Protein AF-E0NDD0-F1 (afdb_monomer_lite)

Structure (mmCIF, N/CA/C/O backbone):
data_AF-E0NDD0-F1
#
_entry.id   AF-E0NDD0-F1
#
loop_
_atom_site.group_PDB
_atom_site.id
_atom_site.type_symbol
_atom_site.label_atom_id
_atom_site.label_alt_id
_atom_site.label_comp_id
_atom_site.label_asym_id
_atom_site.label_entity_id
_atom_site.label_seq_id
_atom_site.pdbx_PDB_ins_code
_atom_site.Cartn_x
_atom_site.Cartn_y
_atom_site.Cartn_z
_atom_site.occupancy
_atom_site.B_iso_or_equiv
_atom_site.auth_seq_id
_atom_site.auth_comp_id
_atom_site.auth_asym_id
_atom_site.auth_atom_id
_atom_site.pdbx_PDB_model_num
ATOM 1 N N . MET A 1 1 ? -39.407 24.966 128.541 1.00 35.88 1 MET A N 1
ATOM 2 C CA . MET A 1 1 ? -39.673 23.523 128.393 1.00 35.88 1 MET A CA 1
ATOM 3 C C . MET A 1 1 ? -39.659 23.217 126.912 1.00 35.88 1 MET A C 1
ATOM 5 O O . MET A 1 1 ? -40.219 23.995 126.147 1.00 35.88 1 MET A O 1
ATOM 9 N N . ASP A 1 2 ? -38.887 22.209 126.527 1.00 34.22 2 ASP A N 1
ATOM 10 C CA . ASP A 1 2 ? -38.480 21.929 125.153 1.00 34.22 2 ASP A CA 1
ATOM 11 C C . ASP A 1 2 ? -39.646 21.806 124.169 1.00 34.22 2 ASP A C 1
ATOM 13 O O . ASP A 1 2 ? -40.662 21.171 124.437 1.00 34.22 2 ASP A O 1
ATOM 17 N N . LYS A 1 3 ? -39.464 22.424 122.998 1.00 33.00 3 LYS A N 1
ATOM 18 C CA . LYS A 1 3 ? -40.350 22.303 121.841 1.00 33.00 3 LYS A CA 1
ATOM 19 C C . LYS A 1 3 ? -40.416 20.827 121.433 1.00 33.00 3 LYS A C 1
ATOM 21 O O . LYS A 1 3 ? -39.393 20.271 121.034 1.00 33.00 3 LYS A O 1
ATOM 26 N N . LEU A 1 4 ? -41.603 20.223 121.528 1.00 39.41 4 LEU A N 1
ATOM 27 C CA . LEU A 1 4 ? -41.930 18.886 121.021 1.00 39.41 4 LEU A CA 1
ATOM 28 C C . LEU A 1 4 ? -41.456 18.760 119.564 1.00 39.41 4 LEU A C 1
ATOM 30 O O . LEU A 1 4 ? -42.059 19.307 118.642 1.00 39.41 4 LEU A O 1
ATOM 34 N N . LYS A 1 5 ? -40.318 18.089 119.361 1.00 44.09 5 LYS A N 1
ATOM 35 C CA . LYS A 1 5 ? -39.869 17.647 118.039 1.00 44.09 5 LYS A CA 1
ATOM 36 C C . LYS A 1 5 ? -40.823 16.536 117.580 1.00 44.09 5 LYS A C 1
ATOM 38 O O . LYS A 1 5 ? -41.145 15.690 118.411 1.00 44.09 5 LYS A O 1
ATOM 43 N N . PRO A 1 6 ? -41.232 16.472 116.301 1.00 51.75 6 PRO A N 1
ATOM 44 C CA . PRO A 1 6 ? -41.914 15.289 115.790 1.00 51.75 6 PRO A CA 1
ATOM 45 C C . PRO A 1 6 ? -40.995 14.075 115.975 1.00 51.75 6 PRO A C 1
ATOM 47 O O . PRO A 1 6 ? -39.857 14.069 115.491 1.00 51.75 6 PRO A O 1
ATOM 50 N N . THR A 1 7 ? -41.462 13.084 116.733 1.00 64.69 7 THR A N 1
ATOM 51 C CA . THR A 1 7 ? -40.721 11.856 117.026 1.00 64.69 7 THR A CA 1
ATOM 52 C C . THR A 1 7 ? -40.546 11.075 115.726 1.00 64.69 7 THR A C 1
ATOM 54 O O . THR A 1 7 ? -41.500 10.529 115.186 1.00 64.69 7 THR A O 1
ATOM 57 N N . VAL A 1 8 ? -39.331 11.060 115.173 1.00 78.56 8 VAL A N 1
ATOM 58 C CA . VAL A 1 8 ? -39.014 10.239 113.996 1.00 78.56 8 VAL A CA 1
ATOM 59 C C . VAL A 1 8 ? -38.861 8.797 114.459 1.00 78.56 8 VAL A C 1
ATOM 61 O O . VAL A 1 8 ? -37.890 8.469 115.145 1.00 78.56 8 VAL A O 1
ATOM 64 N N . ILE A 1 9 ? -39.797 7.938 114.067 1.00 85.19 9 ILE A N 1
ATOM 65 C CA . ILE A 1 9 ? -39.776 6.518 114.424 1.00 85.19 9 ILE A CA 1
ATOM 66 C C . ILE A 1 9 ? -38.819 5.800 113.482 1.00 85.19 9 ILE A C 1
ATOM 68 O O . ILE A 1 9 ? -38.901 5.958 112.268 1.00 85.19 9 ILE A O 1
ATOM 72 N N . THR A 1 10 ? -37.879 5.039 114.031 1.00 84.50 10 THR A N 1
ATOM 73 C CA . THR A 1 10 ? -36.867 4.335 113.238 1.00 84.50 10 THR A CA 1
ATOM 74 C C . THR A 1 10 ? -37.181 2.847 113.217 1.00 84.50 10 THR A C 1
ATOM 76 O O . THR A 1 10 ? -37.253 2.238 114.281 1.00 84.50 10 THR A O 1
ATOM 79 N N . LEU A 1 11 ? -37.367 2.275 112.026 1.00 84.12 11 LEU A N 1
ATOM 80 C CA . LEU A 1 11 ? -37.737 0.872 111.836 1.00 84.12 11 LEU A CA 1
ATOM 81 C C . LEU A 1 11 ? -36.800 0.189 110.839 1.00 84.12 11 LEU A C 1
ATOM 83 O O . LEU A 1 11 ? -36.411 0.777 109.830 1.00 84.12 11 LEU A O 1
ATOM 87 N N . ASP A 1 12 ? -36.459 -1.060 111.128 1.00 81.38 12 ASP A N 1
ATOM 88 C CA . ASP A 1 12 ? -35.592 -1.893 110.298 1.00 81.38 12 ASP A CA 1
ATOM 89 C C . ASP A 1 12 ? -36.443 -2.836 109.427 1.00 81.38 12 ASP A C 1
ATOM 91 O O . ASP A 1 12 ? -37.408 -3.441 109.911 1.00 81.38 12 ASP A O 1
ATOM 95 N N . VAL A 1 13 ? -36.114 -2.934 108.138 1.00 78.88 13 VAL A N 1
ATOM 96 C CA . VAL A 1 13 ? -36.791 -3.836 107.185 1.00 78.88 13 VAL A CA 1
ATOM 97 C C . VAL A 1 13 ? -36.076 -5.185 107.028 1.00 78.88 13 VAL A C 1
ATOM 99 O O . VAL A 1 13 ? -36.704 -6.125 106.542 1.00 78.88 13 VAL A O 1
ATOM 102 N N . ASP A 1 14 ? -34.835 -5.321 107.516 1.00 76.12 14 ASP A N 1
ATOM 103 C CA . ASP A 1 14 ? -34.102 -6.596 107.639 1.00 76.12 14 ASP A CA 1
ATOM 104 C C . ASP A 1 14 ? -34.548 -7.407 108.875 1.00 76.12 14 ASP A C 1
ATOM 106 O O . ASP A 1 14 ? -34.220 -8.588 109.010 1.00 76.12 14 ASP A O 1
ATOM 110 N N . LYS A 1 15 ? -35.341 -6.796 109.770 1.00 77.00 15 LYS A N 1
ATOM 111 C CA . LYS A 1 15 ? -36.035 -7.440 110.905 1.00 77.00 15 LYS A CA 1
ATOM 112 C C . LYS A 1 15 ? -35.149 -8.178 111.944 1.00 77.00 15 LYS A C 1
ATOM 114 O O . LYS A 1 15 ? -35.538 -9.257 112.400 1.00 77.00 15 LYS A O 1
ATOM 119 N N . PRO A 1 16 ? -33.992 -7.657 112.408 1.00 61.69 16 PRO A N 1
ATOM 120 C CA . PRO A 1 16 ? -33.186 -8.367 113.405 1.00 61.69 16 PRO A CA 1
ATOM 121 C C . PRO A 1 16 ? -33.792 -8.316 114.830 1.00 61.69 16 PRO A C 1
ATOM 123 O O . PRO A 1 16 ? -33.986 -7.253 115.414 1.00 61.69 16 PRO A O 1
ATOM 126 N N . GLY A 1 17 ? -34.033 -9.486 115.434 1.00 62.09 17 GLY A N 1
ATOM 127 C CA . GLY A 1 17 ? -34.099 -9.699 116.893 1.00 62.09 17 GLY A CA 1
ATOM 128 C C . GLY A 1 17 ? -35.419 -9.441 117.651 1.00 62.09 17 GLY A C 1
ATOM 129 O O . GLY A 1 17 ? -35.663 -10.155 118.621 1.00 62.09 17 GLY A O 1
ATOM 130 N N . VAL A 1 18 ? -36.285 -8.496 117.257 1.00 61.16 18 VAL A N 1
ATOM 131 C CA . VAL A 1 18 ? -37.555 -8.188 117.975 1.00 61.16 18 VAL A CA 1
ATOM 132 C C . VAL A 1 18 ? -38.772 -8.432 117.076 1.00 61.16 18 VAL A C 1
ATOM 134 O O . VAL A 1 18 ? -38.813 -7.917 115.968 1.00 61.16 18 VAL A O 1
ATOM 137 N N . GLN A 1 19 ? -39.774 -9.196 117.538 1.00 68.00 19 GLN A N 1
ATOM 138 C CA . GLN A 1 19 ? -40.945 -9.553 116.712 1.00 68.00 19 GLN A CA 1
ATOM 139 C C . GLN A 1 19 ? -42.028 -8.458 116.626 1.00 68.00 19 GLN A C 1
ATOM 141 O O . GLN A 1 19 ? -42.680 -8.346 115.588 1.00 68.00 19 GLN A O 1
ATOM 146 N N . VAL A 1 20 ? -42.217 -7.644 117.676 1.00 80.50 20 VAL A N 1
ATOM 147 C CA . VAL A 1 20 ? -43.214 -6.554 117.720 1.00 80.50 20 VAL A CA 1
ATOM 148 C C . VAL A 1 20 ? -42.601 -5.296 118.346 1.00 80.50 20 VAL A C 1
ATOM 150 O O . VAL A 1 20 ? -42.047 -5.361 119.442 1.00 80.50 20 VAL A O 1
ATOM 153 N N . HIS A 1 21 ? -42.702 -4.150 117.669 1.00 82.38 21 HIS A N 1
ATOM 154 C CA . HIS A 1 21 ? -42.275 -2.844 118.178 1.00 82.38 21 HIS A CA 1
ATOM 155 C C . HIS A 1 21 ? -43.459 -2.042 118.722 1.00 82.38 21 HIS A C 1
ATOM 157 O O . HIS A 1 21 ? -44.364 -1.666 117.977 1.00 82.38 21 HIS A O 1
ATOM 163 N N . ASP A 1 22 ? -43.422 -1.728 120.015 1.00 84.12 22 ASP A N 1
ATOM 164 C CA . ASP A 1 22 ? -44.407 -0.856 120.650 1.00 84.12 22 ASP A CA 1
ATOM 165 C C . ASP A 1 22 ? -44.056 0.620 120.428 1.00 84.12 22 ASP A C 1
ATOM 167 O O . ASP A 1 22 ? -43.015 1.112 120.875 1.00 84.12 22 ASP A O 1
ATOM 171 N N . LEU A 1 23 ? -44.924 1.317 119.702 1.00 86.06 23 LEU A N 1
ATOM 172 C CA . LEU A 1 23 ? -44.791 2.724 119.349 1.00 86.06 23 LEU A CA 1
ATOM 173 C C . LEU A 1 23 ? -45.637 3.633 120.244 1.00 86.06 23 LEU A C 1
ATOM 175 O O . LEU A 1 23 ? -45.575 4.848 120.062 1.00 86.06 23 LEU A O 1
ATOM 179 N N . SER A 1 24 ? -46.349 3.097 121.240 1.00 82.00 24 SER A N 1
ATOM 180 C CA . SER A 1 24 ? -47.334 3.850 122.034 1.00 82.00 24 SER A CA 1
ATOM 181 C C . SER A 1 24 ? -46.733 5.003 122.854 1.00 82.00 24 SER A C 1
ATOM 183 O O . SER A 1 24 ? -47.434 5.922 123.259 1.00 82.00 24 SER A O 1
ATOM 185 N N . ASN A 1 25 ? -45.413 5.001 123.076 1.00 78.62 25 ASN A N 1
ATOM 186 C CA . ASN A 1 25 ? -44.689 6.114 123.711 1.00 78.62 25 ASN A CA 1
ATOM 187 C C . ASN A 1 25 ? -44.240 7.206 122.719 1.00 78.62 25 ASN A C 1
ATOM 189 O O . ASN A 1 25 ? -43.738 8.250 123.130 1.00 78.62 25 ASN A O 1
ATOM 193 N N . SER A 1 26 ? -44.332 6.944 121.415 1.00 76.69 26 SER A N 1
ATOM 194 C CA . SER A 1 26 ? -43.813 7.800 120.337 1.00 76.69 26 SER A CA 1
ATOM 195 C C . SER A 1 26 ? -44.903 8.332 119.413 1.00 76.69 26 SER A C 1
ATOM 197 O O . SER A 1 26 ? -44.735 9.415 118.853 1.00 76.69 26 SER A O 1
ATOM 199 N N . PHE A 1 27 ? -45.991 7.583 119.242 1.00 83.81 27 PHE A N 1
ATOM 200 C CA . PHE A 1 27 ? -47.122 7.939 118.400 1.00 83.81 27 PHE A CA 1
ATOM 201 C C . PHE A 1 27 ? -48.370 7.202 118.883 1.00 83.81 27 PHE A C 1
ATOM 203 O O . PHE A 1 27 ? -48.345 5.982 118.949 1.00 83.81 27 PHE A O 1
ATOM 210 N N . ASN A 1 28 ? -49.436 7.945 119.169 1.00 83.88 28 ASN A N 1
ATOM 211 C CA . ASN A 1 28 ? -50.802 7.457 119.361 1.00 83.88 28 ASN A CA 1
ATOM 212 C C . ASN A 1 28 ? -51.725 8.351 118.525 1.00 83.88 28 ASN A C 1
ATOM 214 O O . ASN A 1 28 ? -51.339 9.468 118.166 1.00 83.88 28 ASN A O 1
ATOM 218 N N . ALA A 1 29 ? -52.923 7.870 118.224 1.00 83.19 29 ALA A N 1
ATOM 219 C CA . ALA A 1 29 ? -53.920 8.611 117.453 1.00 83.19 29 ALA A CA 1
ATOM 220 C C . ALA A 1 29 ? -55.283 8.575 118.151 1.00 83.19 29 ALA A C 1
ATOM 222 O O . ALA A 1 29 ? -55.451 7.842 119.126 1.00 83.19 29 ALA A O 1
ATOM 223 N N . ARG A 1 30 ? -56.258 9.342 117.661 1.00 82.56 30 ARG A N 1
ATOM 224 C CA . ARG A 1 30 ? -57.649 9.285 118.127 1.00 82.56 30 ARG A CA 1
ATOM 225 C C . ARG A 1 30 ? -58.597 8.881 117.014 1.00 82.56 30 ARG A C 1
ATOM 227 O O . ARG A 1 30 ? -58.307 9.068 115.830 1.00 82.56 30 ARG A O 1
ATOM 234 N N . VAL A 1 31 ? -59.741 8.323 117.405 1.00 79.50 31 VAL A N 1
ATOM 235 C CA . VAL A 1 31 ? -60.792 7.930 116.459 1.00 79.50 31 VAL A CA 1
ATOM 236 C C . VAL A 1 31 ? -61.197 9.125 115.595 1.00 79.50 31 VAL A C 1
ATOM 238 O O . VAL A 1 31 ? -61.591 10.169 116.108 1.00 79.50 31 VAL A O 1
ATOM 241 N N . GLY A 1 32 ? -61.098 8.966 114.274 1.00 70.19 32 GLY A N 1
ATOM 242 C CA . GLY A 1 32 ? -61.462 9.998 113.300 1.00 70.19 32 GLY A CA 1
ATOM 243 C C . GLY A 1 32 ? -60.408 11.078 113.021 1.00 70.19 32 GLY A C 1
ATOM 244 O O . GLY A 1 32 ? -60.651 11.910 112.142 1.00 70.19 32 GLY A O 1
ATOM 245 N N . ASP A 1 33 ? -59.241 11.070 113.679 1.00 78.19 33 ASP A N 1
ATOM 246 C CA . ASP A 1 33 ? -58.183 12.054 113.409 1.00 78.19 33 ASP A CA 1
ATOM 247 C C . ASP A 1 33 ? -57.740 12.014 111.936 1.00 78.19 33 ASP A C 1
ATOM 249 O O . ASP A 1 33 ? -57.258 10.999 111.437 1.00 78.19 33 ASP A O 1
ATOM 253 N N . ASN A 1 34 ? -57.854 13.135 111.222 1.00 76.31 34 ASN A N 1
ATOM 254 C CA . ASN A 1 34 ? -57.558 13.202 109.792 1.00 76.31 34 ASN A CA 1
ATOM 255 C C . ASN A 1 34 ? -56.265 13.977 109.498 1.00 76.31 34 ASN A C 1
ATOM 257 O O . ASN A 1 34 ? -55.989 14.996 110.124 1.00 76.31 34 ASN A O 1
ATOM 261 N N . GLN A 1 35 ? -55.508 13.523 108.495 1.00 78.38 35 GLN A N 1
ATOM 262 C CA . GLN A 1 35 ? -54.201 14.072 108.098 1.00 78.38 35 GLN A CA 1
ATOM 263 C C . GLN A 1 35 ? -53.159 14.073 109.231 1.00 78.38 35 GLN A C 1
ATOM 265 O O . GLN A 1 35 ? -52.359 15.002 109.350 1.00 78.38 35 GLN A O 1
ATOM 270 N N . VAL A 1 36 ? -53.141 13.023 110.059 1.00 81.19 36 VAL A N 1
ATOM 271 C CA . VAL A 1 36 ? -52.183 12.897 111.167 1.00 81.19 36 VAL A CA 1
ATOM 272 C C . VAL A 1 36 ? -50.780 12.624 110.616 1.00 81.19 36 VAL A C 1
ATOM 274 O O . VAL A 1 36 ? -50.570 11.579 109.995 1.00 81.19 36 VAL A O 1
ATOM 277 N N . PRO A 1 37 ? -49.794 13.512 110.840 1.00 81.19 37 PRO A N 1
ATOM 278 C CA . PRO A 1 37 ? -48.459 13.337 110.289 1.00 81.19 37 PRO A CA 1
ATOM 279 C C . PRO A 1 37 ? -47.659 12.303 111.091 1.00 81.19 37 PRO A C 1
ATOM 281 O O . PRO A 1 37 ? -47.271 12.545 112.233 1.00 81.19 37 PRO A O 1
ATOM 284 N N . LEU A 1 38 ? -47.323 11.184 110.456 1.00 86.19 38 LEU A N 1
ATOM 285 C CA . LEU A 1 38 ? -46.422 10.160 110.977 1.00 86.19 38 LEU A CA 1
ATOM 286 C C . LEU A 1 38 ? -45.132 10.119 110.149 1.00 86.19 38 LEU A C 1
ATOM 288 O O . LEU A 1 38 ? -45.169 9.972 108.927 1.00 86.19 38 LEU A O 1
ATOM 292 N N . VAL A 1 39 ? -43.975 10.230 110.810 1.00 87.88 39 VAL A N 1
ATOM 293 C CA . VAL A 1 39 ? -42.664 10.211 110.141 1.00 87.88 39 VAL A CA 1
ATOM 294 C C . VAL A 1 39 ? -41.876 8.965 110.527 1.00 87.88 39 VAL A C 1
ATOM 296 O O . VAL A 1 39 ? -41.492 8.800 111.686 1.00 87.88 39 VAL A O 1
ATOM 299 N N . ILE A 1 40 ? -41.569 8.131 109.533 1.00 88.19 40 ILE A N 1
ATOM 300 C CA . ILE A 1 40 ? -40.815 6.884 109.706 1.00 88.19 40 ILE A CA 1
ATOM 301 C C . ILE A 1 40 ? -39.488 6.977 108.966 1.00 88.19 40 ILE A C 1
ATOM 303 O O . ILE A 1 40 ? -39.447 7.372 107.803 1.00 88.19 40 ILE A O 1
ATOM 307 N N . LYS A 1 41 ? -38.398 6.595 109.628 1.00 87.81 41 LYS A N 1
ATOM 308 C CA . LYS A 1 41 ? -37.086 6.366 109.026 1.00 87.81 41 LYS A CA 1
ATOM 309 C C . LYS A 1 41 ? -36.848 4.867 108.889 1.00 87.81 41 LYS A C 1
ATOM 311 O O . LYS A 1 41 ? -36.759 4.174 109.898 1.00 87.81 41 LYS A O 1
ATOM 316 N N . TYR A 1 42 ? -36.674 4.396 107.662 1.00 85.81 42 TYR A N 1
ATOM 317 C CA . TYR A 1 42 ? -36.293 3.015 107.396 1.00 85.81 42 TYR A CA 1
ATOM 318 C C . TYR A 1 42 ? -34.771 2.854 107.460 1.00 85.81 42 TYR A C 1
ATOM 320 O O . TYR A 1 42 ? -34.029 3.706 106.957 1.00 85.81 42 TYR A O 1
ATOM 328 N N . ILE A 1 43 ? -34.303 1.775 108.085 1.00 79.75 43 ILE A N 1
ATOM 329 C CA . ILE A 1 43 ? -32.892 1.376 108.102 1.00 79.75 43 ILE A CA 1
ATOM 330 C C . ILE A 1 43 ? -32.765 0.026 107.393 1.00 79.75 43 ILE A C 1
ATOM 332 O O . ILE A 1 43 ? -33.392 -0.941 107.793 1.00 79.75 43 ILE A O 1
ATOM 336 N N . GLU A 1 44 ? -31.971 0.009 106.325 1.00 77.75 44 GLU A N 1
ATOM 337 C CA . GLU A 1 44 ? -31.452 -1.157 105.595 1.00 77.75 44 GLU A CA 1
ATOM 338 C C . GLU A 1 44 ? -30.259 -0.645 104.769 1.00 77.75 44 GLU A C 1
ATOM 340 O O . GLU A 1 44 ? -30.211 0.536 104.379 1.00 77.75 44 GLU A O 1
ATOM 345 N N . ARG A 1 45 ? -29.264 -1.497 104.501 1.00 72.06 45 ARG A N 1
ATOM 346 C CA . ARG A 1 45 ? -28.106 -1.116 103.680 1.00 72.06 45 ARG A CA 1
ATOM 347 C C . ARG A 1 45 ? -28.563 -0.734 102.259 1.00 72.06 45 ARG A C 1
ATOM 349 O O . ARG A 1 45 ? -28.989 -1.585 101.493 1.00 72.06 45 ARG A O 1
ATOM 356 N N . GLY A 1 46 ? -28.439 0.546 101.894 1.00 73.62 46 GLY A N 1
ATOM 357 C CA . GLY A 1 46 ? -28.786 1.056 100.554 1.00 73.62 46 GLY A CA 1
ATOM 358 C C . GLY A 1 46 ? -30.251 1.484 100.359 1.00 73.62 46 GLY A C 1
ATOM 359 O O . GLY A 1 46 ? -30.652 1.793 99.238 1.00 73.62 46 GLY A O 1
ATOM 360 N N . ILE A 1 47 ? -31.066 1.559 101.422 1.00 79.12 47 ILE A N 1
ATOM 361 C CA . ILE A 1 47 ? -32.507 1.875 101.310 1.00 79.12 47 ILE A CA 1
ATOM 362 C C . ILE A 1 47 ? -32.805 3.221 100.626 1.00 79.12 47 ILE A C 1
ATOM 364 O O . ILE A 1 47 ? -33.768 3.340 99.872 1.00 79.12 47 ILE A O 1
ATOM 368 N N . VAL A 1 48 ? -31.953 4.229 100.836 1.00 77.44 48 VAL A N 1
ATOM 369 C CA . VAL A 1 48 ? -32.112 5.573 100.247 1.00 77.44 48 VAL A CA 1
ATOM 370 C C . VAL A 1 48 ? -31.988 5.534 98.722 1.00 77.44 48 VAL A C 1
ATOM 372 O O . VAL A 1 48 ? -32.759 6.180 98.013 1.00 77.44 48 VAL A O 1
ATOM 375 N N . GLU A 1 49 ? -31.040 4.747 98.219 1.00 78.69 49 GLU A N 1
ATOM 376 C CA . GLU A 1 49 ? -30.798 4.567 96.787 1.00 78.69 49 GLU A CA 1
ATOM 377 C C . GLU A 1 49 ? -31.930 3.744 96.162 1.00 78.69 49 GLU A C 1
ATOM 379 O O . GLU A 1 49 ? -32.470 4.116 95.117 1.00 78.69 49 GLU A O 1
ATOM 384 N N . ARG A 1 50 ? -32.363 2.677 96.849 1.00 79.00 50 ARG A N 1
ATOM 385 C CA . ARG A 1 50 ? -33.439 1.789 96.387 1.00 79.00 50 ARG A CA 1
ATOM 386 C C . ARG A 1 50 ? -34.799 2.474 96.310 1.00 79.00 50 ARG A C 1
ATOM 388 O O . ARG A 1 50 ? -35.496 2.274 95.324 1.00 79.00 50 ARG A O 1
ATOM 395 N N . MET A 1 51 ? -35.160 3.318 97.280 1.00 81.31 51 MET A N 1
ATOM 396 C CA . MET A 1 51 ? -36.416 4.084 97.239 1.00 81.31 51 MET A CA 1
ATOM 397 C C . MET A 1 51 ? -36.571 4.877 95.937 1.00 81.31 51 MET A C 1
ATOM 399 O O . MET A 1 51 ? -37.657 4.913 95.364 1.00 81.31 51 MET A O 1
ATOM 403 N N . THR A 1 52 ? -35.476 5.459 95.443 1.00 76.81 52 THR A N 1
ATOM 404 C CA . THR A 1 52 ? -35.481 6.242 94.202 1.00 76.81 52 THR A CA 1
ATOM 405 C C . THR A 1 52 ? -35.389 5.340 92.970 1.00 76.81 52 THR A C 1
ATOM 407 O O . THR A 1 52 ? -36.196 5.469 92.053 1.00 76.81 52 THR A O 1
ATOM 410 N N . ALA A 1 53 ? -34.434 4.403 92.946 1.00 80.38 53 ALA A N 1
ATOM 411 C CA . ALA A 1 53 ? -34.190 3.543 91.785 1.00 80.38 53 ALA A CA 1
ATOM 412 C C . ALA A 1 53 ? -35.364 2.597 91.482 1.00 80.38 53 ALA A C 1
ATOM 414 O O . ALA A 1 53 ? -35.660 2.312 90.323 1.00 80.38 53 ALA A O 1
ATOM 415 N N . GLU A 1 54 ? -36.040 2.118 92.523 1.00 81.56 54 GLU A N 1
ATOM 416 C CA . GLU A 1 54 ? -37.150 1.171 92.417 1.00 81.56 54 GLU A CA 1
ATOM 417 C C . GLU A 1 54 ? -38.521 1.861 92.475 1.00 81.56 54 GLU A C 1
ATOM 419 O O . GLU A 1 54 ? -39.530 1.164 92.402 1.00 81.56 54 GLU A O 1
ATOM 424 N N . GLN A 1 55 ? -38.556 3.200 92.575 1.00 84.50 55 GLN A N 1
ATOM 425 C CA . GLN A 1 55 ? -39.771 4.022 92.680 1.00 84.50 55 GLN A CA 1
ATOM 426 C C . GLN A 1 55 ? -40.712 3.553 93.798 1.00 84.50 55 GLN A C 1
ATOM 428 O O . GLN A 1 55 ? -41.916 3.405 93.600 1.00 84.50 55 GLN A O 1
ATOM 433 N N . LEU A 1 56 ? -40.149 3.279 94.975 1.00 83.75 56 LEU A N 1
ATOM 434 C CA . LEU A 1 56 ? -40.930 2.742 96.081 1.00 83.75 56 LEU A CA 1
ATOM 435 C C . LEU A 1 56 ? -41.871 3.804 96.669 1.00 83.75 56 LEU A C 1
ATOM 437 O O . LEU A 1 56 ? -41.497 4.968 96.805 1.00 83.75 56 LEU A O 1
ATOM 441 N N . THR A 1 57 ? -43.059 3.392 97.093 1.00 84.38 57 THR A N 1
ATOM 442 C CA . THR A 1 57 ? -44.033 4.210 97.819 1.00 84.38 57 THR A CA 1
ATOM 443 C C . THR A 1 57 ? -44.313 3.599 99.195 1.00 84.38 57 THR A C 1
ATOM 445 O O . THR A 1 57 ? -44.290 2.374 99.344 1.00 84.38 57 THR A O 1
ATOM 448 N N . PRO A 1 58 ? -44.511 4.415 100.247 1.00 87.38 58 PRO A N 1
ATOM 449 C CA . PRO A 1 58 ? -44.776 3.896 101.580 1.00 87.38 58 PRO A CA 1
ATOM 450 C C . PRO A 1 58 ? -46.206 3.391 101.702 1.00 87.38 58 PRO A C 1
ATOM 452 O O . PRO A 1 58 ? -47.137 4.016 101.199 1.00 87.38 58 PRO A O 1
ATOM 455 N N . PHE A 1 59 ? -46.385 2.313 102.452 1.00 88.12 59 PHE A N 1
ATOM 456 C CA . PHE A 1 59 ? -47.701 1.844 102.848 1.00 88.12 59 PHE A CA 1
ATOM 457 C C . PHE A 1 59 ? -47.709 1.406 104.316 1.00 88.12 59 PHE A C 1
ATOM 459 O O . PHE A 1 59 ? -46.672 1.114 104.921 1.00 88.12 59 PHE A O 1
ATOM 466 N N . MET A 1 60 ? -48.904 1.352 104.887 1.00 88.75 60 MET A N 1
ATOM 467 C CA . MET A 1 60 ? -49.191 0.856 106.229 1.00 88.75 60 MET A CA 1
ATOM 468 C C . MET A 1 60 ? -50.387 -0.080 106.130 1.00 88.75 60 MET A C 1
ATOM 470 O O . MET A 1 60 ? -51.360 0.252 105.457 1.00 88.75 60 MET A O 1
ATOM 474 N N . ALA A 1 61 ? -50.331 -1.233 106.787 1.00 84.75 61 ALA A N 1
ATOM 475 C CA . ALA A 1 61 ? -51.448 -2.171 106.813 1.00 84.75 61 ALA A CA 1
ATOM 476 C C . ALA A 1 61 ? -51.530 -2.876 108.166 1.00 84.75 61 ALA A C 1
ATOM 478 O O . ALA A 1 61 ? -50.505 -3.266 108.730 1.00 84.75 61 ALA A O 1
ATOM 479 N N . GLY A 1 62 ? -52.743 -3.048 108.679 1.00 89.06 62 GLY A N 1
ATOM 480 C CA . GLY A 1 62 ? -52.986 -3.712 109.955 1.00 89.06 62 GLY A CA 1
ATOM 481 C C . GLY A 1 62 ? -54.454 -3.692 110.347 1.00 89.06 62 GLY A C 1
ATOM 482 O O . GLY A 1 62 ? -55.322 -3.427 109.517 1.00 89.06 62 GLY A O 1
ATOM 483 N N . TYR A 1 63 ? -54.714 -3.948 111.622 1.00 85.94 63 TYR A N 1
ATOM 484 C CA . TYR A 1 63 ? -56.046 -3.901 112.215 1.00 85.94 63 TYR A CA 1
ATOM 485 C C . TYR A 1 63 ? -56.074 -2.896 113.361 1.00 85.94 63 TYR A C 1
ATOM 487 O O . TYR A 1 63 ? -55.095 -2.788 114.098 1.00 85.94 63 TYR A O 1
ATOM 495 N N . VAL A 1 64 ? -57.189 -2.180 113.517 1.00 88.12 64 VAL A N 1
ATOM 496 C CA . VAL A 1 64 ? -57.454 -1.318 114.679 1.00 88.12 64 VAL A CA 1
ATOM 497 C C . VAL A 1 64 ? -58.640 -1.865 115.451 1.00 88.12 64 VAL A C 1
ATOM 499 O O . VAL A 1 64 ? -59.721 -2.033 114.887 1.00 88.12 64 VAL A O 1
ATOM 502 N N . GLY A 1 65 ? -58.461 -2.138 116.736 1.00 86.00 65 GLY A N 1
ATOM 503 C CA . GLY A 1 65 ? -59.518 -2.677 117.583 1.00 86.00 65 GLY A CA 1
ATOM 504 C C . GLY A 1 65 ? -59.016 -3.122 118.940 1.00 86.00 65 GLY A C 1
ATOM 505 O O . GLY A 1 65 ? -57.918 -2.755 119.355 1.00 86.00 65 GLY A O 1
ATOM 506 N N . GLN A 1 66 ? -59.832 -3.892 119.647 1.00 87.19 66 GLN A N 1
ATOM 507 C CA . GLN A 1 66 ? -59.489 -4.317 120.998 1.00 87.19 66 GLN A CA 1
ATOM 508 C C . GLN A 1 66 ? -58.449 -5.449 120.934 1.00 87.19 66 GLN A C 1
ATOM 510 O O . GLN A 1 66 ? -58.647 -6.407 120.182 1.00 87.19 66 GLN A O 1
ATOM 515 N N . PRO A 1 67 ? -57.321 -5.345 121.657 1.00 85.31 67 PRO A N 1
ATOM 516 C CA . PRO A 1 67 ? -56.324 -6.405 121.669 1.00 85.31 67 PRO A CA 1
ATOM 517 C C . PRO A 1 67 ? -56.864 -7.679 122.335 1.00 85.31 67 PRO A C 1
ATOM 519 O O . PRO A 1 67 ? -57.673 -7.612 123.261 1.00 85.31 67 PRO A O 1
ATOM 522 N N . ASP A 1 68 ? -56.413 -8.836 121.856 1.00 83.00 68 ASP A N 1
ATOM 523 C CA . ASP A 1 68 ? -56.658 -10.139 122.477 1.00 83.00 68 ASP A CA 1
ATOM 524 C C . ASP A 1 68 ? -55.754 -10.380 123.708 1.00 83.00 68 ASP A C 1
ATOM 526 O O . ASP A 1 68 ? -54.993 -9.504 124.129 1.00 83.00 68 ASP A O 1
ATOM 530 N N . GLU A 1 69 ? -55.836 -11.577 124.304 1.00 81.81 69 GLU A N 1
ATOM 531 C CA . GLU A 1 69 ? -55.042 -11.967 125.484 1.00 81.81 69 GLU A CA 1
ATOM 532 C C . GLU A 1 69 ? -53.514 -11.919 125.242 1.00 81.81 69 GLU A C 1
ATOM 534 O O . GLU A 1 69 ? -52.753 -11.812 126.204 1.00 81.81 69 GLU A O 1
ATOM 539 N N . ASP A 1 70 ? -53.068 -11.937 123.977 1.00 78.50 70 ASP A N 1
ATOM 540 C CA . ASP A 1 70 ? -51.663 -11.849 123.546 1.00 78.50 70 ASP A CA 1
ATOM 541 C C . ASP A 1 70 ? -51.247 -10.416 123.135 1.00 78.50 70 ASP A C 1
ATOM 543 O O . ASP A 1 70 ? -50.166 -10.213 122.568 1.00 78.50 70 ASP A O 1
ATOM 547 N N . GLU A 1 71 ? -52.097 -9.417 123.384 1.00 79.56 71 GLU A N 1
ATOM 548 C CA . GLU A 1 71 ? -51.921 -8.021 122.966 1.00 79.56 71 GLU A CA 1
ATOM 549 C C . GLU A 1 71 ? -51.841 -7.821 121.434 1.00 79.56 71 GLU A C 1
ATOM 551 O O . GLU A 1 71 ? -51.132 -6.927 120.946 1.00 79.56 71 GLU A O 1
ATOM 556 N N . LYS A 1 72 ? -52.563 -8.642 120.656 1.00 84.31 72 LYS A N 1
ATOM 557 C CA . LYS A 1 72 ? -52.659 -8.544 119.189 1.00 84.31 72 LYS A CA 1
ATOM 558 C C . LYS A 1 72 ? -54.051 -8.123 118.746 1.00 84.31 72 LYS A C 1
ATOM 560 O O . LYS A 1 72 ? -55.049 -8.428 119.388 1.00 84.31 72 LYS A O 1
ATOM 565 N N . VAL A 1 73 ? -54.127 -7.472 117.588 1.00 85.88 73 VAL A N 1
ATOM 566 C CA . VAL A 1 73 ? -55.407 -7.174 116.934 1.00 85.88 73 VAL A CA 1
ATOM 567 C C . VAL A 1 73 ? -55.487 -7.947 115.628 1.00 85.88 73 VAL A C 1
ATOM 569 O O . VAL A 1 73 ? -54.584 -7.875 114.789 1.00 85.88 73 VAL A O 1
ATOM 572 N N . THR A 1 74 ? -56.564 -8.710 115.474 1.00 82.19 74 THR A N 1
ATOM 573 C CA . THR A 1 74 ? -56.816 -9.565 114.310 1.00 82.19 74 THR A CA 1
ATOM 574 C C . THR A 1 74 ? -58.097 -9.134 113.598 1.00 82.19 74 THR A C 1
ATOM 576 O O . THR A 1 74 ? -58.780 -8.205 114.025 1.00 82.19 74 THR A O 1
ATOM 579 N N . ALA A 1 75 ? -58.451 -9.825 112.512 1.00 79.19 75 ALA A N 1
ATOM 580 C CA . ALA A 1 75 ? -59.707 -9.588 111.801 1.00 79.19 75 ALA A CA 1
ATOM 581 C C . ALA A 1 75 ? -60.964 -9.868 112.650 1.00 79.19 75 ALA A C 1
ATOM 583 O O . ALA A 1 75 ? -62.043 -9.405 112.292 1.00 79.19 75 ALA A O 1
ATOM 584 N N . GLU A 1 76 ? -60.843 -10.625 113.746 1.00 78.94 76 GLU A N 1
ATOM 585 C CA . GLU A 1 76 ? -61.962 -10.919 114.651 1.00 78.94 76 GLU A CA 1
ATOM 586 C C . GLU A 1 76 ? -62.179 -9.806 115.683 1.00 78.94 76 GLU A C 1
ATOM 588 O O . GLU A 1 76 ? -63.311 -9.557 116.093 1.00 78.94 76 GLU A O 1
ATOM 593 N N . THR A 1 77 ? -61.104 -9.123 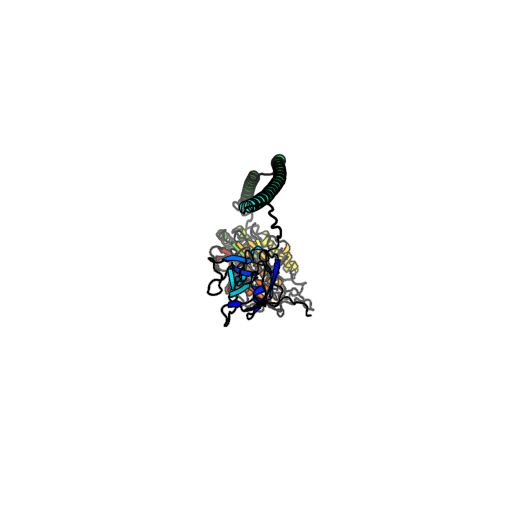116.093 1.00 79.88 77 THR A N 1
ATOM 594 C CA . THR A 1 77 ? -61.132 -8.126 117.175 1.00 79.88 77 THR A CA 1
ATOM 595 C C . THR A 1 77 ? -60.971 -6.683 116.694 1.00 79.88 77 THR A C 1
ATOM 597 O O . THR A 1 77 ? -61.127 -5.743 117.480 1.00 79.88 77 THR A O 1
ATOM 600 N N . GLY A 1 78 ? -60.697 -6.479 115.403 1.00 84.19 78 GLY A N 1
ATOM 601 C CA . GLY A 1 78 ? -60.471 -5.160 114.829 1.00 84.19 78 GLY A CA 1
ATOM 602 C C . GLY A 1 78 ? -60.880 -5.005 113.369 1.00 84.19 78 GLY A C 1
ATOM 603 O O . GLY A 1 78 ? -61.145 -5.960 112.644 1.00 84.19 78 GLY A O 1
ATOM 604 N N . ILE A 1 79 ? -60.908 -3.748 112.936 1.00 78.19 79 ILE A N 1
ATOM 605 C CA . ILE A 1 79 ? -61.217 -3.336 111.568 1.00 78.19 79 ILE A CA 1
ATOM 606 C C . ILE A 1 79 ? -59.911 -3.257 110.781 1.00 78.19 79 ILE A C 1
ATOM 608 O O . ILE A 1 79 ? -58.948 -2.636 111.233 1.00 78.19 79 ILE A O 1
ATOM 612 N N . ALA A 1 80 ? -59.880 -3.877 109.600 1.00 77.62 80 ALA A N 1
ATOM 613 C CA . ALA A 1 80 ? -58.742 -3.787 108.694 1.00 77.62 80 ALA A CA 1
ATOM 614 C C . ALA A 1 80 ? -58.569 -2.347 108.197 1.00 77.62 80 ALA A C 1
ATOM 616 O O . ALA A 1 80 ? -59.510 -1.741 107.683 1.00 77.62 80 ALA A O 1
ATOM 617 N N . VAL A 1 81 ? -57.353 -1.823 108.307 1.00 80.94 81 VAL A N 1
ATOM 618 C CA . VAL A 1 81 ? -56.990 -0.497 107.811 1.00 80.94 81 VAL A CA 1
ATOM 619 C C . VAL A 1 81 ? -55.743 -0.590 106.944 1.00 80.94 81 VAL A C 1
ATOM 621 O O . VAL A 1 81 ? -54.809 -1.350 107.221 1.00 80.94 81 VAL A O 1
ATOM 624 N N . SER A 1 82 ? -55.720 0.206 105.882 1.00 85.31 82 SER A N 1
ATOM 625 C CA . SER A 1 82 ? -54.581 0.293 104.977 1.00 85.31 82 SER A CA 1
ATOM 626 C C . SER A 1 82 ? -54.412 1.706 104.447 1.00 85.31 82 SER A C 1
ATOM 628 O O . SER A 1 82 ? -55.375 2.326 103.997 1.00 85.31 82 SER A O 1
ATOM 630 N N . TYR A 1 83 ? -53.173 2.174 104.430 1.00 85.81 83 TYR A N 1
ATOM 631 C CA . TYR A 1 83 ? -52.770 3.425 103.811 1.00 85.81 83 TYR A CA 1
ATOM 632 C C . TYR A 1 83 ? -51.738 3.131 102.731 1.00 85.81 83 TYR A C 1
ATOM 634 O O . TYR A 1 83 ? -50.766 2.425 102.989 1.00 85.81 83 TYR A O 1
ATOM 642 N N . HIS A 1 84 ? -51.929 3.722 101.554 1.00 84.19 84 HIS A N 1
ATOM 643 C CA . HIS A 1 84 ? -50.979 3.683 100.450 1.00 84.19 84 HIS A CA 1
ATOM 644 C C . HIS A 1 84 ? -50.613 5.119 100.086 1.00 84.19 84 HIS A C 1
ATOM 646 O O . HIS A 1 84 ? -51.471 5.919 99.708 1.00 84.19 84 HIS A O 1
ATOM 652 N N . GLY A 1 85 ? -49.342 5.456 100.266 1.00 82.81 85 GLY A N 1
ATOM 653 C CA . GLY A 1 85 ? -48.786 6.748 99.903 1.00 82.81 85 GLY A CA 1
ATOM 654 C C . GLY A 1 85 ? -48.293 6.777 98.460 1.00 82.81 85 GLY A C 1
ATOM 655 O O . GLY A 1 85 ? -48.451 5.835 97.685 1.00 82.81 85 GLY A O 1
ATOM 656 N N . SER A 1 86 ? -47.633 7.875 98.111 1.00 82.38 86 SER A N 1
ATOM 657 C CA . SER A 1 86 ? -46.960 8.057 96.826 1.00 82.38 86 SER A CA 1
ATOM 658 C C . SER A 1 86 ? -45.485 8.408 97.025 1.00 82.38 86 SER A C 1
ATOM 660 O O . SER A 1 86 ? -45.009 8.593 98.148 1.00 82.38 86 SER A O 1
ATOM 662 N N . SER A 1 87 ? -44.742 8.536 95.928 1.00 77.81 87 SER A N 1
ATOM 663 C CA . SER A 1 87 ? -43.331 8.928 95.966 1.00 77.81 87 SER A CA 1
ATOM 664 C C . SER A 1 87 ? -43.116 10.314 96.589 1.00 77.81 87 SER A C 1
ATOM 666 O O . SER A 1 87 ? -42.063 10.556 97.177 1.00 77.81 87 SER A O 1
ATOM 668 N N . SER A 1 88 ? -44.120 11.202 96.564 1.00 80.19 88 SER A N 1
ATOM 669 C CA . SER A 1 88 ? -44.035 12.525 97.199 1.00 80.19 88 SER A CA 1
ATOM 670 C C . SER A 1 88 ? -43.992 12.469 98.730 1.00 80.19 88 SER A C 1
ATOM 672 O O . SER A 1 88 ? -43.645 13.460 99.368 1.00 80.19 88 SER A O 1
ATOM 674 N N . ASN A 1 89 ? -44.336 11.328 99.339 1.00 80.75 89 ASN A N 1
ATOM 675 C CA . ASN A 1 89 ? -44.238 11.126 100.785 1.00 80.75 89 ASN A CA 1
ATOM 676 C C . ASN A 1 89 ? -42.800 10.847 101.251 1.00 80.75 89 ASN A C 1
ATOM 678 O O . ASN A 1 89 ? -42.536 10.862 102.455 1.00 80.75 89 ASN A O 1
ATOM 682 N N . ILE A 1 90 ? -41.858 10.599 100.334 1.00 81.69 90 ILE A N 1
ATOM 683 C CA . ILE A 1 90 ? -40.444 10.398 100.660 1.00 81.69 90 ILE A CA 1
ATOM 684 C C . ILE A 1 90 ? -39.783 11.764 100.853 1.00 81.69 90 ILE A C 1
ATOM 686 O O . ILE A 1 90 ? -39.638 12.544 99.918 1.00 81.69 90 ILE A O 1
ATOM 690 N N . ILE A 1 91 ? -39.331 12.037 102.077 1.00 83.12 91 ILE A N 1
ATOM 691 C CA . ILE A 1 91 ? -38.752 13.335 102.465 1.00 83.12 91 ILE A CA 1
ATOM 692 C C . ILE A 1 91 ? -37.214 13.307 102.546 1.00 83.12 91 ILE A C 1
ATOM 694 O O . ILE A 1 91 ? -36.592 14.216 103.094 1.00 83.12 91 ILE A O 1
ATOM 698 N N . GLY A 1 92 ? -36.593 12.258 101.997 1.00 78.12 92 GLY A N 1
ATOM 699 C CA . GLY A 1 92 ? -35.139 12.097 101.900 1.00 78.12 92 GLY A CA 1
ATOM 700 C C . GLY A 1 92 ? -34.476 11.465 103.133 1.00 78.12 92 GLY A C 1
ATOM 701 O O . GLY A 1 92 ? -35.047 11.375 104.220 1.00 78.12 92 GLY A O 1
ATOM 702 N N . GLY A 1 93 ? -33.245 10.964 102.961 1.00 78.12 93 GLY A N 1
ATOM 703 C CA . GLY A 1 93 ? -32.465 10.331 104.038 1.00 78.12 93 GLY A CA 1
ATOM 704 C C . GLY A 1 93 ? -33.072 9.036 104.602 1.00 78.12 93 GLY A C 1
ATOM 705 O O . GLY A 1 93 ? -32.871 8.737 105.783 1.00 78.12 93 GLY A O 1
ATOM 706 N N . GLY A 1 94 ? -33.845 8.310 103.781 1.00 81.19 94 GLY A N 1
ATOM 707 C CA . GLY A 1 94 ? -34.550 7.075 104.155 1.00 81.19 94 GLY A CA 1
ATOM 708 C C . GLY A 1 94 ? -35.833 7.311 104.954 1.00 81.19 94 GLY A C 1
ATOM 709 O O . GLY A 1 94 ? -36.339 6.384 105.583 1.00 81.19 94 GLY A O 1
ATOM 710 N N . LYS A 1 95 ? -36.334 8.553 104.982 1.00 88.06 95 LYS A N 1
ATOM 711 C CA . LYS A 1 95 ? -37.518 8.948 105.747 1.00 88.06 95 LYS A CA 1
ATOM 712 C C . LYS A 1 95 ? -38.739 9.138 104.858 1.00 88.06 95 LYS A C 1
ATOM 714 O O . LYS A 1 95 ? -38.639 9.713 103.773 1.00 88.06 95 LYS A O 1
ATOM 719 N N . VAL A 1 96 ? -39.893 8.749 105.381 1.00 86.62 96 VAL A N 1
ATOM 720 C CA . VAL A 1 96 ? -41.207 9.004 104.792 1.00 86.62 96 VAL A CA 1
ATOM 721 C C . VAL A 1 96 ? -42.078 9.773 105.776 1.00 86.62 96 VAL A C 1
ATOM 723 O O . VAL A 1 96 ? -42.028 9.510 106.978 1.00 86.62 96 VAL A O 1
ATOM 726 N N . LYS A 1 97 ? -42.863 10.725 105.270 1.00 86.56 97 LYS A N 1
ATOM 727 C CA . LYS A 1 97 ? -43.924 11.415 106.010 1.00 86.56 97 LYS A CA 1
ATOM 728 C C . LYS A 1 97 ? -45.270 10.984 105.439 1.00 86.56 97 LYS A C 1
ATOM 730 O O . LYS A 1 97 ? -45.585 11.301 104.292 1.00 86.56 97 LYS A O 1
ATOM 735 N N . MET A 1 98 ? -46.042 10.268 106.244 1.00 84.56 98 MET A N 1
ATOM 736 C CA . MET A 1 98 ? -47.385 9.804 105.910 1.00 84.56 98 MET A CA 1
ATOM 737 C C . MET A 1 98 ? -48.391 10.673 106.654 1.00 84.56 98 MET A C 1
ATOM 739 O O . MET A 1 98 ? -48.353 10.735 107.877 1.00 84.56 98 MET A O 1
ATOM 743 N N . ASP A 1 99 ? -49.262 11.352 105.916 1.00 83.25 99 ASP A N 1
ATOM 744 C CA . ASP A 1 99 ? -50.379 12.098 106.491 1.00 83.25 99 ASP A CA 1
ATOM 745 C C . ASP A 1 99 ? -51.588 11.152 106.524 1.00 83.25 99 ASP A C 1
ATOM 747 O O . ASP A 1 99 ? -52.269 10.951 105.515 1.00 83.25 99 ASP A O 1
ATOM 751 N N . LEU A 1 100 ? -51.769 10.476 107.662 1.00 82.88 100 LEU A N 1
ATOM 752 C CA . LEU A 1 100 ? -52.720 9.379 107.818 1.00 82.88 100 LEU A CA 1
ATOM 753 C C . LEU A 1 100 ? -54.160 9.916 107.865 1.00 82.88 100 LEU A C 1
ATOM 755 O O . LEU A 1 100 ? -54.445 10.818 108.657 1.00 82.88 100 LEU A O 1
ATOM 759 N N . PRO A 1 101 ? -55.074 9.401 107.023 1.00 79.06 101 PRO A N 1
ATOM 760 C CA . PRO A 1 101 ? -56.459 9.853 107.006 1.00 79.06 101 PRO A CA 1
ATOM 761 C C . PRO A 1 101 ? -57.259 9.273 108.178 1.00 79.06 101 PRO A C 1
ATOM 763 O O . PRO A 1 101 ? -56.920 8.206 108.683 1.00 79.06 101 PRO A O 1
ATOM 766 N N . GLY A 1 102 ? -58.386 9.902 108.525 1.00 71.75 102 GLY A N 1
ATOM 767 C CA . GLY A 1 102 ? -59.260 9.459 109.631 1.00 71.75 102 GLY A CA 1
ATOM 768 C C . GLY A 1 102 ? -59.756 8.017 109.518 1.00 71.75 102 GLY A C 1
ATOM 769 O O . GLY A 1 102 ? -59.968 7.354 110.527 1.00 71.75 102 GLY A O 1
ATOM 770 N N . ALA A 1 103 ? -59.838 7.482 108.297 1.00 77.94 103 ALA A N 1
ATOM 771 C CA . ALA A 1 103 ? -60.164 6.077 108.055 1.00 77.94 103 ALA A CA 1
ATOM 772 C C . ALA A 1 103 ? -59.123 5.087 108.622 1.00 77.94 103 ALA A C 1
ATOM 774 O O . ALA A 1 103 ? -59.438 3.913 108.790 1.00 77.94 103 ALA A O 1
ATOM 775 N N . MET A 1 104 ? -57.902 5.542 108.932 1.00 84.12 104 MET A N 1
ATOM 776 C CA . MET A 1 104 ? -56.877 4.733 109.604 1.00 84.12 104 MET A CA 1
ATOM 777 C C . MET A 1 104 ? -57.145 4.548 111.097 1.00 84.12 104 MET A C 1
ATOM 779 O O . MET A 1 104 ? -56.540 3.668 111.704 1.00 84.12 104 MET A O 1
ATOM 783 N N . PHE A 1 105 ? -58.059 5.333 111.675 1.00 85.62 105 PHE A N 1
ATOM 784 C CA . PHE A 1 105 ? -58.433 5.287 113.088 1.00 85.62 105 PHE A CA 1
ATOM 785 C C . PHE A 1 105 ? -59.959 5.130 113.218 1.00 85.62 105 PHE A C 1
ATOM 787 O O . PHE A 1 105 ? -60.638 6.030 113.713 1.00 85.62 105 PHE A O 1
ATOM 794 N N . PRO A 1 106 ? -60.535 4.017 112.719 1.00 76.50 106 PRO A N 1
ATOM 795 C CA . PRO A 1 106 ? -61.984 3.863 112.596 1.00 76.50 106 PRO A CA 1
ATOM 796 C C . PRO A 1 106 ? -62.688 3.597 113.933 1.00 76.50 106 PRO A C 1
ATOM 798 O O . PRO A 1 106 ? -63.893 3.809 114.031 1.00 76.50 106 PRO A O 1
ATOM 801 N N . GLN A 1 107 ? -61.964 3.106 114.943 1.00 77.19 107 GLN A N 1
ATOM 802 C CA . GLN A 1 107 ? -62.504 2.781 116.263 1.00 77.19 107 GLN A CA 1
ATOM 803 C C . GLN A 1 107 ? -61.418 2.820 117.345 1.00 77.19 107 GLN A C 1
ATOM 805 O O . GLN A 1 107 ? -60.226 2.809 117.036 1.00 77.19 107 GLN A O 1
ATOM 810 N N . GLU A 1 108 ? -61.845 2.853 118.607 1.00 85.38 108 GLU A N 1
ATOM 811 C CA . GLU A 1 108 ? -60.970 2.826 119.782 1.00 85.38 108 GLU A CA 1
ATOM 812 C C . GLU A 1 108 ? -60.274 1.470 119.950 1.00 85.38 108 GLU A C 1
ATOM 814 O O . GLU A 1 108 ? -60.886 0.416 119.737 1.00 85.38 108 GLU A O 1
ATOM 819 N N . GLY A 1 109 ? -59.020 1.492 120.402 1.00 89.00 109 GLY A N 1
ATOM 820 C CA . GLY A 1 109 ? -58.272 0.302 120.793 1.00 89.00 109 GLY A CA 1
ATOM 821 C C . GLY A 1 109 ? -56.785 0.433 120.485 1.00 89.00 109 GLY A C 1
ATOM 822 O O . GLY A 1 109 ? -56.134 1.406 120.857 1.00 89.00 109 GLY A O 1
ATOM 823 N N . MET A 1 110 ? -56.231 -0.558 119.797 1.00 88.62 110 MET A N 1
ATOM 824 C CA . MET A 1 110 ? -54.829 -0.624 119.404 1.00 88.62 110 MET A CA 1
ATOM 825 C C . MET A 1 110 ? -54.723 -0.865 117.898 1.00 88.62 110 MET A C 1
ATOM 827 O O . MET A 1 110 ? -55.482 -1.651 117.337 1.00 88.62 110 MET A O 1
ATOM 831 N N . PHE A 1 111 ? -53.776 -0.209 117.230 1.00 91.56 111 PHE A N 1
ATOM 832 C CA . PHE A 1 111 ? -53.329 -0.629 115.907 1.00 91.56 111 PHE A CA 1
ATOM 833 C C . PHE A 1 111 ? -52.331 -1.774 116.058 1.00 91.56 111 PHE A C 1
ATOM 835 O O . PHE A 1 111 ? -51.370 -1.639 116.810 1.00 91.56 111 PHE A O 1
ATOM 842 N N . TYR A 1 112 ? -52.507 -2.857 115.308 1.00 90.38 112 TYR A N 1
ATOM 843 C CA . TYR A 1 112 ? -51.542 -3.948 115.197 1.00 90.38 112 TYR A CA 1
ATOM 844 C C . TYR A 1 112 ? -51.314 -4.270 113.718 1.00 90.38 112 TYR A C 1
ATOM 846 O O . TYR A 1 112 ? -52.235 -4.668 113.000 1.00 90.38 112 TYR A O 1
ATOM 854 N N . GLY A 1 113 ? -50.093 -4.066 113.228 1.00 90.19 113 GLY A N 1
ATOM 855 C CA . GLY A 1 113 ? -49.806 -4.165 111.796 1.00 90.19 113 GLY A CA 1
ATOM 856 C C . GLY A 1 113 ? -48.351 -3.901 111.464 1.00 90.19 113 GLY A C 1
ATOM 857 O O . GLY A 1 113 ? -47.480 -4.106 112.293 1.00 90.19 113 GLY A O 1
ATOM 858 N N . PHE A 1 114 ? -48.054 -3.453 110.253 1.00 89.62 114 PHE A N 1
ATOM 859 C CA . PHE A 1 114 ? -46.687 -3.150 109.832 1.00 89.62 114 PHE A CA 1
ATOM 860 C C . PHE A 1 114 ? -46.660 -2.006 108.826 1.00 89.62 114 PHE A C 1
ATOM 862 O O . PHE A 1 114 ? -47.652 -1.691 108.161 1.00 89.62 114 PHE A O 1
ATOM 869 N N . PHE A 1 115 ? -45.482 -1.408 108.699 1.00 90.31 115 PHE A N 1
ATOM 870 C CA . PHE A 1 115 ? -45.182 -0.445 107.654 1.00 90.31 115 PHE A CA 1
ATOM 871 C C . PHE A 1 115 ? -44.360 -1.111 106.559 1.00 90.31 115 PHE A C 1
ATOM 873 O O . PHE A 1 115 ? -43.735 -2.156 106.766 1.00 90.31 115 PHE A O 1
ATOM 880 N N . GLY A 1 116 ? -44.347 -0.518 105.376 1.00 88.50 116 GLY A N 1
ATOM 881 C CA . GLY A 1 116 ? -43.559 -1.044 104.282 1.00 88.50 116 GLY A CA 1
ATOM 882 C C . GLY A 1 116 ? -43.400 -0.084 103.124 1.00 88.50 116 GLY A C 1
ATOM 883 O O . GLY A 1 116 ? -43.869 1.054 103.145 1.00 88.50 116 GLY A O 1
ATOM 884 N N . LEU A 1 117 ? -42.698 -0.581 102.114 1.00 87.06 117 LEU A N 1
ATOM 885 C CA . LEU A 1 117 ? -42.447 0.089 100.850 1.00 87.06 117 LEU A CA 1
ATOM 886 C C . LEU A 1 117 ? -42.812 -0.860 99.709 1.00 87.06 117 LEU A C 1
ATOM 888 O O . LEU A 1 117 ? -42.469 -2.046 99.759 1.00 87.06 117 LEU A O 1
ATOM 892 N N . GLU A 1 118 ? -43.490 -0.347 98.691 1.00 85.38 118 GLU A N 1
ATOM 893 C CA . GLU A 1 118 ? -43.941 -1.129 97.538 1.00 85.38 118 GLU A CA 1
ATOM 894 C C . GLU A 1 118 ? -43.777 -0.386 96.207 1.00 85.38 118 GLU A C 1
ATOM 896 O O . GLU A 1 118 ? -43.501 0.807 96.207 1.00 85.38 118 GLU A O 1
ATOM 901 N N . ASN A 1 119 ? -43.924 -1.072 95.071 1.00 85.19 119 ASN A N 1
ATOM 902 C CA . ASN A 1 119 ? -44.025 -0.428 93.757 1.00 85.19 119 ASN A CA 1
ATOM 903 C C . ASN A 1 119 ? -45.016 -1.132 92.816 1.00 85.19 119 ASN A C 1
ATOM 905 O O . ASN A 1 119 ? -45.471 -2.251 93.058 1.00 85.19 119 ASN A O 1
ATOM 909 N N . ASP A 1 120 ? -45.293 -0.472 91.694 1.00 77.94 120 ASP A N 1
ATOM 910 C CA . ASP A 1 120 ? -46.157 -0.915 90.591 1.00 77.94 120 ASP A CA 1
ATOM 911 C C . ASP A 1 120 ? -45.656 -2.175 89.855 1.00 77.94 120 ASP A C 1
ATOM 913 O O . ASP A 1 120 ? -46.410 -2.816 89.123 1.00 77.94 120 ASP A O 1
ATOM 917 N N . LYS A 1 121 ? -44.403 -2.578 90.095 1.00 74.69 121 LYS A N 1
ATOM 918 C CA . LYS A 1 121 ? -43.785 -3.814 89.581 1.00 74.69 121 LYS A CA 1
ATOM 919 C C . LYS A 1 121 ? -43.914 -5.000 90.545 1.00 74.69 121 LYS A C 1
ATOM 921 O O . LYS A 1 121 ? -43.288 -6.036 90.323 1.00 74.69 121 LYS A O 1
ATOM 926 N N . GLY A 1 122 ? -44.708 -4.859 91.609 1.00 70.31 122 GLY A N 1
ATOM 927 C CA . GLY A 1 122 ? -45.033 -5.932 92.553 1.00 70.31 122 GLY A CA 1
ATOM 928 C C . GLY A 1 122 ? -43.972 -6.191 93.625 1.00 70.31 122 GLY A C 1
ATOM 929 O O . GLY A 1 122 ? -44.053 -7.194 94.336 1.00 70.31 122 GLY A O 1
ATOM 930 N N . LYS A 1 123 ? -42.970 -5.316 93.770 1.00 79.06 123 LYS A N 1
ATOM 931 C CA . LYS A 1 123 ? -41.976 -5.424 94.843 1.00 79.06 123 LYS A CA 1
ATOM 932 C C . LYS A 1 123 ? -42.574 -4.903 96.145 1.00 79.06 123 LYS A C 1
ATOM 934 O O . LYS A 1 123 ? -43.129 -3.813 96.153 1.00 79.06 123 LYS A O 1
ATOM 939 N N . ARG A 1 124 ? -42.430 -5.650 97.244 1.00 85.00 124 ARG A N 1
ATOM 940 C CA . ARG A 1 124 ? -42.955 -5.279 98.568 1.00 85.00 124 ARG A CA 1
ATOM 941 C C . ARG A 1 124 ? -41.979 -5.670 99.672 1.00 85.00 124 ARG A C 1
ATOM 943 O O . ARG A 1 124 ? -41.613 -6.837 99.786 1.00 85.00 124 ARG A O 1
ATOM 950 N N . VAL A 1 125 ? -41.581 -4.704 100.494 1.00 83.38 125 VAL A N 1
ATOM 951 C CA . VAL A 1 125 ? -40.744 -4.908 101.690 1.00 83.38 125 VAL A CA 1
ATOM 952 C C . VAL A 1 125 ? -41.458 -4.346 102.917 1.00 83.38 125 VAL A C 1
ATOM 954 O O . VAL A 1 125 ? -42.174 -3.353 102.818 1.00 83.38 125 VAL A O 1
ATOM 957 N N . THR A 1 126 ? -41.322 -5.006 104.066 1.00 87.00 126 THR A N 1
ATOM 958 C CA . THR A 1 126 ? -42.091 -4.697 105.286 1.00 87.00 126 THR A CA 1
ATOM 959 C C . THR A 1 126 ? -41.185 -4.624 106.500 1.00 87.00 126 THR A C 1
ATOM 961 O O . THR A 1 126 ? -40.165 -5.304 106.547 1.00 87.00 126 THR A O 1
ATOM 964 N N . THR A 1 127 ? -41.577 -3.841 107.499 1.00 85.62 127 THR A N 1
ATOM 965 C CA . THR A 1 127 ? -40.928 -3.810 108.813 1.00 85.62 127 THR A CA 1
ATOM 966 C C . THR A 1 127 ? -41.365 -4.997 109.665 1.00 85.62 127 THR A C 1
ATOM 968 O O . THR A 1 127 ? -42.238 -5.786 109.284 1.00 85.62 127 THR A O 1
ATOM 971 N N . ASN A 1 128 ? -40.774 -5.114 110.851 1.00 83.44 128 ASN A N 1
ATOM 972 C CA . ASN A 1 128 ? -41.396 -5.848 111.948 1.00 83.44 128 ASN A CA 1
ATOM 973 C C . ASN A 1 128 ? -42.794 -5.302 112.251 1.00 83.44 128 ASN A C 1
ATOM 975 O O . ASN A 1 128 ? -43.116 -4.153 111.922 1.00 83.44 128 ASN A O 1
ATOM 979 N N . THR A 1 129 ? -43.608 -6.139 112.886 1.00 85.38 129 THR A N 1
ATOM 980 C CA . THR A 1 129 ? -44.931 -5.741 113.352 1.00 85.38 129 THR A CA 1
ATOM 981 C C . THR A 1 129 ? -44.793 -4.600 114.355 1.00 85.38 129 THR A C 1
ATOM 983 O O . THR A 1 129 ? -43.864 -4.571 115.159 1.00 85.38 129 THR A O 1
ATOM 986 N N . VAL A 1 130 ? -45.703 -3.645 114.298 1.00 87.12 130 VAL A N 1
ATOM 987 C CA . VAL A 1 130 ? -45.766 -2.477 115.162 1.00 87.12 130 VAL A CA 1
ATOM 988 C C . VAL A 1 130 ? -47.117 -2.427 115.853 1.00 87.12 130 VAL A C 1
ATOM 990 O O . VAL A 1 130 ? -48.114 -2.922 115.315 1.00 87.12 130 VAL A O 1
ATOM 993 N N . ARG A 1 131 ? -47.151 -1.762 117.005 1.00 88.31 131 ARG A N 1
ATOM 994 C CA . ARG A 1 131 ? -48.403 -1.423 117.674 1.00 88.31 131 ARG A CA 1
ATOM 995 C C . ARG A 1 131 ? -48.405 -0.024 118.269 1.00 88.31 131 ARG A C 1
ATOM 997 O O . ARG A 1 131 ? -47.348 0.457 118.665 1.00 88.31 131 ARG A O 1
ATOM 1004 N N . PHE A 1 132 ? -49.570 0.613 118.320 1.00 88.31 132 PHE A N 1
ATOM 1005 C CA . PHE A 1 132 ? -49.797 1.874 119.036 1.00 88.31 132 PHE A CA 1
ATOM 1006 C C . PHE A 1 132 ? -51.265 2.035 119.437 1.00 88.31 132 PHE A C 1
ATOM 1008 O O . PHE A 1 132 ? -52.128 1.337 118.903 1.00 88.31 132 PHE A O 1
ATOM 1015 N N . ILE A 1 133 ? -51.557 2.955 120.355 1.00 87.19 133 ILE A N 1
ATOM 1016 C CA . ILE A 1 133 ? -52.899 3.142 120.918 1.00 87.19 133 ILE A CA 1
ATOM 1017 C C . ILE A 1 133 ? -53.714 4.118 120.058 1.00 87.19 133 ILE A C 1
ATOM 1019 O O . ILE A 1 133 ? -53.212 5.161 119.624 1.00 87.19 133 ILE A O 1
ATOM 1023 N N . VAL A 1 134 ? -54.981 3.768 119.826 1.00 85.00 134 VAL A N 1
ATOM 1024 C CA . VAL A 1 134 ? -56.008 4.648 119.261 1.00 85.00 134 VAL A CA 1
ATOM 1025 C C . VAL A 1 134 ? -57.006 4.987 120.366 1.00 85.00 134 VAL A C 1
ATOM 1027 O O . VAL A 1 134 ? -57.841 4.162 120.734 1.00 85.00 134 VAL A O 1
ATOM 1030 N N . GLU A 1 135 ? -56.884 6.190 120.917 1.00 81.44 135 GLU A N 1
ATOM 1031 C CA . GLU A 1 135 ? -57.703 6.681 122.026 1.00 81.44 135 GLU A CA 1
ATOM 1032 C C . GLU A 1 135 ? -59.090 7.142 121.552 1.00 81.44 135 GLU A C 1
ATOM 1034 O O . GLU A 1 135 ? -59.282 7.574 120.411 1.00 81.44 135 GLU A O 1
ATOM 1039 N N . ASN A 1 136 ? -60.055 7.111 122.468 1.00 71.69 136 ASN A N 1
ATOM 1040 C CA . ASN A 1 136 ? -61.389 7.665 122.284 1.00 71.69 136 ASN A CA 1
ATOM 1041 C C . ASN A 1 136 ? -61.604 8.792 123.284 1.00 71.69 136 ASN A C 1
ATOM 1043 O O . ASN A 1 136 ? -61.614 8.564 124.490 1.00 71.69 136 ASN A O 1
ATOM 1047 N N . ASP A 1 137 ? -61.790 10.005 122.779 1.00 55.69 137 ASP A N 1
ATOM 1048 C CA . ASP A 1 137 ? -62.212 11.140 123.589 1.00 55.69 137 ASP A CA 1
ATOM 1049 C C . ASP A 1 137 ? -63.553 11.612 123.038 1.00 55.69 137 ASP A C 1
ATOM 1051 O O . ASP A 1 137 ? -63.636 12.113 121.918 1.00 55.69 137 ASP A O 1
ATOM 1055 N N . ASN A 1 138 ? -64.607 11.441 123.834 1.00 48.09 138 ASN A N 1
ATOM 1056 C CA . ASN A 1 138 ? -65.951 11.898 123.511 1.00 48.09 138 ASN A CA 1
ATOM 1057 C C . ASN A 1 138 ? -66.109 13.380 123.908 1.00 48.09 138 ASN A C 1
ATOM 1059 O O . ASN A 1 138 ? -66.368 13.687 125.076 1.00 48.09 138 ASN A O 1
ATOM 1063 N N . PRO A 1 139 ? -65.916 14.308 122.958 1.00 43.75 139 PRO A N 1
ATOM 1064 C CA . PRO A 1 139 ? -66.850 15.416 122.812 1.00 43.75 139 PRO A CA 1
ATOM 1065 C C . PRO A 1 139 ? -67.247 15.614 121.341 1.00 43.75 139 PRO A C 1
ATOM 1067 O O . PRO A 1 139 ? -66.397 15.867 120.490 1.00 43.75 139 PRO A O 1
ATOM 1070 N N . ASP A 1 140 ? -68.556 15.516 121.088 1.00 46.59 140 ASP A N 1
ATOM 1071 C CA . ASP A 1 140 ? -69.290 15.831 119.854 1.00 46.59 140 ASP A CA 1
ATOM 1072 C C . ASP A 1 140 ? -68.517 16.688 118.836 1.00 46.59 140 ASP A C 1
ATOM 1074 O O . ASP A 1 140 ? -68.578 17.922 118.835 1.00 46.59 140 ASP A O 1
ATOM 1078 N N . MET A 1 141 ? -67.838 16.021 117.904 1.00 41.31 141 MET A N 1
ATOM 1079 C CA . MET A 1 141 ? -67.451 16.621 116.637 1.00 41.31 141 MET A CA 1
ATOM 1080 C C . MET A 1 141 ? -68.373 16.071 115.563 1.00 41.31 141 MET A C 1
ATOM 1082 O O . MET A 1 141 ? -68.376 14.876 115.277 1.00 41.31 141 MET A O 1
ATOM 1086 N N . TYR A 1 142 ? -69.170 16.981 115.005 1.00 38.62 142 TYR A N 1
ATOM 1087 C CA . TYR A 1 142 ? -69.951 16.815 113.788 1.00 38.62 142 TYR A CA 1
ATOM 1088 C C . TYR A 1 142 ? -69.220 15.900 112.794 1.00 38.62 142 TYR A C 1
ATOM 1090 O O . TYR A 1 142 ? -68.257 16.308 112.145 1.00 38.62 142 TYR A O 1
ATOM 1098 N N . VAL A 1 143 ? -69.701 14.665 112.653 1.00 39.97 143 VAL A N 1
ATOM 1099 C CA . VAL A 1 143 ? -69.499 13.922 111.415 1.00 39.97 143 VAL A CA 1
ATOM 1100 C C . VAL A 1 143 ? -70.375 14.648 110.416 1.00 39.97 143 VAL A C 1
ATOM 1102 O O . VAL A 1 143 ? -71.597 14.644 110.557 1.00 39.97 143 VAL A O 1
ATOM 1105 N N . ASP A 1 144 ? -69.751 15.342 109.471 1.00 33.53 144 ASP A N 1
ATOM 1106 C CA . ASP A 1 144 ? -70.448 15.940 108.346 1.00 33.53 144 ASP A CA 1
ATOM 1107 C C . ASP A 1 144 ? -71.106 14.806 107.553 1.00 33.53 144 ASP A C 1
ATOM 1109 O O . ASP A 1 144 ? -70.507 14.160 106.693 1.00 33.53 144 ASP A O 1
ATOM 1113 N N . THR A 1 145 ? -72.342 14.489 107.934 1.00 42.09 145 THR A N 1
ATOM 1114 C CA . THR A 1 145 ? -73.257 13.632 107.198 1.00 42.09 145 THR A CA 1
ATOM 1115 C C . THR A 1 145 ? -73.781 14.420 106.002 1.00 42.09 145 THR A C 1
ATOM 1117 O O . THR A 1 145 ? -74.983 14.654 105.876 1.00 42.09 145 THR A O 1
ATOM 1120 N N . GLU A 1 146 ? -72.884 14.845 105.115 1.00 34.34 146 GLU A N 1
ATOM 1121 C CA . GLU A 1 146 ? -73.254 15.060 103.724 1.00 34.34 146 GLU A CA 1
ATOM 1122 C C . GLU A 1 146 ? -73.591 13.691 103.112 1.00 34.34 146 GLU A C 1
ATOM 1124 O O . GLU A 1 146 ? -73.000 12.668 103.479 1.00 34.34 146 GLU A O 1
ATOM 1129 N N . PRO A 1 147 ? -74.609 13.619 102.242 1.00 35.88 147 PRO A N 1
ATOM 1130 C CA . PRO A 1 147 ? -75.250 12.368 101.890 1.00 35.88 147 PRO A CA 1
ATOM 1131 C C . PRO A 1 147 ? -74.239 11.389 101.307 1.00 35.88 147 PRO A C 1
ATOM 1133 O O . PRO A 1 147 ? -73.480 11.714 100.396 1.00 35.88 147 PRO A O 1
ATOM 1136 N N . PHE A 1 148 ? -74.303 10.169 101.831 1.00 36.91 148 PHE A N 1
ATOM 1137 C CA . PHE A 1 148 ? -73.827 8.926 101.245 1.00 36.91 148 PHE A CA 1
ATOM 1138 C C . PHE A 1 148 ? -73.928 8.978 99.704 1.00 36.91 148 PHE A C 1
ATOM 1140 O O . PHE A 1 148 ? -74.926 8.562 99.114 1.00 36.91 148 PHE A O 1
ATOM 1147 N N . ARG A 1 149 ? -72.887 9.455 99.007 1.00 38.47 149 ARG A N 1
ATOM 1148 C CA . ARG A 1 149 ? -72.617 8.958 97.660 1.00 38.47 149 ARG A CA 1
ATOM 1149 C C . ARG A 1 149 ? -72.170 7.531 97.909 1.00 38.47 149 ARG A C 1
ATOM 1151 O O . ARG A 1 149 ? -71.039 7.302 98.329 1.00 38.47 149 ARG A O 1
ATOM 1158 N N . SER A 1 150 ? -73.099 6.589 97.763 1.00 50.09 150 SER A N 1
ATOM 1159 C CA . SER A 1 150 ? -72.797 5.162 97.809 1.00 50.09 150 SER A CA 1
ATOM 1160 C C . SER A 1 150 ? -71.564 4.879 96.944 1.00 50.09 150 SER A C 1
ATOM 1162 O O . SER A 1 150 ? -71.299 5.606 95.984 1.00 50.09 150 SER A O 1
ATOM 1164 N N . GLU A 1 151 ? -70.816 3.814 97.235 1.00 55.00 151 GLU A N 1
ATOM 1165 C CA . GLU A 1 151 ? -69.822 3.277 96.289 1.00 55.00 151 GLU A CA 1
ATOM 1166 C C . GLU A 1 151 ? -70.386 3.246 94.855 1.00 55.00 151 GLU A C 1
ATOM 1168 O O . GLU A 1 151 ? -69.691 3.594 93.909 1.00 55.00 151 GLU A O 1
ATOM 1173 N N . LEU A 1 152 ? -71.694 2.984 94.710 1.00 49.16 152 LEU A N 1
ATOM 1174 C CA . LEU A 1 152 ? -72.437 3.070 93.457 1.00 49.16 152 LEU A CA 1
ATOM 1175 C C . LEU A 1 152 ? -72.505 4.485 92.848 1.00 49.16 152 LEU A C 1
ATOM 1177 O O . LEU A 1 152 ? -72.375 4.594 91.638 1.00 49.16 152 LEU A O 1
ATOM 1181 N N . GLN A 1 153 ? -72.685 5.563 93.618 1.00 51.50 153 GLN A N 1
ATOM 1182 C CA . GLN A 1 153 ? -72.682 6.930 93.078 1.00 51.50 153 GLN A CA 1
ATOM 1183 C C . GLN A 1 153 ? -71.268 7.408 92.723 1.00 51.50 153 GLN A C 1
ATOM 1185 O O . GLN A 1 153 ? -71.106 8.075 91.709 1.00 51.50 153 GLN A O 1
ATOM 1190 N N . LYS A 1 154 ? -70.232 7.016 93.480 1.00 58.25 154 LYS A N 1
ATOM 1191 C CA . LYS A 1 154 ? -68.837 7.226 93.047 1.00 58.25 154 LYS A CA 1
ATOM 1192 C C . LYS A 1 154 ? -68.536 6.440 91.773 1.00 58.25 154 LYS A C 1
ATOM 1194 O O . LYS A 1 154 ? -67.941 7.000 90.863 1.00 58.25 154 LYS A O 1
ATOM 1199 N N . LEU A 1 155 ? -68.998 5.192 91.670 1.00 62.88 155 LEU A N 1
ATOM 1200 C CA . LEU A 1 155 ? -68.938 4.401 90.437 1.00 62.88 155 LEU A CA 1
ATOM 1201 C C . LEU A 1 155 ? -69.728 5.048 89.301 1.00 62.88 155 LEU A C 1
ATOM 1203 O O . LEU A 1 155 ? -69.246 5.027 88.181 1.00 62.88 155 LEU A O 1
ATOM 1207 N N . LEU A 1 156 ? -70.897 5.636 89.563 1.00 67.44 156 LEU A N 1
ATOM 1208 C CA . LEU A 1 156 ? -71.710 6.327 88.559 1.00 67.44 156 LEU A CA 1
ATOM 1209 C C . LEU A 1 156 ? -71.068 7.636 88.111 1.00 67.44 156 LEU A C 1
ATOM 1211 O O . LEU A 1 156 ? -71.081 7.908 86.922 1.00 67.44 156 LEU A O 1
ATOM 1215 N N . ASP A 1 157 ? -70.475 8.418 89.010 1.00 71.06 157 ASP A N 1
ATOM 1216 C CA . ASP A 1 157 ? -69.777 9.658 88.660 1.00 71.06 157 ASP A CA 1
ATOM 1217 C C . ASP A 1 157 ? -68.462 9.352 87.936 1.00 71.06 157 ASP A C 1
ATOM 1219 O O . ASP A 1 157 ? -68.118 10.027 86.969 1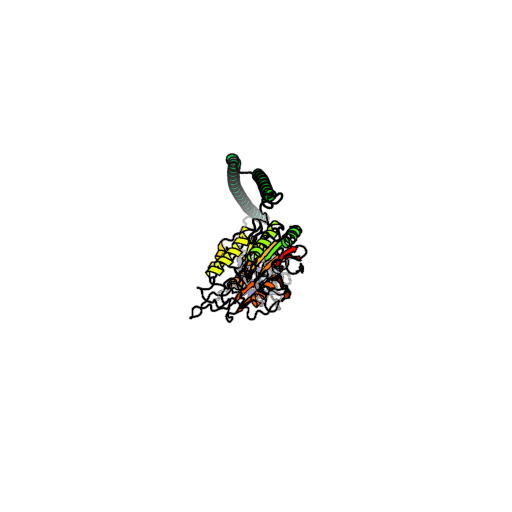.00 71.06 157 ASP A O 1
ATOM 1223 N N . LEU A 1 158 ? -67.748 8.298 88.347 1.00 72.19 158 LEU A N 1
ATOM 1224 C CA . LEU A 1 158 ? -66.561 7.809 87.652 1.00 72.19 158 LEU A CA 1
ATOM 1225 C C . LEU A 1 158 ? -66.935 7.219 86.289 1.00 72.19 158 LEU A C 1
ATOM 1227 O O . LEU A 1 158 ? -66.252 7.491 85.308 1.00 72.19 158 LEU A O 1
ATOM 1231 N N . ALA A 1 159 ? -68.038 6.471 86.202 1.00 66.25 159 ALA A N 1
ATOM 1232 C CA . ALA A 1 159 ? -68.585 5.963 84.949 1.00 66.25 159 ALA A CA 1
ATOM 1233 C C . ALA A 1 159 ? -69.070 7.108 84.058 1.00 66.25 159 ALA A C 1
ATOM 1235 O O . ALA A 1 159 ? -68.827 7.062 82.862 1.00 66.25 159 ALA A O 1
ATOM 1236 N N . GLN A 1 160 ? -69.684 8.155 84.608 1.00 71.38 160 GLN A N 1
ATOM 1237 C CA . GLN A 1 160 ? -70.140 9.325 83.863 1.00 71.38 160 GLN A CA 1
ATOM 1238 C C . GLN A 1 160 ? -68.951 10.157 83.375 1.00 71.38 160 GLN A C 1
ATOM 1240 O O . GLN A 1 160 ? -68.920 10.520 82.207 1.00 71.38 160 GLN A O 1
ATOM 1245 N N . ALA A 1 161 ? -67.925 10.365 84.203 1.00 73.75 161 ALA A N 1
ATOM 1246 C CA . ALA A 1 161 ? -66.680 11.015 83.802 1.00 73.75 161 ALA A CA 1
ATOM 1247 C C . ALA A 1 161 ? -65.911 10.189 82.756 1.00 73.75 161 ALA A C 1
ATOM 1249 O O . ALA A 1 161 ? -65.380 10.751 81.801 1.00 73.75 161 ALA A O 1
ATOM 1250 N N . LEU A 1 162 ? -65.891 8.856 82.883 1.00 74.25 162 LEU A N 1
ATOM 1251 C CA . LEU A 1 162 ? -65.359 7.945 81.864 1.00 74.25 162 LEU A CA 1
ATOM 1252 C C . LEU A 1 162 ? -66.190 7.988 80.581 1.00 74.25 162 LEU A C 1
ATOM 1254 O O . LEU A 1 162 ? -65.606 8.003 79.506 1.00 74.25 162 LEU A O 1
ATOM 1258 N N . ILE A 1 163 ? -67.520 8.045 80.661 1.00 72.88 163 ILE A N 1
ATOM 1259 C CA . ILE A 1 163 ? -68.418 8.184 79.506 1.00 72.88 163 ILE A CA 1
ATOM 1260 C C . ILE A 1 163 ? -68.203 9.535 78.828 1.00 72.88 163 ILE A C 1
ATOM 1262 O O . ILE A 1 163 ? -68.150 9.581 77.605 1.00 72.88 163 ILE A O 1
ATOM 1266 N N . ASP A 1 164 ? -68.057 10.621 79.579 1.00 75.94 164 ASP A N 1
ATOM 1267 C CA . ASP A 1 164 ? -67.867 11.961 79.025 1.00 75.94 164 ASP A CA 1
ATOM 1268 C C . ASP A 1 164 ? -66.467 12.120 78.430 1.00 75.94 164 ASP A C 1
ATOM 1270 O O . ASP A 1 164 ? -66.334 12.682 77.343 1.00 75.94 164 ASP A O 1
ATOM 1274 N N . LYS A 1 165 ? -65.445 11.524 79.056 1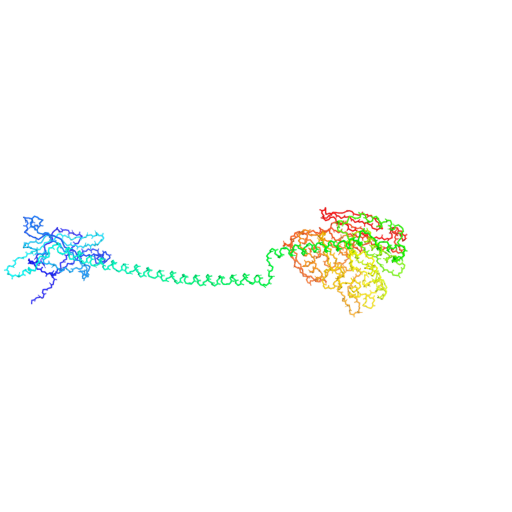.00 78.25 165 LYS A N 1
ATOM 1275 C CA . LYS A 1 165 ? -64.109 11.392 78.468 1.00 78.25 165 LYS A CA 1
ATOM 1276 C C . LYS A 1 165 ? -64.140 10.523 77.213 1.00 78.25 165 LYS A C 1
ATOM 1278 O O . LYS A 1 165 ? -63.646 10.955 76.189 1.00 78.25 165 LYS A O 1
ATOM 1283 N N . THR A 1 166 ? -64.796 9.363 77.244 1.00 74.69 166 THR A N 1
ATOM 1284 C CA . THR A 1 166 ? -64.929 8.477 76.073 1.00 74.69 166 THR A CA 1
ATOM 1285 C C . THR A 1 166 ? -65.706 9.168 74.956 1.00 74.69 166 THR A C 1
ATOM 1287 O O . THR A 1 166 ? -65.348 9.027 73.798 1.00 74.69 166 THR A O 1
ATOM 1290 N N . LYS A 1 167 ? -66.742 9.958 75.262 1.00 74.75 167 LYS A N 1
ATOM 1291 C CA . LYS A 1 167 ? -67.455 10.783 74.275 1.00 74.75 167 LYS A CA 1
ATOM 1292 C C . LYS A 1 167 ? -66.578 11.906 73.727 1.00 74.75 167 LYS A C 1
ATOM 1294 O O . LYS A 1 167 ? -66.700 12.204 72.544 1.00 74.75 167 LYS A O 1
ATOM 1299 N N . GLY A 1 168 ? -65.746 12.531 74.560 1.00 78.62 168 GLY A N 1
ATOM 1300 C CA . GLY A 1 168 ? -64.756 13.527 74.146 1.00 78.62 168 GLY A CA 1
ATOM 1301 C C . GLY A 1 168 ? -63.706 12.921 73.220 1.00 78.62 168 GLY A C 1
ATOM 1302 O O . GLY A 1 168 ? -63.589 13.356 72.082 1.00 78.62 168 GLY A O 1
ATOM 1303 N N . ASP A 1 169 ? -63.061 11.841 73.655 1.00 77.88 169 ASP A N 1
ATOM 1304 C CA . ASP A 1 169 ? -62.060 11.087 72.899 1.00 77.88 169 ASP A CA 1
ATOM 1305 C C . ASP A 1 169 ? -62.655 10.554 71.579 1.00 77.88 169 ASP A C 1
ATOM 1307 O O . ASP A 1 169 ? -62.060 10.719 70.518 1.00 77.88 169 ASP A O 1
ATOM 1311 N N . LEU A 1 170 ? -63.881 10.007 71.601 1.00 73.12 170 LEU A N 1
ATOM 1312 C CA . LEU A 1 170 ? -64.588 9.552 70.396 1.00 73.12 170 LEU A CA 1
ATOM 1313 C C . LEU A 1 170 ? -64.951 10.724 69.472 1.00 73.12 170 LEU A C 1
ATOM 1315 O O . LEU A 1 170 ? -64.903 10.591 68.252 1.00 73.12 170 LEU A O 1
ATOM 1319 N N . LYS A 1 171 ? -65.328 11.884 70.022 1.00 76.62 171 LYS A N 1
ATOM 1320 C CA . LYS A 1 171 ? -65.608 13.094 69.236 1.00 76.62 171 LYS A CA 1
ATOM 1321 C C . LYS A 1 171 ? -64.334 13.618 68.576 1.00 76.62 171 LYS A C 1
ATOM 1323 O O . LYS A 1 171 ? -64.396 14.000 67.408 1.00 76.62 171 LYS A O 1
ATOM 1328 N N . ASP A 1 172 ? -63.212 13.594 69.282 1.00 79.94 172 ASP A N 1
ATOM 1329 C CA . ASP A 1 172 ? -61.908 14.011 68.771 1.00 79.94 172 ASP A CA 1
ATOM 1330 C C . ASP A 1 172 ? -61.384 13.021 67.719 1.00 79.94 172 ASP A C 1
ATOM 1332 O O . ASP A 1 172 ? -60.891 13.445 66.673 1.00 79.94 172 ASP A O 1
ATOM 1336 N N . GLU A 1 173 ? -61.586 11.711 67.903 1.00 74.94 173 GLU A N 1
ATOM 1337 C CA . GLU A 1 173 ? -61.300 10.699 66.877 1.00 74.94 173 GLU A CA 1
ATOM 1338 C C . GLU A 1 173 ? -62.195 10.855 65.643 1.00 74.94 173 GLU A C 1
ATOM 1340 O O . GLU A 1 173 ? -61.691 10.837 64.520 1.00 74.94 173 GLU A O 1
ATOM 1345 N N . ILE A 1 174 ? -63.505 11.064 65.812 1.00 73.56 174 ILE A N 1
ATOM 1346 C CA . ILE A 1 174 ? -64.432 11.313 64.695 1.00 73.56 174 ILE A CA 1
ATOM 1347 C C . ILE A 1 174 ? -64.046 12.596 63.955 1.00 73.56 174 ILE A C 1
ATOM 1349 O O . ILE A 1 174 ? -64.111 12.632 62.724 1.00 73.56 174 ILE A O 1
ATOM 1353 N N . GLN A 1 175 ? -63.625 13.641 64.671 1.00 79.94 175 GLN A N 1
ATOM 1354 C CA . GLN A 1 175 ? -63.148 14.872 64.051 1.00 79.94 175 GLN A CA 1
ATOM 1355 C C . GLN A 1 175 ? -61.826 14.635 63.311 1.00 79.94 175 GLN A C 1
ATOM 1357 O O . GLN A 1 175 ? -61.714 15.031 62.156 1.00 79.94 175 GLN A O 1
ATOM 1362 N N . SER A 1 176 ? -60.885 13.885 63.890 1.00 81.38 176 SER A N 1
ATOM 1363 C CA . SER A 1 176 ? -59.638 13.492 63.222 1.00 81.38 176 SER A CA 1
ATOM 1364 C C . SER A 1 176 ? -59.891 12.672 61.953 1.00 81.38 176 SER A C 1
ATOM 1366 O O . SER A 1 176 ? -59.261 12.913 60.923 1.00 81.38 176 SER A O 1
ATOM 1368 N N . ILE A 1 177 ? -60.835 11.726 61.987 1.00 75.25 177 ILE A N 1
ATOM 1369 C CA . ILE A 1 177 ? -61.244 10.938 60.816 1.00 75.25 177 ILE A CA 1
ATOM 1370 C C . ILE A 1 177 ? -61.902 11.839 59.768 1.00 75.25 177 ILE A C 1
ATOM 1372 O O . ILE A 1 177 ? -61.587 11.713 58.586 1.00 75.25 177 ILE A O 1
ATOM 1376 N N . ARG A 1 178 ? -62.772 12.773 60.174 1.00 77.62 178 ARG A N 1
ATOM 1377 C CA . ARG A 1 178 ? -63.397 13.747 59.266 1.00 77.62 178 ARG A CA 1
ATOM 1378 C C . ARG A 1 178 ? -62.358 14.653 58.610 1.00 77.62 178 ARG A C 1
ATOM 1380 O O . ARG A 1 178 ? -62.442 14.873 57.404 1.00 77.62 178 ARG A O 1
ATOM 1387 N N . ASP A 1 179 ? -61.379 15.137 59.363 1.00 83.31 179 ASP A N 1
ATOM 1388 C CA . ASP A 1 179 ? -60.317 16.006 58.852 1.00 83.31 179 ASP A CA 1
ATOM 1389 C C . ASP A 1 179 ? -59.395 15.233 57.902 1.00 83.31 179 ASP A C 1
ATOM 1391 O O . ASP A 1 179 ? -59.096 15.707 56.806 1.00 83.31 179 ASP A O 1
ATOM 1395 N N . LYS A 1 180 ? -59.024 13.992 58.248 1.00 80.88 180 LYS A N 1
ATOM 1396 C CA . LYS A 1 180 ? -58.267 13.093 57.358 1.00 80.88 180 LYS A CA 1
ATOM 1397 C C . LYS A 1 180 ? -59.033 12.774 56.077 1.00 80.88 180 LYS A C 1
ATOM 1399 O O . LYS A 1 180 ? -58.447 12.833 55.002 1.00 80.88 180 LYS A O 1
ATOM 1404 N N . ALA A 1 181 ? -60.329 12.476 56.172 1.00 70.62 181 ALA A N 1
ATOM 1405 C CA . ALA A 1 181 ? -61.176 12.232 55.009 1.00 70.62 181 ALA A CA 1
ATOM 1406 C C . ALA A 1 181 ? -61.290 13.488 54.136 1.00 70.62 181 ALA A C 1
ATOM 1408 O O . ALA A 1 181 ? -61.135 13.401 52.924 1.00 70.62 181 ALA A O 1
ATOM 1409 N N . THR A 1 182 ? -61.490 14.662 54.739 1.00 75.69 182 THR A N 1
ATOM 1410 C CA . THR A 1 182 ? -61.573 15.942 54.017 1.00 75.69 182 THR A CA 1
ATOM 1411 C C . THR A 1 182 ? -60.261 16.259 53.299 1.00 75.69 182 THR A C 1
ATOM 1413 O O . THR A 1 182 ? -60.287 16.609 52.121 1.00 75.69 182 THR A O 1
ATOM 1416 N N . ASN A 1 183 ? -59.117 16.062 53.959 1.00 75.75 183 ASN A N 1
ATOM 1417 C CA . ASN A 1 183 ? -57.798 16.246 53.352 1.00 75.75 183 ASN A CA 1
ATOM 1418 C C . ASN A 1 183 ? -57.544 15.247 52.216 1.00 75.75 183 ASN A C 1
ATOM 1420 O O . ASN A 1 183 ? -57.056 15.644 51.161 1.00 75.75 183 ASN A O 1
ATOM 1424 N N . LEU A 1 184 ? -57.923 13.976 52.391 1.00 73.00 184 LEU A N 1
ATOM 1425 C CA . LEU A 1 184 ? -57.817 12.963 51.340 1.00 73.00 184 LEU A CA 1
ATOM 1426 C C . LEU A 1 184 ? -58.698 13.316 50.134 1.00 73.00 184 LEU A C 1
ATOM 1428 O O . LEU A 1 184 ? -58.237 13.237 48.999 1.00 73.00 184 LEU A O 1
ATOM 1432 N N . PHE A 1 185 ? -59.939 13.759 50.358 1.00 70.12 185 PHE A N 1
ATOM 1433 C CA . PHE A 1 185 ? -60.821 14.209 49.279 1.00 70.12 185 PHE A CA 1
ATOM 1434 C C . PHE A 1 185 ? -60.278 15.454 48.568 1.00 70.12 185 PHE A C 1
ATOM 1436 O O . PHE A 1 185 ? -60.379 15.534 47.347 1.00 70.12 185 PHE A O 1
ATOM 1443 N N . GLN A 1 186 ? -59.668 16.402 49.284 1.00 73.25 186 GLN A N 1
ATOM 1444 C CA . GLN A 1 186 ? -59.028 17.571 48.668 1.00 73.25 186 GLN A CA 1
ATOM 1445 C C . GLN A 1 186 ? -57.802 17.192 47.830 1.00 73.25 186 GLN A C 1
ATOM 1447 O O . GLN A 1 186 ? -57.663 17.699 46.718 1.00 73.25 186 GLN A O 1
ATOM 1452 N N . GLN A 1 187 ? -56.955 16.282 48.318 1.00 71.12 187 GLN A N 1
ATOM 1453 C CA . GLN A 1 187 ? -55.805 15.768 47.566 1.00 71.12 187 GLN A CA 1
ATOM 1454 C C . GLN A 1 187 ? -56.250 15.027 46.303 1.00 71.12 187 GLN A C 1
ATOM 1456 O O . GLN A 1 187 ? -55.816 15.380 45.212 1.00 71.12 187 GLN A O 1
ATOM 1461 N N . LEU A 1 188 ? -57.200 14.092 46.425 1.00 66.50 188 LEU A N 1
ATOM 1462 C CA . LEU A 1 188 ? -57.756 13.364 45.280 1.00 66.50 188 LEU A CA 1
ATOM 1463 C C . LEU A 1 188 ? -58.390 14.301 44.243 1.00 66.50 188 LEU A C 1
ATOM 1465 O O . LEU A 1 188 ? -58.271 14.061 43.045 1.00 66.50 188 LEU A O 1
ATOM 1469 N N . ASN A 1 189 ? -59.046 15.378 44.679 1.00 69.75 189 ASN A N 1
ATOM 1470 C CA . ASN A 1 189 ? -59.659 16.343 43.767 1.00 69.75 189 ASN A CA 1
ATOM 1471 C C . ASN A 1 189 ? -58.617 17.258 43.088 1.00 69.75 189 ASN A C 1
ATOM 1473 O O . ASN A 1 189 ? -58.771 17.621 41.918 1.00 69.75 189 ASN A O 1
ATOM 1477 N N . GLY A 1 190 ? -57.536 17.608 43.796 1.00 70.44 190 GLY A N 1
ATOM 1478 C CA . GLY A 1 190 ? -56.383 18.318 43.231 1.00 70.44 190 GLY A CA 1
ATOM 1479 C C . GLY A 1 190 ? -55.637 17.478 42.191 1.00 70.44 190 GLY A C 1
ATOM 1480 O O . GLY A 1 190 ? -55.354 17.962 41.089 1.00 70.44 190 GLY A O 1
ATOM 1481 N N . ASP A 1 191 ? -55.414 16.199 42.491 1.00 71.44 191 ASP A N 1
ATOM 1482 C CA . ASP A 1 191 ? -54.814 15.238 41.564 1.00 71.44 191 ASP A CA 1
ATOM 1483 C C . ASP A 1 191 ? -55.720 15.006 40.353 1.00 71.44 191 ASP A C 1
ATOM 1485 O O . ASP A 1 191 ? -55.246 15.052 39.221 1.00 71.44 191 ASP A O 1
ATOM 1489 N N . TYR A 1 192 ? -57.036 14.859 40.551 1.00 72.50 192 TYR A N 1
ATOM 1490 C CA . TYR A 1 192 ? -58.001 14.727 39.454 1.00 72.50 192 TYR A CA 1
ATOM 1491 C C . TYR A 1 192 ? -57.982 15.939 38.515 1.00 72.50 192 TYR A C 1
ATOM 1493 O O . TYR A 1 192 ? -57.944 15.770 37.299 1.00 72.50 192 TYR A O 1
ATOM 1501 N N . THR A 1 193 ? -57.949 17.160 39.055 1.00 75.50 193 THR A N 1
ATOM 1502 C CA . THR A 1 193 ? -57.889 18.390 38.244 1.00 75.50 193 THR A CA 1
ATOM 1503 C C . THR A 1 193 ? -56.587 18.461 37.441 1.00 75.50 193 THR A C 1
ATOM 1505 O O . THR A 1 193 ? -56.589 18.833 36.263 1.00 75.50 193 THR A O 1
ATOM 1508 N N . THR A 1 194 ? -55.476 18.049 38.054 1.00 78.19 194 THR A N 1
ATOM 1509 C CA . THR A 1 194 ? -54.163 17.983 37.402 1.00 78.19 194 THR A CA 1
ATOM 1510 C C . THR A 1 194 ? -54.163 16.938 36.288 1.00 78.19 194 THR A C 1
ATOM 1512 O O . THR A 1 194 ? -53.825 17.259 35.150 1.00 78.19 194 THR A O 1
ATOM 1515 N N . ILE A 1 195 ? -54.639 15.722 36.570 1.00 76.25 195 ILE A N 1
ATOM 1516 C CA . ILE A 1 195 ? -54.776 14.633 35.594 1.00 76.25 195 ILE A CA 1
ATOM 1517 C C . ILE A 1 195 ? -55.686 15.058 34.442 1.00 76.25 195 ILE A C 1
ATOM 1519 O O . ILE A 1 195 ? -55.324 14.875 33.284 1.00 76.25 195 ILE A O 1
ATOM 1523 N N . GLN A 1 196 ? -56.836 15.671 34.724 1.00 83.81 196 GLN A N 1
ATOM 1524 C CA . GLN A 1 196 ? -57.773 16.128 33.699 1.00 83.81 196 GLN A CA 1
ATOM 1525 C C . GLN A 1 196 ? -57.151 17.209 32.805 1.00 83.81 196 GLN A C 1
ATOM 1527 O O . GLN A 1 196 ? -57.328 17.177 31.584 1.00 83.81 196 GLN A O 1
ATOM 1532 N N . THR A 1 197 ? -56.369 18.124 33.383 1.00 83.25 197 THR A N 1
ATOM 1533 C CA . THR A 1 197 ? -55.626 19.147 32.631 1.00 83.25 197 THR A CA 1
ATOM 1534 C C . THR A 1 197 ? -54.550 18.513 31.747 1.00 83.25 197 THR A C 1
ATOM 1536 O O . THR A 1 197 ? -54.458 18.835 30.561 1.00 83.25 197 THR A O 1
ATOM 1539 N N . THR A 1 198 ? -53.778 17.562 32.279 1.00 83.19 198 THR A N 1
ATOM 1540 C CA . THR A 1 198 ? -52.751 16.826 31.527 1.00 83.19 198 THR A CA 1
ATOM 1541 C C . THR A 1 198 ? -53.360 16.004 30.395 1.00 83.19 198 THR A C 1
ATOM 1543 O O . THR A 1 198 ? -52.886 16.090 29.266 1.00 83.19 198 THR A O 1
ATOM 1546 N N . VAL A 1 199 ? -54.438 15.260 30.654 1.00 83.06 199 VAL A N 1
ATOM 1547 C CA . VAL A 1 199 ? -55.148 14.464 29.640 1.00 83.06 199 VAL A CA 1
ATOM 1548 C C . VAL A 1 199 ? -55.718 15.363 28.547 1.00 83.06 199 VAL A C 1
ATOM 1550 O O . VAL A 1 199 ? -55.576 15.045 27.368 1.00 83.06 199 VAL A O 1
ATOM 1553 N N . THR A 1 200 ? -56.302 16.509 28.904 1.00 86.75 200 THR A N 1
ATOM 1554 C CA . THR A 1 200 ? -56.820 17.472 27.919 1.00 86.75 200 THR A CA 1
ATOM 1555 C C . THR A 1 200 ? -55.689 18.042 27.060 1.00 86.75 200 THR A C 1
ATOM 1557 O O . THR A 1 200 ? -55.800 18.057 25.838 1.00 86.75 200 THR A O 1
ATOM 1560 N N . SER A 1 201 ? -54.568 18.439 27.672 1.00 87.00 201 SER A N 1
ATOM 1561 C CA . SER A 1 201 ? -53.388 18.941 26.954 1.00 87.00 201 SER A CA 1
ATOM 1562 C C . SER A 1 201 ? -52.794 17.892 26.008 1.00 87.00 201 SER A C 1
ATOM 1564 O O . SER A 1 201 ? -52.540 18.190 24.841 1.00 87.00 201 SER A O 1
ATOM 1566 N N . LEU A 1 202 ? -52.643 16.648 26.473 1.00 83.94 202 LEU A N 1
ATOM 1567 C CA . LEU A 1 202 ? -52.171 15.531 25.652 1.00 83.94 202 LEU A CA 1
ATOM 1568 C C . LEU A 1 202 ? -53.134 15.226 24.504 1.00 83.94 202 LEU A C 1
ATOM 1570 O O . LEU A 1 202 ? -52.685 15.003 23.388 1.00 83.94 202 LEU A O 1
ATOM 1574 N N . THR A 1 203 ? -54.446 15.270 24.748 1.00 87.00 203 THR A N 1
ATOM 1575 C CA . THR A 1 203 ? -55.462 15.048 23.707 1.00 87.00 203 THR A CA 1
ATOM 1576 C C . THR A 1 203 ? -55.384 16.125 22.626 1.00 87.00 203 THR A C 1
ATOM 1578 O O . THR A 1 203 ? -55.405 15.800 21.440 1.00 87.00 203 THR A O 1
ATOM 1581 N N . THR A 1 204 ? -55.222 17.395 23.010 1.00 85.62 204 THR A N 1
ATOM 1582 C CA . THR A 1 204 ? -55.041 18.507 22.064 1.00 85.62 204 THR A CA 1
ATOM 1583 C C . THR A 1 204 ? -53.749 18.359 21.263 1.00 85.62 204 THR A C 1
ATOM 1585 O O . THR A 1 204 ? -53.781 18.457 20.040 1.00 85.62 204 THR A O 1
ATOM 1588 N N . GLN A 1 205 ? -52.624 18.055 21.917 1.00 84.19 205 GLN A N 1
ATOM 1589 C CA . GLN A 1 205 ? -51.345 17.843 21.230 1.00 84.19 205 GLN A CA 1
ATOM 1590 C C . GLN A 1 205 ? -51.390 16.639 20.281 1.00 84.19 205 GLN A C 1
ATOM 1592 O O . GLN A 1 205 ? -50.847 16.710 19.180 1.00 84.19 205 GLN A O 1
ATOM 1597 N N . LEU A 1 206 ? -52.068 15.553 20.666 1.00 82.94 206 LEU A N 1
ATOM 1598 C CA . LEU A 1 206 ? -52.249 14.372 19.824 1.00 82.94 206 LEU A CA 1
ATOM 1599 C C . LEU A 1 206 ? -53.126 14.685 18.605 1.00 82.94 206 LEU A C 1
ATOM 1601 O O . LEU A 1 206 ? -52.797 14.270 17.498 1.00 82.94 206 LEU A O 1
ATOM 1605 N N . ALA A 1 207 ? -54.202 15.456 18.785 1.00 80.75 207 ALA A N 1
ATOM 1606 C CA . ALA A 1 207 ? -55.059 15.904 17.689 1.00 80.75 207 ALA A CA 1
ATOM 1607 C C . ALA A 1 207 ? -54.318 16.854 16.733 1.00 80.75 207 ALA A C 1
ATOM 1609 O O . ALA A 1 207 ? -54.448 16.732 15.516 1.00 80.75 207 ALA A O 1
ATOM 1610 N N . GLU A 1 208 ? -53.495 17.765 17.258 1.00 80.31 208 GLU A N 1
ATOM 1611 C CA . GLU A 1 208 ? -52.636 18.632 16.447 1.00 80.31 208 GLU A CA 1
ATOM 1612 C C . GLU A 1 208 ? -51.553 17.849 15.699 1.00 80.31 208 GLU A C 1
ATOM 1614 O O . GLU A 1 208 ? -51.246 18.183 14.556 1.00 80.31 208 GLU A O 1
ATOM 1619 N N . LEU A 1 209 ? -50.968 16.818 16.316 1.00 72.94 209 LEU A N 1
ATOM 1620 C CA . LEU A 1 209 ? -49.992 15.942 15.670 1.00 72.94 209 LEU A CA 1
ATOM 1621 C C . LEU A 1 209 ? -50.653 15.109 14.565 1.00 72.94 209 LEU A C 1
ATOM 1623 O O . LEU A 1 209 ? -50.131 15.070 13.456 1.00 72.94 209 LEU A O 1
ATOM 1627 N N . ALA A 1 210 ? -51.822 14.520 14.832 1.00 73.25 210 ALA A N 1
ATOM 1628 C CA . ALA A 1 210 ? -52.604 13.777 13.845 1.00 73.25 210 ALA A CA 1
ATOM 1629 C C . ALA A 1 210 ? -52.989 14.666 12.654 1.00 73.25 210 ALA A C 1
ATOM 1631 O O . ALA A 1 210 ? -52.786 14.282 11.507 1.00 73.25 210 ALA A O 1
ATOM 1632 N N . LYS A 1 211 ? -53.434 15.900 12.917 1.00 73.94 211 LYS A N 1
ATOM 1633 C CA . LYS A 1 211 ? -53.728 16.881 11.869 1.00 73.94 211 LYS A CA 1
ATOM 1634 C C . LYS A 1 211 ? -52.477 17.321 11.102 1.00 73.94 211 LYS A C 1
ATOM 1636 O O . LYS A 1 211 ? -52.540 17.499 9.896 1.00 73.94 211 LYS A O 1
ATOM 1641 N N . LYS A 1 212 ? -51.324 17.476 11.764 1.00 69.19 212 LYS A N 1
ATOM 1642 C CA . LYS A 1 212 ? -50.045 17.773 11.089 1.00 69.19 212 LYS A CA 1
ATOM 1643 C C . LYS A 1 212 ? -49.554 16.611 10.222 1.00 69.19 212 LYS A C 1
ATOM 1645 O O . LYS A 1 212 ? -48.891 16.884 9.228 1.00 69.19 212 LYS A O 1
ATOM 1650 N N . ILE A 1 213 ? -49.845 15.364 10.590 1.00 65.44 213 ILE A N 1
ATOM 1651 C CA . ILE A 1 213 ? -49.560 14.181 9.764 1.00 65.44 213 ILE A CA 1
ATOM 1652 C C . ILE A 1 213 ? -50.437 14.203 8.503 1.00 65.44 213 ILE A C 1
ATOM 1654 O O . ILE A 1 213 ? -49.904 14.042 7.409 1.00 65.44 213 ILE A O 1
ATOM 1658 N N . ASP A 1 214 ? -51.731 14.507 8.649 1.00 65.69 214 ASP A N 1
ATOM 1659 C CA . ASP A 1 214 ? -52.703 14.554 7.544 1.00 65.69 214 ASP A CA 1
ATOM 1660 C C . ASP A 1 214 ? -52.463 15.751 6.590 1.00 65.69 214 ASP A C 1
ATOM 1662 O O . ASP A 1 214 ? -52.396 15.591 5.374 1.00 65.69 214 ASP A O 1
ATOM 1666 N N . ASP A 1 215 ? -52.234 16.955 7.132 1.00 64.19 215 ASP A N 1
ATOM 1667 C CA . ASP A 1 215 ? -52.146 18.203 6.352 1.00 64.19 215 ASP A CA 1
ATOM 1668 C C . ASP A 1 215 ? -50.763 18.450 5.704 1.00 64.19 215 ASP A C 1
ATOM 1670 O O . ASP A 1 215 ? -50.655 19.281 4.799 1.00 64.19 215 ASP A O 1
ATOM 1674 N N . LYS A 1 216 ? -49.679 17.801 6.169 1.00 55.16 216 LYS A N 1
ATOM 1675 C CA . LYS A 1 216 ? -48.304 18.070 5.678 1.00 55.16 216 LYS A CA 1
ATOM 1676 C C . LYS A 1 216 ? -47.711 17.002 4.760 1.00 55.16 216 LYS A C 1
ATOM 1678 O O . LYS A 1 216 ? -46.559 17.161 4.359 1.00 55.16 216 LYS A O 1
ATOM 1683 N N . GLY A 1 217 ? -48.445 15.937 4.434 1.00 58.16 217 GLY A N 1
ATOM 1684 C CA . GLY A 1 217 ? -47.912 14.849 3.603 1.00 58.16 217 GLY A CA 1
ATOM 1685 C C . GLY A 1 217 ? -46.658 14.206 4.208 1.00 58.16 217 GLY A C 1
ATOM 1686 O O . GLY A 1 217 ? -45.719 13.872 3.488 1.00 58.16 217 GLY A O 1
ATOM 1687 N N . LEU A 1 218 ? -46.601 14.103 5.542 1.00 61.72 218 LEU A N 1
ATOM 1688 C CA . LEU A 1 218 ? -45.505 13.425 6.229 1.00 61.72 218 LEU A CA 1
ATOM 1689 C C . LEU A 1 218 ? -45.645 11.924 5.983 1.00 61.72 218 LEU A C 1
ATOM 1691 O O . LEU A 1 218 ? -46.652 11.327 6.352 1.00 61.72 218 LEU A O 1
ATOM 1695 N N . LEU A 1 219 ? -44.621 11.343 5.362 1.00 65.00 219 LEU A N 1
ATOM 1696 C CA . LEU A 1 219 ? -44.568 9.927 5.022 1.00 65.00 219 LEU A CA 1
ATOM 1697 C C . LEU A 1 219 ? -44.829 9.072 6.267 1.00 65.00 219 LEU A C 1
ATOM 1699 O O . LEU A 1 219 ? -44.110 9.180 7.267 1.00 65.00 219 LEU A O 1
ATOM 1703 N N . THR A 1 220 ? -45.846 8.213 6.218 1.00 71.88 220 THR A N 1
ATOM 1704 C CA . THR A 1 220 ? -46.010 7.159 7.221 1.00 71.88 220 THR A CA 1
ATOM 1705 C C . THR A 1 220 ? -44.840 6.179 7.125 1.00 71.88 220 THR A C 1
ATOM 1707 O O . THR A 1 220 ? -44.110 6.153 6.135 1.00 71.88 220 THR A O 1
ATOM 1710 N N . LYS A 1 221 ? -44.651 5.321 8.136 1.00 74.31 221 LYS A N 1
ATOM 1711 C CA . LYS A 1 221 ? -43.661 4.236 8.044 1.00 74.31 221 LYS A CA 1
ATOM 1712 C C . LYS A 1 221 ? -43.907 3.361 6.806 1.00 74.31 221 LYS A C 1
ATOM 1714 O O . LYS A 1 221 ? -42.948 2.994 6.146 1.00 74.31 221 LYS A O 1
ATOM 1719 N N . ALA A 1 222 ? -45.173 3.093 6.478 1.00 75.69 222 ALA A N 1
ATOM 1720 C CA . ALA A 1 222 ? -45.541 2.332 5.290 1.00 75.69 222 ALA A CA 1
ATOM 1721 C C . ALA A 1 222 ? -45.199 3.090 3.998 1.00 75.69 222 ALA A C 1
ATOM 1723 O O . ALA A 1 222 ? -44.675 2.487 3.067 1.00 75.69 222 ALA A O 1
ATOM 1724 N N . ASP A 1 223 ? -45.416 4.409 3.959 1.00 80.50 223 ASP A N 1
ATOM 1725 C CA . ASP A 1 223 ? -45.015 5.223 2.808 1.00 80.50 223 ASP A CA 1
ATOM 1726 C C . ASP A 1 223 ? -43.492 5.241 2.670 1.00 80.50 223 ASP A C 1
ATOM 1728 O O . ASP A 1 223 ? -42.978 5.015 1.584 1.00 80.50 223 ASP A O 1
ATOM 1732 N N . LEU A 1 224 ? -42.751 5.444 3.763 1.00 79.88 224 LEU A N 1
ATOM 1733 C CA . LEU A 1 224 ? -41.289 5.429 3.763 1.00 79.88 224 LEU A CA 1
ATOM 1734 C C . LEU A 1 224 ? -40.732 4.063 3.343 1.00 79.88 224 LEU A C 1
ATOM 1736 O O . LEU A 1 224 ? -39.799 4.022 2.553 1.00 79.88 224 LEU A O 1
ATOM 1740 N N . GLU A 1 225 ? -41.300 2.960 3.834 1.00 83.31 225 GLU A N 1
ATOM 1741 C CA . GLU A 1 225 ? -40.934 1.600 3.416 1.00 83.31 225 GLU A CA 1
ATOM 1742 C C . GLU A 1 225 ? -41.251 1.371 1.935 1.00 83.31 225 GLU A C 1
ATOM 1744 O O . GLU A 1 225 ? -40.425 0.805 1.224 1.00 83.31 225 GLU A O 1
ATOM 1749 N N . SER A 1 226 ? -42.385 1.874 1.439 1.00 84.06 226 SER A N 1
ATOM 1750 C CA . SER A 1 226 ? -42.748 1.802 0.020 1.00 84.06 226 SER A CA 1
ATOM 1751 C C . SER A 1 226 ? -41.814 2.640 -0.856 1.00 84.06 226 SER A C 1
ATOM 1753 O O . SER A 1 226 ? -41.390 2.178 -1.914 1.00 84.06 226 SER A O 1
ATOM 1755 N N . TYR A 1 227 ? -41.465 3.855 -0.429 1.00 81.75 227 TYR A N 1
ATOM 1756 C CA . TYR A 1 227 ? -40.519 4.717 -1.136 1.00 81.75 227 TYR A CA 1
ATOM 1757 C C . TYR A 1 227 ? -39.105 4.141 -1.095 1.00 81.75 227 TYR A C 1
ATOM 1759 O O . TYR A 1 227 ? -38.436 4.162 -2.118 1.00 81.75 227 TYR A O 1
ATOM 1767 N N . LEU A 1 228 ? -38.659 3.584 0.036 1.00 84.75 228 LEU A N 1
ATOM 1768 C CA . LEU A 1 228 ? -37.370 2.897 0.149 1.00 84.75 228 LEU A CA 1
ATOM 1769 C C . LEU A 1 228 ? -37.325 1.633 -0.705 1.00 84.75 228 LEU A C 1
ATOM 1771 O O . LEU A 1 228 ? -36.300 1.383 -1.323 1.00 84.75 228 LEU A O 1
ATOM 1775 N N . ALA A 1 229 ? -38.413 0.862 -0.773 1.00 82.56 229 ALA A N 1
ATOM 1776 C CA . ALA A 1 229 ? -38.505 -0.300 -1.651 1.00 82.56 229 ALA A CA 1
ATOM 1777 C C . ALA A 1 229 ? -38.415 0.120 -3.122 1.00 82.56 229 ALA A C 1
ATOM 1779 O O . ALA A 1 229 ? -37.567 -0.389 -3.839 1.00 82.56 229 ALA A O 1
ATOM 1780 N N . THR A 1 230 ? -39.190 1.128 -3.535 1.00 84.06 230 THR A N 1
ATOM 1781 C CA . THR A 1 230 ? -39.161 1.653 -4.914 1.00 84.06 230 THR A CA 1
ATOM 1782 C C . THR A 1 230 ? -37.802 2.276 -5.253 1.00 84.06 230 THR A C 1
ATOM 1784 O O . THR A 1 230 ? -37.296 2.131 -6.359 1.00 84.06 230 THR A O 1
ATOM 1787 N N . PHE A 1 231 ? -37.182 2.970 -4.298 1.00 83.00 231 PHE A N 1
ATOM 1788 C CA . PHE A 1 231 ? -35.853 3.558 -4.454 1.00 83.00 231 PHE A CA 1
ATOM 1789 C C . PHE A 1 231 ? -34.760 2.487 -4.508 1.00 83.00 231 PHE A C 1
ATOM 1791 O O . PHE A 1 231 ? -33.821 2.630 -5.281 1.00 83.00 231 PHE A O 1
ATOM 1798 N N . LYS A 1 232 ? -34.887 1.404 -3.730 1.00 83.50 232 LYS A N 1
ATOM 1799 C CA . LYS A 1 232 ? -33.988 0.246 -3.782 1.00 83.50 232 LYS A CA 1
ATOM 1800 C C . LYS A 1 232 ? -34.139 -0.501 -5.100 1.00 83.50 232 LYS A C 1
ATOM 1802 O O . LYS A 1 232 ? -33.126 -0.783 -5.711 1.00 83.50 232 LYS A O 1
ATOM 1807 N N . GLU A 1 233 ? -35.362 -0.737 -5.567 1.00 85.56 233 GLU A N 1
ATOM 1808 C CA . GLU A 1 233 ? -35.628 -1.314 -6.891 1.00 85.56 233 GLU A CA 1
ATOM 1809 C C . GLU A 1 233 ? -35.051 -0.429 -8.000 1.00 85.56 233 GLU A C 1
ATOM 1811 O O . GLU A 1 233 ? -34.382 -0.933 -8.890 1.00 85.56 233 GLU A O 1
ATOM 1816 N N . GLY A 1 234 ? -35.216 0.895 -7.911 1.00 85.12 234 GLY A N 1
ATOM 1817 C CA . GLY A 1 234 ? -34.613 1.837 -8.855 1.00 85.12 234 GLY A CA 1
ATOM 1818 C C . GLY A 1 234 ? -33.083 1.877 -8.788 1.00 85.12 234 GLY A C 1
ATOM 1819 O O . GLY A 1 234 ? -32.438 2.016 -9.820 1.00 85.12 234 GLY A O 1
ATOM 1820 N N . LEU A 1 235 ? -32.481 1.734 -7.602 1.00 83.19 235 LEU A N 1
ATOM 1821 C CA . LEU A 1 235 ? -31.028 1.612 -7.445 1.00 83.19 235 LEU A CA 1
ATOM 1822 C C . LEU A 1 235 ? -30.510 0.276 -7.967 1.00 83.19 235 LEU A C 1
ATOM 1824 O O . LEU A 1 235 ? -29.487 0.277 -8.629 1.00 83.19 235 LEU A O 1
ATOM 1828 N N . GLU A 1 236 ? -31.211 -0.826 -7.711 1.00 79.12 236 GLU A N 1
ATOM 1829 C CA . GLU A 1 236 ? -30.904 -2.151 -8.258 1.00 79.12 236 GLU A CA 1
ATOM 1830 C C . GLU A 1 236 ? -31.072 -2.160 -9.778 1.00 79.12 236 GLU A C 1
ATOM 1832 O O . GLU A 1 236 ? -30.285 -2.787 -10.471 1.00 79.12 236 GLU A O 1
ATOM 1837 N N . GLU A 1 237 ? -32.049 -1.432 -10.322 1.00 84.88 237 GLU A N 1
ATOM 1838 C CA . GLU A 1 237 ? -32.246 -1.273 -11.761 1.00 84.88 237 GLU A CA 1
ATOM 1839 C C . GLU A 1 237 ? -31.177 -0.364 -12.380 1.00 84.88 237 GLU A C 1
ATOM 1841 O O . GLU A 1 237 ? -30.675 -0.667 -13.456 1.00 84.88 237 GLU A O 1
ATOM 1846 N N . ILE A 1 238 ? -30.775 0.722 -11.714 1.00 80.50 238 ILE A N 1
ATOM 1847 C CA . ILE A 1 238 ? -29.651 1.567 -12.145 1.00 80.50 238 ILE A CA 1
ATOM 1848 C C . ILE A 1 238 ? -28.336 0.799 -12.042 1.00 80.50 238 ILE A C 1
ATOM 1850 O O . ILE A 1 238 ? -27.546 0.860 -12.970 1.00 80.50 238 ILE A O 1
ATOM 1854 N N . GLU A 1 239 ? -28.098 0.064 -10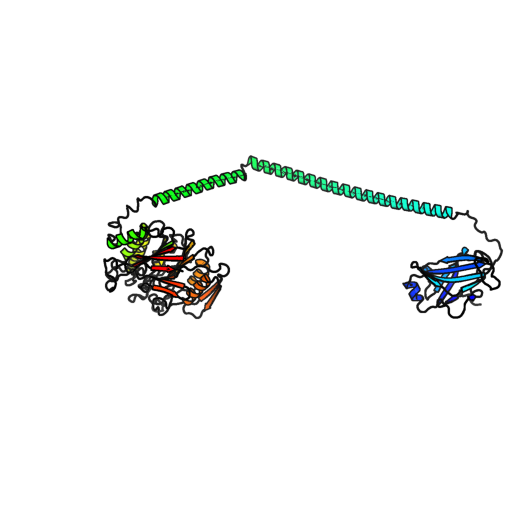.960 1.00 74.94 239 GLU A N 1
ATOM 1855 C CA . GLU A 1 239 ? -26.938 -0.805 -10.791 1.00 74.94 239 GLU A CA 1
ATOM 1856 C C . GLU A 1 239 ? -26.949 -1.894 -11.856 1.00 74.94 239 GLU A C 1
ATOM 1858 O O . GLU A 1 239 ? -25.949 -2.060 -12.531 1.00 74.94 239 GLU A O 1
ATOM 1863 N N . ALA A 1 240 ? -28.074 -2.563 -12.103 1.00 70.31 240 ALA A N 1
ATOM 1864 C CA . ALA A 1 240 ? -28.200 -3.548 -13.169 1.00 70.31 240 ALA A CA 1
ATOM 1865 C C . ALA A 1 240 ? -28.012 -2.922 -14.554 1.00 70.31 240 ALA A C 1
ATOM 1867 O O . ALA A 1 240 ? -27.397 -3.548 -15.402 1.00 70.31 240 ALA A O 1
ATOM 1868 N N . ASN A 1 241 ? -28.489 -1.700 -14.796 1.00 77.50 241 ASN A N 1
ATOM 1869 C CA . ASN A 1 241 ? -28.295 -0.988 -16.059 1.00 77.50 241 ASN A CA 1
ATOM 1870 C C . ASN A 1 241 ? -26.865 -0.467 -16.214 1.00 77.50 241 ASN A C 1
ATOM 1872 O O . ASN A 1 241 ? -26.359 -0.482 -17.321 1.00 77.50 241 ASN A O 1
ATOM 1876 N N . ILE A 1 242 ? -26.190 -0.059 -15.139 1.00 71.06 242 ILE A N 1
ATOM 1877 C CA . ILE A 1 242 ? -24.773 0.322 -15.140 1.00 71.06 242 ILE A CA 1
ATOM 1878 C C . ILE A 1 242 ? -23.910 -0.922 -15.297 1.00 71.06 242 ILE A C 1
ATOM 1880 O O . ILE A 1 242 ? -23.001 -0.907 -16.101 1.00 71.06 242 ILE A O 1
ATOM 1884 N N . GLN A 1 243 ? -24.197 -2.010 -14.590 1.00 67.62 243 GLN A N 1
ATOM 1885 C CA . GLN A 1 243 ? -23.539 -3.307 -14.753 1.00 67.62 243 GLN A CA 1
ATOM 1886 C C . GLN A 1 243 ? -23.839 -3.908 -16.118 1.00 67.62 243 GLN A C 1
ATOM 1888 O O . GLN A 1 243 ? -23.007 -4.621 -16.647 1.00 67.62 243 GLN A O 1
ATOM 1893 N N . LYS A 1 244 ? -24.996 -3.612 -16.713 1.00 62.53 244 LYS A N 1
ATOM 1894 C CA . LYS A 1 244 ? -25.318 -3.976 -18.087 1.00 62.53 244 LYS A CA 1
ATOM 1895 C C . LYS A 1 244 ? -24.670 -3.037 -19.087 1.00 62.53 244 LYS A C 1
ATOM 1897 O O . LYS A 1 244 ? -24.267 -3.526 -20.109 1.00 62.53 244 LYS A O 1
ATOM 1902 N N . GLU A 1 245 ? -24.521 -1.740 -18.850 1.00 60.38 245 GLU A N 1
ATOM 1903 C CA . GLU A 1 245 ? -23.786 -0.869 -19.774 1.00 60.38 245 GLU A CA 1
ATOM 1904 C C . GLU A 1 245 ? -22.277 -1.123 -19.664 1.00 60.38 245 GLU A C 1
ATOM 1906 O O . GLU A 1 245 ? -21.622 -1.305 -20.679 1.00 60.38 245 GLU A O 1
ATOM 1911 N N . LEU A 1 246 ? -21.725 -1.252 -18.455 1.00 55.75 246 LEU A N 1
ATOM 1912 C CA . LEU A 1 246 ? -20.352 -1.700 -18.191 1.00 55.75 246 LEU A CA 1
ATOM 1913 C C . LEU A 1 246 ? -20.135 -3.145 -18.651 1.00 55.75 246 LEU A C 1
ATOM 1915 O O . LEU A 1 246 ? -19.087 -3.453 -19.200 1.00 55.75 246 LEU A O 1
ATOM 1919 N N . GLY A 1 247 ? -21.128 -4.009 -18.460 1.00 51.62 247 GLY A N 1
ATOM 1920 C CA . GLY A 1 247 ? -21.168 -5.386 -18.940 1.00 51.62 247 GLY A CA 1
ATOM 1921 C C . GLY A 1 247 ? -21.310 -5.457 -20.452 1.00 51.62 247 GLY A C 1
ATOM 1922 O O . GLY A 1 247 ? -20.611 -6.224 -21.071 1.00 51.62 247 GLY A O 1
ATOM 1923 N N . ASP A 1 248 ? -22.079 -4.590 -21.098 1.00 44.66 248 ASP A N 1
ATOM 1924 C CA . ASP A 1 248 ? -22.168 -4.473 -22.558 1.00 44.66 248 ASP A CA 1
ATOM 1925 C C . ASP A 1 248 ? -20.853 -3.873 -23.118 1.00 44.66 248 ASP A C 1
ATOM 1927 O O . ASP A 1 248 ? -20.486 -4.153 -24.259 1.00 44.66 248 ASP A O 1
ATOM 1931 N N . PHE A 1 249 ? -20.079 -3.134 -22.305 1.00 45.16 249 PHE A N 1
ATOM 1932 C CA . PHE A 1 249 ? -18.676 -2.768 -22.566 1.00 45.16 249 PHE A CA 1
ATOM 1933 C C . PHE A 1 249 ? -17.673 -3.915 -22.300 1.00 45.16 249 PHE A C 1
ATOM 1935 O O . PHE A 1 249 ? -16.577 -3.887 -22.863 1.00 45.16 249 PHE A O 1
ATOM 1942 N N . GLN A 1 250 ? -18.010 -4.911 -21.471 1.00 49.31 250 GLN A N 1
ATOM 1943 C CA . GLN A 1 250 ? -17.117 -6.006 -21.047 1.00 49.31 250 GLN A CA 1
ATOM 1944 C C . GLN A 1 250 ? -17.423 -7.373 -21.696 1.00 49.31 250 GLN A C 1
ATOM 1946 O O . GLN A 1 250 ? -16.514 -8.192 -21.824 1.00 49.31 250 GLN A O 1
ATOM 1951 N N . ASP A 1 251 ? -18.651 -7.617 -22.154 1.00 46.31 251 ASP A N 1
ATOM 1952 C CA . ASP A 1 251 ? -19.171 -8.936 -22.538 1.00 46.31 251 ASP A CA 1
ATOM 1953 C C . ASP A 1 251 ? -19.444 -9.091 -24.044 1.00 46.31 251 ASP A C 1
ATOM 1955 O O . ASP A 1 251 ? -19.692 -10.212 -24.492 1.00 46.31 251 ASP A O 1
ATOM 1959 N N . ALA A 1 252 ? -19.332 -8.042 -24.869 1.00 42.91 252 ALA A N 1
ATOM 1960 C CA . ALA A 1 252 ? -19.334 -8.195 -26.332 1.00 42.91 252 ALA A CA 1
ATOM 1961 C C . ALA A 1 252 ? -18.759 -6.972 -27.083 1.00 42.91 252 ALA A C 1
ATOM 1963 O O . ALA A 1 252 ? -19.488 -6.207 -27.703 1.00 42.91 252 ALA A O 1
ATOM 1964 N N . ASP A 1 253 ? -17.435 -6.823 -27.027 1.00 51.31 253 ASP A N 1
ATOM 1965 C CA . ASP A 1 253 ? -16.540 -6.183 -28.009 1.00 51.31 253 ASP A CA 1
ATOM 1966 C C . ASP A 1 253 ? -17.072 -5.038 -28.918 1.00 51.31 253 ASP A C 1
ATOM 1968 O O . ASP A 1 253 ? -17.752 -5.277 -29.924 1.00 51.31 253 ASP A O 1
ATOM 1972 N N . PRO A 1 254 ? -16.624 -3.788 -28.664 1.00 43.22 254 PRO A N 1
ATOM 1973 C CA . PRO A 1 254 ? -16.094 -2.983 -29.774 1.00 43.22 254 PRO A CA 1
ATOM 1974 C C . PRO A 1 254 ? -14.784 -2.226 -29.468 1.00 43.22 254 PRO A C 1
ATOM 1976 O O . PRO A 1 254 ? -14.408 -1.334 -30.230 1.00 43.22 254 PRO A O 1
ATOM 1979 N N . LEU A 1 255 ? -14.070 -2.554 -28.384 1.00 47.16 255 LEU A N 1
ATOM 1980 C CA . LEU A 1 255 ? -12.703 -2.051 -28.152 1.00 47.16 255 LEU A CA 1
ATOM 1981 C C . LEU A 1 255 ? -11.629 -3.140 -28.243 1.00 47.16 255 LEU A C 1
ATOM 1983 O O . LEU A 1 255 ? -10.496 -2.822 -28.603 1.00 47.16 255 LEU A O 1
ATOM 1987 N N . VAL A 1 256 ? -11.961 -4.411 -28.010 1.00 45.47 256 VAL A N 1
ATOM 1988 C CA . VAL A 1 256 ? -11.016 -5.528 -28.186 1.00 45.47 256 VAL A CA 1
ATOM 1989 C C . VAL A 1 256 ? -10.731 -5.739 -29.679 1.00 45.47 256 VAL A C 1
ATOM 1991 O O . VAL A 1 256 ? -9.583 -5.943 -30.057 1.00 45.47 256 VAL A O 1
ATOM 1994 N N . ALA A 1 257 ? -11.727 -5.534 -30.544 1.00 43.19 257 ALA A N 1
ATOM 1995 C CA . ALA A 1 257 ? -11.591 -5.479 -31.998 1.00 43.19 257 ALA A CA 1
ATOM 1996 C C . ALA A 1 257 ? -10.900 -4.203 -32.516 1.00 43.19 257 ALA A C 1
ATOM 1998 O O . ALA A 1 257 ? -10.584 -4.132 -33.704 1.00 43.19 257 ALA A O 1
ATOM 1999 N N . TYR A 1 258 ? -10.686 -3.186 -31.670 1.00 45.22 258 TYR A N 1
ATOM 2000 C CA . TYR A 1 258 ? -10.051 -1.922 -32.069 1.00 45.22 258 TYR A CA 1
ATOM 2001 C C . TYR A 1 258 ? -8.571 -1.847 -31.675 1.00 45.22 258 TYR A C 1
ATOM 2003 O O . TYR A 1 258 ? -7.794 -1.170 -32.351 1.00 45.22 258 TYR A O 1
ATOM 2011 N N . PHE A 1 259 ? -8.139 -2.560 -30.631 1.00 50.38 259 PHE A N 1
ATOM 2012 C CA . PHE A 1 259 ? -6.716 -2.799 -30.388 1.00 50.38 259 PHE A CA 1
ATOM 2013 C C . PHE A 1 259 ? -6.229 -3.918 -31.304 1.00 50.38 259 PHE A C 1
ATOM 2015 O O . PHE A 1 259 ? -6.099 -5.071 -30.909 1.00 50.38 259 PHE A O 1
ATOM 2022 N N . ASP A 1 260 ? -5.971 -3.557 -32.557 1.00 58.59 260 ASP A N 1
ATOM 2023 C CA . ASP A 1 260 ? -5.185 -4.399 -33.440 1.00 58.59 260 ASP A CA 1
ATOM 2024 C C . ASP A 1 260 ? -3.730 -4.383 -32.945 1.00 58.59 260 ASP A C 1
ATOM 2026 O O . ASP A 1 260 ? -3.015 -3.384 -33.113 1.00 58.59 260 ASP A O 1
ATOM 2030 N N . ASP A 1 261 ? -3.325 -5.487 -32.304 1.00 65.50 261 ASP A N 1
ATOM 2031 C CA . ASP A 1 261 ? -1.957 -5.746 -31.835 1.00 65.50 261 ASP A CA 1
ATOM 2032 C C . ASP A 1 261 ? -0.905 -5.542 -32.947 1.00 65.50 261 ASP A C 1
ATOM 2034 O O . ASP A 1 261 ? 0.283 -5.437 -32.639 1.00 65.50 261 ASP A O 1
ATOM 2038 N N . ASP A 1 262 ? -1.308 -5.503 -34.227 1.00 60.50 262 ASP A N 1
ATOM 2039 C CA . ASP A 1 262 ? -0.422 -5.306 -35.374 1.00 60.50 262 ASP A CA 1
ATOM 2040 C C . ASP A 1 262 ? -0.179 -3.821 -35.738 1.00 60.50 262 ASP A C 1
ATOM 2042 O O . ASP A 1 262 ? 0.825 -3.509 -36.383 1.00 60.50 262 ASP A O 1
ATOM 2046 N N . VAL A 1 263 ? -1.050 -2.878 -35.356 1.00 60.91 263 VAL A N 1
ATOM 2047 C CA . VAL A 1 263 ? -0.917 -1.455 -35.772 1.00 60.91 263 VAL A CA 1
ATOM 2048 C C . VAL A 1 263 ? -1.042 -0.434 -34.652 1.00 60.91 263 VAL A C 1
ATOM 2050 O O . VAL A 1 263 ? -0.538 0.680 -34.801 1.00 60.91 263 VAL A O 1
ATOM 2053 N N . ASN A 1 264 ? -1.680 -0.781 -33.537 1.00 65.69 264 ASN A N 1
ATOM 2054 C CA . ASN A 1 264 ? -1.990 0.188 -32.489 1.00 65.69 264 ASN A CA 1
ATOM 2055 C C . ASN A 1 264 ? -1.031 0.133 -31.300 1.00 65.69 264 ASN A C 1
ATOM 2057 O O . ASN A 1 264 ? -1.195 0.938 -30.380 1.00 65.69 264 ASN A O 1
ATOM 2061 N N . GLU A 1 265 ? -0.033 -0.752 -31.322 1.00 82.69 265 GLU A N 1
ATOM 2062 C CA . GLU A 1 265 ? 0.841 -0.997 -30.177 1.00 82.69 265 GLU A CA 1
ATOM 2063 C C . GLU A 1 265 ? 2.136 -0.186 -30.140 1.00 82.69 265 GLU A C 1
ATOM 2065 O O . GLU A 1 265 ? 2.735 0.169 -31.161 1.00 82.69 265 GLU A O 1
ATOM 2070 N N . VAL A 1 266 ? 2.560 0.133 -28.915 1.00 83.88 266 VAL A N 1
ATOM 2071 C CA . VAL A 1 266 ? 3.833 0.816 -28.660 1.00 83.88 266 VAL A CA 1
ATOM 2072 C C . VAL A 1 266 ? 4.971 -0.181 -28.874 1.00 83.88 266 VAL A C 1
ATOM 2074 O O . VAL A 1 266 ? 4.961 -1.271 -28.319 1.00 83.88 266 VAL A O 1
ATOM 2077 N N . GLY A 1 267 ? 5.954 0.192 -29.696 1.00 79.56 267 GLY A N 1
ATOM 2078 C CA . GLY A 1 267 ? 7.031 -0.716 -30.113 1.00 79.56 267 GLY A CA 1
ATOM 2079 C C . GLY A 1 267 ? 6.721 -1.526 -31.379 1.00 79.56 267 GLY A C 1
ATOM 2080 O O . GLY A 1 267 ? 7.605 -2.212 -31.885 1.00 79.56 267 GLY A O 1
ATOM 2081 N N . GLY A 1 268 ? 5.520 -1.381 -31.951 1.00 83.69 268 GLY A N 1
ATOM 2082 C CA . GLY A 1 268 ? 5.102 -2.054 -33.181 1.00 83.69 268 GLY A CA 1
ATOM 2083 C C . GLY A 1 268 ? 4.252 -3.296 -32.920 1.00 83.69 268 GLY A C 1
ATOM 2084 O O . GLY A 1 268 ? 3.651 -3.438 -31.862 1.00 83.69 268 GLY A O 1
ATOM 2085 N N . VAL A 1 269 ? 4.185 -4.179 -33.919 1.00 85.88 269 VAL A N 1
ATOM 2086 C CA . VAL A 1 269 ? 3.384 -5.411 -33.876 1.00 85.88 269 VAL A CA 1
ATOM 2087 C C . VAL A 1 269 ? 3.793 -6.280 -32.683 1.00 85.88 269 VAL A C 1
ATOM 2089 O O . VAL A 1 269 ? 4.968 -6.648 -32.598 1.00 85.88 269 VAL A O 1
ATOM 2092 N N . ILE A 1 270 ? 2.845 -6.705 -31.835 1.00 89.31 270 ILE A N 1
ATOM 2093 C CA . ILE A 1 270 ? 3.137 -7.730 -30.816 1.00 89.31 270 ILE A CA 1
ATOM 2094 C C . ILE A 1 270 ? 3.561 -9.016 -31.539 1.00 89.31 270 ILE A C 1
ATOM 2096 O O . ILE A 1 270 ? 2.758 -9.574 -32.298 1.00 89.31 270 ILE A O 1
ATOM 2100 N N . PRO A 1 271 ? 4.781 -9.534 -31.313 1.00 89.25 271 PRO A N 1
ATOM 2101 C CA . PRO A 1 271 ? 5.264 -10.718 -32.010 1.00 89.25 271 PRO A CA 1
ATOM 2102 C C . PRO A 1 271 ? 4.360 -11.938 -31.800 1.00 89.25 271 PRO A C 1
ATOM 2104 O O . PRO A 1 271 ? 3.786 -12.140 -30.729 1.00 89.25 271 PRO A O 1
ATOM 2107 N N . SER A 1 272 ? 4.258 -12.808 -32.809 1.00 88.12 272 SER A N 1
ATOM 2108 C CA . SER A 1 272 ? 3.344 -13.961 -32.765 1.00 88.12 272 SER A CA 1
ATOM 2109 C C . SER A 1 272 ? 3.607 -14.912 -31.593 1.00 88.12 272 SER A C 1
ATOM 2111 O O . SER A 1 272 ? 2.667 -15.520 -31.083 1.00 88.12 272 SER A O 1
ATOM 2113 N N . TYR A 1 273 ? 4.867 -15.036 -31.159 1.00 86.50 273 TYR A N 1
ATOM 2114 C CA . TYR A 1 273 ? 5.238 -15.852 -30.001 1.00 86.50 273 TYR A CA 1
ATOM 2115 C C . TYR A 1 273 ? 4.649 -15.296 -28.693 1.00 86.50 273 TYR A C 1
ATOM 2117 O O . TYR A 1 273 ? 4.145 -16.064 -27.877 1.00 86.50 273 TYR A O 1
ATOM 2125 N N . TYR A 1 274 ? 4.565 -13.972 -28.545 1.00 92.06 274 TYR A N 1
ATOM 2126 C CA . TYR A 1 274 ? 3.908 -13.335 -27.406 1.00 92.06 274 TYR A CA 1
ATOM 2127 C C . TYR A 1 274 ? 2.392 -13.305 -27.519 1.00 92.06 274 TYR A C 1
ATOM 2129 O O . TYR A 1 274 ? 1.720 -13.570 -26.526 1.00 92.06 274 TYR A O 1
ATOM 2137 N N . ARG A 1 275 ? 1.820 -13.094 -28.712 1.00 88.31 275 ARG A N 1
ATOM 2138 C CA . ARG A 1 275 ? 0.355 -13.149 -28.885 1.00 88.31 275 ARG A CA 1
ATOM 2139 C C . ARG A 1 275 ? -0.233 -14.483 -28.437 1.00 88.31 275 ARG A C 1
ATOM 2141 O O . ARG A 1 275 ? -1.283 -14.506 -27.801 1.00 88.31 275 ARG A O 1
ATOM 2148 N N . ASN A 1 276 ? 0.449 -15.592 -28.728 1.00 85.25 276 ASN A N 1
ATOM 2149 C CA . ASN A 1 276 ? 0.015 -16.914 -28.279 1.00 85.25 276 ASN A CA 1
ATOM 2150 C C . ASN A 1 276 ? -0.008 -17.018 -26.748 1.00 85.25 276 ASN A C 1
ATOM 2152 O O . ASN A 1 276 ? -1.009 -17.474 -26.197 1.00 85.25 276 ASN A O 1
ATOM 2156 N N . LYS A 1 277 ? 1.054 -16.564 -26.069 1.00 90.00 277 LYS A N 1
ATOM 2157 C CA . LYS A 1 277 ? 1.138 -16.583 -24.602 1.00 90.00 277 LYS A CA 1
ATOM 2158 C C . LYS A 1 277 ? 0.122 -15.631 -23.960 1.00 90.00 277 LYS A C 1
ATOM 2160 O O . LYS A 1 277 ? -0.594 -16.040 -23.054 1.00 90.00 277 LYS A O 1
ATOM 2165 N N . LEU A 1 278 ? -0.036 -14.417 -24.490 1.00 91.25 278 LEU A N 1
ATOM 2166 C CA . LEU A 1 278 ? -1.063 -13.467 -24.050 1.00 91.25 278 LEU A CA 1
ATOM 2167 C C . LEU A 1 278 ? -2.471 -14.064 -24.176 1.00 91.25 278 LEU A C 1
ATOM 2169 O O . LEU A 1 278 ? -3.269 -13.974 -23.249 1.00 91.25 278 LEU A O 1
ATOM 2173 N N . ASN A 1 279 ? -2.794 -14.714 -25.298 1.00 87.25 279 ASN A N 1
ATOM 2174 C CA . ASN A 1 279 ? -4.112 -15.326 -25.491 1.00 87.25 279 ASN A CA 1
ATOM 2175 C C . ASN A 1 279 ? -4.389 -16.460 -24.489 1.00 87.25 279 ASN A C 1
ATOM 2177 O O . ASN A 1 279 ? -5.542 -16.656 -24.104 1.00 87.25 279 ASN A O 1
ATOM 2181 N N . GLN A 1 280 ? -3.359 -17.180 -24.032 1.00 88.00 280 GLN A N 1
ATOM 2182 C CA . GLN A 1 280 ? -3.507 -18.198 -22.984 1.00 88.00 280 GLN A CA 1
ATOM 2183 C C . GLN A 1 280 ? -3.903 -17.588 -21.633 1.00 88.00 280 GLN A C 1
ATOM 2185 O O . GLN A 1 280 ? -4.626 -18.231 -20.883 1.00 88.00 280 GLN A O 1
ATOM 2190 N N . MET A 1 281 ? -3.544 -16.332 -21.349 1.00 91.00 281 MET A N 1
ATOM 2191 C CA . MET A 1 281 ? -3.916 -15.657 -20.094 1.00 91.00 281 MET A CA 1
ATOM 2192 C C . MET A 1 281 ? -5.428 -15.458 -19.933 1.00 91.00 281 MET A C 1
ATOM 2194 O O . MET A 1 281 ? -5.909 -15.250 -18.824 1.00 91.00 281 MET A O 1
ATOM 2198 N N . SER A 1 282 ? -6.213 -15.599 -21.005 1.00 89.00 282 SER A N 1
ATOM 2199 C CA . SER A 1 282 ? -7.680 -15.618 -20.913 1.00 89.00 282 SER A CA 1
ATOM 2200 C C . SER A 1 282 ? -8.233 -16.750 -20.032 1.00 89.00 282 SER A C 1
ATOM 2202 O O . SER A 1 282 ? -9.386 -16.676 -19.605 1.00 89.00 282 SER A O 1
ATOM 2204 N N . SER A 1 283 ? -7.430 -17.781 -19.728 1.00 90.31 283 SER A N 1
ATOM 2205 C CA . SER A 1 283 ? -7.805 -18.855 -18.802 1.00 90.31 283 SER A CA 1
ATOM 2206 C C . SER A 1 283 ? -7.568 -18.530 -17.325 1.00 90.31 283 SER A C 1
ATOM 2208 O O . SER A 1 283 ? -7.932 -19.347 -16.480 1.00 90.31 283 SER A O 1
ATOM 2210 N N . ILE A 1 284 ? -6.951 -17.388 -16.997 1.00 93.94 284 ILE A N 1
ATOM 2211 C CA . ILE A 1 284 ? -6.709 -16.988 -15.606 1.00 93.94 284 ILE A CA 1
ATOM 2212 C C . ILE A 1 284 ? -8.065 -16.825 -14.888 1.00 93.94 284 ILE A C 1
ATOM 2214 O O . ILE A 1 284 ? -8.951 -16.137 -15.410 1.00 93.94 284 ILE A O 1
ATOM 2218 N N . PRO A 1 285 ? -8.268 -17.447 -13.709 1.00 95.12 285 PRO A N 1
ATOM 2219 C CA . PRO A 1 285 ? -9.532 -17.363 -12.984 1.00 95.12 285 PRO A CA 1
ATOM 2220 C C . PRO A 1 285 ? -9.913 -15.916 -12.648 1.00 95.12 285 PRO A C 1
ATOM 2222 O O . PRO A 1 285 ? -9.188 -15.210 -11.953 1.00 95.12 285 PRO A O 1
ATOM 2225 N N . LYS A 1 286 ? -11.088 -15.481 -13.112 1.00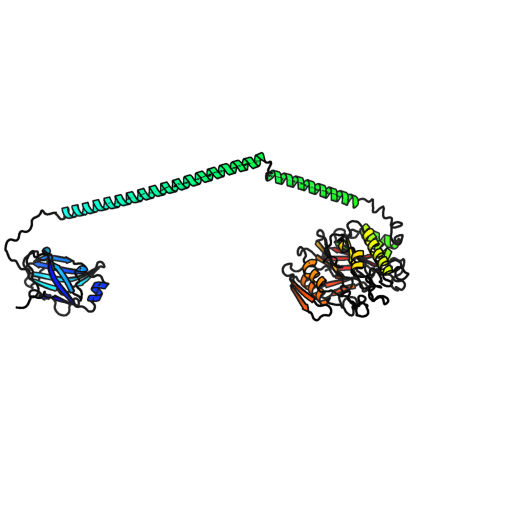 91.75 286 LYS A N 1
ATOM 2226 C CA . LYS A 1 286 ? -11.591 -14.108 -12.907 1.00 91.75 286 LYS A CA 1
ATOM 2227 C C . LYS A 1 286 ? -12.036 -13.833 -11.463 1.00 91.75 286 LYS A C 1
ATOM 2229 O O . LYS A 1 286 ? -12.084 -12.681 -11.035 1.00 91.75 286 LYS A O 1
ATOM 2234 N N . ASP A 1 287 ? -12.375 -14.890 -10.725 1.00 93.31 287 ASP A N 1
ATOM 2235 C CA . ASP A 1 287 ? -12.827 -14.790 -9.335 1.00 93.31 287 ASP A CA 1
ATOM 2236 C C . ASP A 1 287 ? -11.661 -14.608 -8.353 1.00 93.31 287 ASP A C 1
ATOM 2238 O O . ASP A 1 287 ? -11.861 -14.035 -7.282 1.00 93.31 287 ASP A O 1
ATOM 2242 N N . ASN A 1 288 ? -10.440 -14.982 -8.745 1.00 97.50 288 ASN A N 1
ATOM 2243 C CA . ASN A 1 288 ? -9.230 -14.687 -7.980 1.00 97.50 288 ASN A CA 1
ATOM 2244 C C . ASN A 1 288 ? -8.940 -13.179 -7.961 1.00 97.50 288 ASN A C 1
ATOM 2246 O O . ASN A 1 288 ? -9.500 -12.422 -8.756 1.00 97.50 288 ASN A O 1
ATOM 2250 N N . PHE A 1 289 ? -8.071 -12.750 -7.045 1.00 98.56 289 PHE A N 1
ATOM 2251 C CA . PHE A 1 289 ? -7.456 -11.425 -7.114 1.00 98.56 289 PHE A CA 1
ATOM 2252 C C . PHE A 1 289 ? -6.204 -11.511 -7.989 1.00 98.56 289 PHE A C 1
ATOM 2254 O O . PHE A 1 289 ? -5.290 -12.270 -7.664 1.00 98.56 289 PHE A O 1
ATOM 2261 N N . ASN A 1 290 ? -6.176 -10.791 -9.107 1.00 98.69 290 ASN A N 1
ATOM 2262 C CA . ASN A 1 290 ? -5.137 -10.922 -10.130 1.00 98.69 290 ASN A CA 1
ATOM 2263 C C . ASN A 1 290 ? -4.315 -9.634 -10.241 1.00 98.69 290 ASN A C 1
ATOM 2265 O O . ASN A 1 290 ? -4.837 -8.597 -10.658 1.00 98.69 290 ASN A O 1
ATOM 2269 N N . VAL A 1 291 ? -3.020 -9.715 -9.926 1.00 98.88 291 VAL A N 1
ATOM 2270 C CA . VAL A 1 291 ? -2.084 -8.582 -10.002 1.00 98.88 291 VAL A CA 1
ATOM 2271 C C . VAL A 1 291 ? -0.988 -8.876 -11.018 1.00 98.88 291 VAL A C 1
ATOM 2273 O O . VAL A 1 291 ? -0.213 -9.812 -10.835 1.00 98.88 291 VAL A O 1
ATOM 2276 N N . GLY A 1 292 ? -0.912 -8.079 -12.084 1.00 98.75 292 GLY A N 1
ATOM 2277 C CA . GLY A 1 292 ? 0.242 -8.082 -12.983 1.00 98.75 292 GLY A CA 1
ATOM 2278 C C . GLY A 1 292 ? 1.442 -7.409 -12.318 1.00 98.75 292 GLY A C 1
ATOM 2279 O O . GLY A 1 292 ? 1.288 -6.362 -11.694 1.00 98.75 292 GLY A O 1
ATOM 2280 N N . PHE A 1 293 ? 2.632 -7.983 -12.446 1.00 98.88 293 PHE A N 1
ATOM 2281 C CA . PHE A 1 293 ? 3.857 -7.451 -11.862 1.00 98.88 293 PHE A CA 1
ATOM 2282 C C . PHE A 1 293 ? 5.002 -7.494 -12.866 1.00 98.88 293 PHE A C 1
ATOM 2284 O O . PHE A 1 293 ? 5.533 -8.562 -13.170 1.00 98.88 293 PHE A O 1
ATOM 2291 N N . ILE A 1 294 ? 5.370 -6.315 -13.364 1.00 98.75 294 ILE A N 1
ATOM 2292 C CA . ILE A 1 294 ? 6.541 -6.089 -14.215 1.00 98.75 294 ILE A CA 1
ATOM 2293 C C . ILE A 1 294 ? 7.563 -5.299 -13.409 1.00 98.75 294 ILE A C 1
ATOM 2295 O O . ILE A 1 294 ? 7.214 -4.284 -12.818 1.00 98.75 294 ILE A O 1
ATOM 2299 N N . THR A 1 295 ? 8.815 -5.736 -13.370 1.00 98.31 295 THR A N 1
ATOM 2300 C CA . THR A 1 295 ? 9.879 -5.066 -12.610 1.00 98.31 295 THR A CA 1
ATOM 2301 C C . THR A 1 295 ? 11.161 -5.042 -13.421 1.00 98.31 295 THR A C 1
ATOM 2303 O O . THR A 1 295 ? 11.350 -5.891 -14.299 1.00 98.31 295 THR A O 1
ATOM 2306 N N . ASP A 1 296 ? 12.026 -4.064 -13.149 1.00 97.69 296 ASP A N 1
ATOM 2307 C CA . ASP A 1 296 ? 13.370 -4.004 -13.720 1.00 97.69 296 ASP A CA 1
ATOM 2308 C C . ASP A 1 296 ? 13.334 -4.040 -15.257 1.00 97.69 296 ASP A C 1
ATOM 2310 O O . ASP A 1 296 ? 14.043 -4.807 -15.909 1.00 97.69 296 ASP A O 1
ATOM 2314 N N . ALA A 1 297 ? 12.464 -3.231 -15.866 1.00 96.62 297 ALA A N 1
ATOM 2315 C CA . ALA A 1 297 ? 12.435 -3.074 -17.320 1.00 96.62 297 ALA A CA 1
ATOM 2316 C C . ALA A 1 297 ? 13.675 -2.312 -17.822 1.00 96.62 297 ALA A C 1
ATOM 2318 O O . ALA A 1 297 ? 14.063 -2.462 -18.984 1.00 96.62 297 ALA A O 1
ATOM 2319 N N . HIS A 1 298 ? 14.291 -1.494 -16.954 1.00 96.75 298 HIS A N 1
ATOM 2320 C CA . HIS A 1 298 ? 15.470 -0.667 -17.223 1.00 96.75 298 HIS A CA 1
ATOM 2321 C C . HIS A 1 298 ? 15.386 0.053 -18.572 1.00 96.75 298 HIS A C 1
ATOM 2323 O O . HIS A 1 298 ? 16.336 0.028 -19.362 1.00 96.75 298 HIS A O 1
ATOM 2329 N N . LEU A 1 299 ? 14.246 0.693 -18.858 1.00 95.44 299 LEU A N 1
ATOM 2330 C CA . LEU A 1 299 ? 14.081 1.418 -20.112 1.00 95.44 299 LEU A CA 1
ATOM 2331 C C . LEU A 1 299 ? 15.233 2.412 -20.298 1.00 95.44 299 LEU A C 1
ATOM 2333 O O . LEU A 1 299 ? 15.514 3.243 -19.432 1.00 95.44 299 LEU A O 1
ATOM 2337 N N . GLN A 1 300 ? 15.893 2.290 -21.445 1.00 93.69 300 GLN A N 1
ATOM 2338 C CA . GLN A 1 300 ? 16.978 3.145 -21.894 1.00 93.69 300 GLN A CA 1
ATOM 2339 C C . GLN A 1 300 ? 16.902 3.243 -23.415 1.00 93.69 300 GLN A C 1
ATOM 2341 O O . GLN A 1 300 ? 16.933 2.218 -24.097 1.00 93.69 300 GLN A O 1
ATOM 2346 N N . LEU A 1 301 ? 16.801 4.455 -23.966 1.00 88.38 301 LEU A N 1
ATOM 2347 C CA . LEU A 1 301 ? 16.614 4.662 -25.411 1.00 88.38 301 LEU A CA 1
ATOM 2348 C C . LEU A 1 301 ? 17.936 4.587 -26.180 1.00 88.38 301 LEU A C 1
ATOM 2350 O O . LEU A 1 301 ? 18.355 5.523 -26.864 1.00 88.38 301 LEU A O 1
ATOM 2354 N N . ASP A 1 302 ? 18.585 3.438 -26.077 1.00 86.31 302 ASP A N 1
ATOM 2355 C CA . ASP A 1 302 ? 19.701 3.021 -26.908 1.00 86.31 302 ASP A CA 1
ATOM 2356 C C . ASP A 1 302 ? 19.668 1.492 -27.108 1.00 86.31 302 ASP A C 1
ATOM 2358 O O . ASP A 1 302 ? 18.640 0.837 -26.951 1.00 86.31 302 ASP A O 1
ATOM 2362 N N . ASN A 1 303 ? 20.798 0.899 -27.496 1.00 85.94 303 ASN A N 1
ATOM 2363 C CA . ASN A 1 303 ? 20.880 -0.542 -27.718 1.00 85.94 303 ASN A CA 1
ATOM 2364 C C . ASN A 1 303 ? 20.982 -1.376 -26.430 1.00 85.94 303 ASN A C 1
ATOM 2366 O O . ASN A 1 303 ? 21.053 -2.600 -26.552 1.00 85.94 303 ASN A O 1
ATOM 2370 N N . TYR A 1 304 ? 21.026 -0.767 -25.238 1.00 89.38 304 TYR A N 1
ATOM 2371 C CA . TYR A 1 304 ? 21.096 -1.485 -23.967 1.00 89.38 304 TYR A CA 1
ATOM 2372 C C . TYR A 1 304 ? 19.850 -2.340 -23.773 1.00 89.38 304 TYR A C 1
ATOM 2374 O O . TYR A 1 304 ? 20.001 -3.553 -23.654 1.00 89.38 304 TYR A O 1
ATOM 2382 N N . ALA A 1 305 ? 18.663 -1.729 -23.850 1.00 85.56 305 ALA A N 1
ATOM 2383 C CA . ALA A 1 305 ? 17.370 -2.359 -23.586 1.00 85.56 305 ALA A CA 1
ATOM 2384 C C . ALA A 1 305 ? 16.329 -1.971 -24.666 1.00 85.56 305 ALA A C 1
ATOM 2386 O O . ALA A 1 305 ? 15.364 -1.252 -24.401 1.00 85.56 305 ALA A O 1
ATOM 2387 N N . PRO A 1 306 ? 16.532 -2.398 -25.930 1.00 73.56 306 PRO A N 1
ATOM 2388 C CA . PRO A 1 306 ? 15.868 -1.800 -27.094 1.00 73.56 306 PRO A CA 1
ATOM 2389 C C . PRO A 1 306 ? 14.344 -1.997 -27.139 1.00 73.56 306 PRO A C 1
ATOM 2391 O O . PRO A 1 306 ? 13.661 -1.228 -27.811 1.00 73.56 306 PRO A O 1
ATOM 2394 N N . ASN A 1 307 ? 13.815 -3.005 -26.436 1.00 89.19 307 ASN A N 1
ATOM 2395 C CA . ASN A 1 307 ? 12.398 -3.375 -26.466 1.00 89.19 307 ASN A CA 1
ATOM 2396 C C . ASN A 1 307 ? 11.665 -3.133 -25.135 1.00 89.19 307 ASN A C 1
ATOM 2398 O O . ASN A 1 307 ? 10.468 -3.395 -25.071 1.00 89.19 307 ASN A O 1
ATOM 2402 N N . SER A 1 308 ? 12.318 -2.577 -24.106 1.00 91.31 308 SER A N 1
ATOM 2403 C CA . SER A 1 308 ? 11.707 -2.409 -22.774 1.00 91.31 308 SER A CA 1
ATOM 2404 C C . SER A 1 308 ? 10.420 -1.583 -22.783 1.00 91.31 308 SER A C 1
ATOM 2406 O O . SER A 1 308 ? 9.509 -1.831 -22.002 1.00 91.31 308 SER A O 1
ATOM 2408 N N . ILE A 1 309 ? 10.287 -0.619 -23.702 1.00 92.31 309 ILE A N 1
ATOM 2409 C CA . ILE A 1 309 ? 9.033 0.136 -23.842 1.00 92.31 309 ILE A CA 1
ATOM 2410 C C . ILE A 1 309 ? 7.879 -0.751 -24.338 1.00 92.31 309 ILE A C 1
ATOM 2412 O O . ILE A 1 309 ? 6.737 -0.568 -23.925 1.00 92.31 309 ILE A O 1
ATOM 2416 N N . ALA A 1 310 ? 8.171 -1.730 -25.200 1.00 93.12 310 ALA A N 1
ATOM 2417 C CA . ALA A 1 310 ? 7.183 -2.679 -25.700 1.00 93.12 310 ALA A CA 1
ATOM 2418 C C . ALA A 1 310 ? 6.761 -3.672 -24.607 1.00 93.12 310 ALA A C 1
ATOM 2420 O O . ALA A 1 310 ? 5.607 -4.084 -24.583 1.00 93.12 310 ALA A O 1
ATOM 2421 N N . HIS A 1 311 ? 7.644 -3.998 -23.657 1.00 95.31 311 HIS A N 1
ATOM 2422 C CA . HIS A 1 311 ? 7.325 -4.874 -22.519 1.00 95.31 311 HIS A CA 1
ATOM 2423 C C . HIS A 1 311 ? 6.184 -4.302 -21.658 1.00 95.31 311 HIS A C 1
ATOM 2425 O O . HIS A 1 311 ? 5.228 -5.012 -21.338 1.00 95.31 311 HIS A O 1
ATOM 2431 N N . TYR A 1 312 ? 6.175 -2.984 -21.415 1.00 96.94 312 TYR A N 1
ATOM 2432 C CA . TYR A 1 312 ? 5.027 -2.303 -20.791 1.00 96.94 312 TYR A CA 1
ATOM 2433 C C . TYR A 1 312 ? 3.739 -2.411 -21.618 1.00 96.94 312 TYR A C 1
ATOM 2435 O O . TYR A 1 312 ? 2.650 -2.555 -21.058 1.00 96.94 312 TYR A O 1
ATOM 2443 N N . ALA A 1 313 ? 3.839 -2.360 -22.948 1.00 94.56 313 ALA A N 1
ATOM 2444 C CA . ALA A 1 313 ? 2.687 -2.571 -23.818 1.00 94.56 313 ALA A CA 1
ATOM 2445 C C . ALA A 1 313 ? 2.184 -4.024 -23.751 1.00 94.56 313 ALA A C 1
ATOM 2447 O O . ALA A 1 313 ? 0.976 -4.250 -23.794 1.00 94.56 313 ALA A O 1
ATOM 2448 N N . TYR A 1 314 ? 3.072 -5.007 -23.578 1.00 95.56 314 TYR A N 1
ATOM 2449 C CA . TYR A 1 314 ? 2.703 -6.422 -23.490 1.00 95.56 314 TYR A CA 1
ATOM 2450 C C . TYR A 1 314 ? 1.960 -6.756 -22.194 1.00 95.56 314 TYR A C 1
ATOM 2452 O O . TYR A 1 314 ? 0.917 -7.412 -22.258 1.00 95.56 314 TYR A O 1
ATOM 2460 N N . ILE A 1 315 ? 2.404 -6.259 -21.036 1.00 97.56 315 ILE A N 1
ATOM 2461 C CA . ILE A 1 315 ? 1.639 -6.443 -19.790 1.00 97.56 315 ILE A CA 1
ATOM 2462 C C . ILE A 1 315 ? 0.315 -5.660 -19.819 1.00 97.56 315 ILE A C 1
ATOM 2464 O O . ILE A 1 315 ? -0.724 -6.171 -19.394 1.00 97.56 315 ILE A O 1
ATOM 2468 N N . ALA A 1 316 ? 0.291 -4.471 -20.431 1.00 95.38 316 ALA A N 1
ATOM 2469 C CA . ALA A 1 316 ? -0.962 -3.766 -20.695 1.00 95.38 316 ALA A CA 1
ATOM 2470 C C . ALA A 1 316 ? -1.890 -4.599 -21.603 1.00 95.38 316 ALA A C 1
ATOM 2472 O O . ALA A 1 316 ? -3.093 -4.688 -21.357 1.00 95.38 316 ALA A O 1
ATOM 2473 N N . ALA A 1 317 ? -1.348 -5.285 -22.611 1.00 93.00 317 ALA A N 1
ATOM 2474 C CA . ALA A 1 317 ? -2.096 -6.185 -23.487 1.00 93.00 317 ALA A CA 1
ATOM 2475 C C . ALA A 1 317 ? -2.631 -7.434 -22.780 1.00 93.00 317 ALA A C 1
ATOM 2477 O O . ALA A 1 317 ? -3.666 -7.968 -23.195 1.00 93.00 317 ALA A O 1
ATOM 2478 N N . ALA A 1 318 ? -1.976 -7.872 -21.705 1.00 94.31 318 ALA A N 1
ATOM 2479 C CA . ALA A 1 318 ? -2.461 -8.939 -20.841 1.00 94.31 318 ALA A CA 1
ATOM 2480 C C . ALA A 1 318 ? -3.742 -8.532 -20.103 1.00 94.31 318 ALA A C 1
ATOM 2482 O O . ALA A 1 31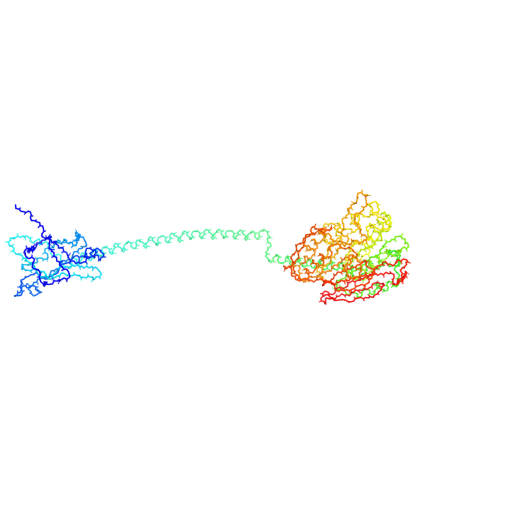8 ? -4.704 -9.300 -20.098 1.00 94.31 318 ALA A O 1
ATOM 2483 N N . SER A 1 319 ? -3.811 -7.299 -19.583 1.00 94.25 319 SER A N 1
ATOM 2484 C CA . SER A 1 319 ? -5.025 -6.776 -18.922 1.00 94.25 319 SER A CA 1
ATOM 2485 C C . SER A 1 319 ? -6.253 -6.725 -19.836 1.00 94.25 319 SER A C 1
ATOM 2487 O O . SER A 1 319 ? -7.388 -6.792 -19.376 1.00 94.25 319 SER A O 1
ATOM 2489 N N . ARG A 1 320 ? -6.050 -6.652 -21.158 1.00 89.38 320 ARG A N 1
ATOM 2490 C CA . ARG A 1 320 ? -7.139 -6.670 -22.149 1.00 89.38 320 ARG A CA 1
ATOM 2491 C C . ARG A 1 320 ? -7.617 -8.085 -22.500 1.00 89.38 320 ARG A C 1
ATOM 2493 O O . ARG A 1 320 ? -8.573 -8.233 -23.255 1.00 89.38 320 ARG A O 1
ATOM 2500 N N . ARG A 1 321 ? -6.957 -9.125 -21.978 1.00 86.44 321 ARG A N 1
ATOM 2501 C CA . ARG A 1 321 ? -7.250 -10.549 -22.237 1.00 86.44 321 ARG A CA 1
ATOM 2502 C C . ARG A 1 321 ? -7.622 -11.320 -20.980 1.00 86.44 321 ARG A C 1
ATOM 2504 O O . ARG A 1 321 ? -8.447 -12.230 -21.045 1.00 86.44 321 ARG A O 1
ATOM 2511 N N . ALA A 1 322 ? -7.018 -10.957 -19.857 1.00 89.62 322 ALA A N 1
ATOM 2512 C CA . ALA A 1 322 ? -7.297 -11.484 -18.535 1.00 89.62 322 ALA A CA 1
ATOM 2513 C C . ALA A 1 322 ? -7.875 -10.376 -17.653 1.00 89.62 322 ALA A C 1
ATOM 2515 O O . ALA A 1 322 ? -7.466 -9.223 -17.750 1.00 89.62 322 ALA A O 1
ATOM 2516 N N . ARG A 1 323 ? -8.799 -10.730 -16.754 1.00 90.50 323 ARG A N 1
ATOM 2517 C CA . ARG A 1 323 ? -9.278 -9.807 -15.717 1.00 90.50 323 ARG A CA 1
ATOM 2518 C C . ARG A 1 323 ? -8.138 -9.583 -14.721 1.00 90.50 323 ARG A C 1
ATOM 2520 O O . ARG A 1 323 ? -7.899 -10.458 -13.891 1.00 90.50 323 ARG A O 1
ATOM 2527 N N . LEU A 1 324 ? -7.458 -8.444 -14.822 1.00 96.88 324 LEU A N 1
ATOM 2528 C CA . LEU A 1 324 ? -6.493 -7.976 -13.828 1.00 96.88 324 LEU A CA 1
ATOM 2529 C C . LEU A 1 324 ? -7.146 -6.903 -12.963 1.00 96.88 324 LEU A C 1
ATOM 2531 O O . LEU A 1 324 ? -7.758 -5.978 -13.496 1.00 96.88 324 LEU A O 1
ATOM 2535 N N . ASP A 1 325 ? -7.014 -7.032 -11.649 1.00 98.50 325 ASP A N 1
ATOM 2536 C CA . ASP A 1 325 ? -7.488 -6.023 -10.702 1.00 98.50 325 ASP A CA 1
ATOM 2537 C C . ASP A 1 325 ? -6.474 -4.876 -10.600 1.00 98.50 325 ASP A C 1
ATOM 2539 O O . ASP A 1 325 ? -6.858 -3.710 -10.544 1.00 98.50 325 ASP A O 1
ATOM 2543 N N . ALA A 1 326 ? -5.177 -5.201 -10.665 1.00 98.81 326 ALA A N 1
ATOM 2544 C CA . ALA A 1 326 ? -4.098 -4.221 -10.663 1.00 98.81 326 ALA A CA 1
ATOM 2545 C C . ALA A 1 326 ? -2.903 -4.643 -11.530 1.00 98.81 326 ALA A C 1
ATOM 2547 O O . ALA A 1 326 ? -2.681 -5.830 -11.778 1.00 98.81 326 ALA A O 1
ATOM 2548 N N . ILE A 1 327 ? -2.083 -3.670 -11.916 1.00 98.88 327 ILE A N 1
ATOM 2549 C CA . ILE A 1 327 ? -0.709 -3.849 -12.377 1.00 98.88 327 ILE A CA 1
ATOM 2550 C C . ILE A 1 327 ? 0.213 -3.012 -11.488 1.00 98.88 327 ILE A C 1
ATOM 2552 O O . ILE A 1 327 ? 0.006 -1.810 -11.314 1.00 98.88 327 ILE A O 1
ATOM 2556 N N . ILE A 1 328 ? 1.253 -3.648 -10.957 1.00 98.81 328 ILE A N 1
ATOM 2557 C CA . ILE A 1 328 ? 2.355 -2.993 -10.263 1.00 98.81 328 ILE A CA 1
ATOM 2558 C C . ILE A 1 328 ? 3.576 -2.979 -11.188 1.00 98.81 328 ILE A C 1
ATOM 2560 O O . ILE A 1 328 ? 4.058 -4.028 -11.615 1.00 98.81 328 ILE A O 1
ATOM 2564 N N . ALA A 1 329 ? 4.077 -1.783 -11.486 1.00 98.69 329 ALA A N 1
ATOM 2565 C CA . ALA A 1 329 ? 5.382 -1.586 -12.101 1.00 98.69 329 ALA A CA 1
ATOM 2566 C C . ALA A 1 329 ? 6.428 -1.450 -10.979 1.00 98.69 329 ALA A C 1
ATOM 2568 O O . ALA A 1 329 ? 6.506 -0.418 -10.311 1.00 98.69 329 ALA A O 1
ATOM 2569 N N . GLY A 1 330 ? 7.159 -2.532 -10.724 1.00 98.12 330 GLY A N 1
ATOM 2570 C CA . GLY A 1 330 ? 7.877 -2.854 -9.489 1.00 98.12 330 GLY A CA 1
ATOM 2571 C C . GLY A 1 330 ? 9.150 -2.077 -9.175 1.00 98.12 330 GLY A C 1
ATOM 2572 O O . GLY A 1 330 ? 9.819 -2.416 -8.206 1.00 98.12 330 GLY A O 1
ATOM 2573 N N . GLY A 1 331 ? 9.477 -1.032 -9.933 1.00 97.56 331 GLY A N 1
ATOM 2574 C CA . GLY A 1 331 ? 10.729 -0.286 -9.795 1.00 97.56 331 GLY A CA 1
ATOM 2575 C C . GLY A 1 331 ? 11.736 -0.636 -10.884 1.00 97.56 331 GLY A C 1
ATOM 2576 O O . GLY A 1 331 ? 11.508 -1.538 -11.691 1.00 97.56 331 GLY A O 1
ATOM 2577 N N . ASP A 1 332 ? 12.809 0.154 -10.950 1.00 98.19 332 ASP A N 1
ATOM 2578 C CA . ASP A 1 332 ? 13.801 0.125 -12.033 1.00 98.19 332 ASP A CA 1
ATOM 2579 C C . ASP A 1 332 ? 13.130 0.157 -13.413 1.00 98.19 332 ASP A C 1
ATOM 2581 O O . ASP A 1 332 ? 13.465 -0.556 -14.363 1.00 98.19 332 ASP A O 1
ATOM 2585 N N . ASN A 1 333 ? 12.129 1.034 -13.510 1.00 98.06 333 ASN A N 1
ATOM 2586 C CA . ASN A 1 333 ? 11.349 1.267 -14.715 1.00 98.06 333 ASN A CA 1
ATOM 2587 C C . ASN A 1 333 ? 12.216 1.891 -15.814 1.00 98.06 333 ASN A C 1
ATOM 2589 O O . ASN A 1 333 ? 12.008 1.652 -17.005 1.00 98.06 333 ASN A O 1
ATOM 2593 N N . THR A 1 334 ? 13.222 2.667 -15.411 1.00 96.31 334 THR A N 1
ATOM 2594 C CA . THR A 1 334 ? 14.262 3.226 -16.283 1.00 96.31 334 THR A CA 1
ATOM 2595 C C . THR A 1 334 ? 15.650 2.849 -15.786 1.00 96.31 334 THR A C 1
ATOM 2597 O O . THR A 1 334 ? 15.840 2.628 -14.595 1.00 96.31 334 THR A O 1
ATOM 2600 N N . ASN A 1 335 ? 16.649 2.801 -16.675 1.00 95.19 335 ASN A N 1
ATOM 2601 C CA . ASN A 1 335 ? 18.012 2.450 -16.256 1.00 95.19 335 ASN A CA 1
ATOM 2602 C C . ASN A 1 335 ? 18.770 3.602 -15.569 1.00 95.19 335 ASN A C 1
ATOM 2604 O O . ASN A 1 335 ? 19.819 3.368 -14.965 1.00 95.19 335 ASN A O 1
ATOM 2608 N N . GLY A 1 336 ? 18.311 4.849 -15.719 1.00 95.19 336 GLY A N 1
ATOM 2609 C CA . GLY A 1 336 ? 18.940 6.018 -15.097 1.00 95.19 336 GLY A CA 1
ATOM 2610 C C . GLY A 1 336 ? 20.327 6.390 -15.649 1.00 95.19 336 GLY A C 1
ATOM 2611 O O . GLY A 1 336 ? 21.080 7.096 -14.981 1.00 95.19 336 GLY A O 1
ATOM 2612 N N . TRP A 1 337 ? 20.705 5.925 -16.844 1.00 95.50 337 TRP A N 1
ATOM 2613 C CA . TRP A 1 337 ? 22.084 6.028 -17.352 1.00 95.50 337 TRP A CA 1
ATOM 2614 C C . TRP A 1 337 ? 22.480 7.398 -17.913 1.00 95.50 337 TRP A C 1
ATOM 2616 O O . TRP A 1 337 ? 23.649 7.774 -17.853 1.00 95.50 337 TRP A O 1
ATOM 2626 N N . TRP A 1 338 ? 21.530 8.124 -18.500 1.00 94.88 338 TRP A N 1
ATOM 2627 C CA . TRP A 1 338 ? 21.801 9.325 -19.297 1.00 94.88 338 TRP A CA 1
ATOM 2628 C C . TRP A 1 338 ? 21.610 10.631 -18.522 1.00 94.88 338 TRP A C 1
ATOM 2630 O O . TRP A 1 338 ? 21.306 10.635 -17.340 1.00 94.88 338 TRP A O 1
ATOM 2640 N N . GLU A 1 339 ? 21.760 11.779 -19.180 1.00 94.31 339 GLU A N 1
ATOM 2641 C CA . GLU A 1 339 ? 21.453 13.074 -18.564 1.00 94.31 339 GLU A CA 1
ATOM 2642 C C . GLU A 1 339 ? 19.970 13.208 -18.186 1.00 94.31 339 GLU A C 1
ATOM 2644 O O . GLU A 1 339 ? 19.092 12.557 -18.758 1.00 94.31 339 GLU A O 1
ATOM 2649 N N . LYS A 1 340 ? 19.682 14.123 -17.257 1.00 96.75 340 LYS A N 1
ATOM 2650 C CA . LYS A 1 340 ? 18.353 14.337 -16.664 1.00 96.75 340 LYS A CA 1
ATOM 2651 C C . LYS A 1 340 ? 17.195 14.377 -17.673 1.00 96.75 340 LYS A C 1
ATOM 2653 O O . LYS A 1 340 ? 16.175 13.728 -17.467 1.00 96.75 340 LYS A O 1
ATOM 2658 N N . ASN A 1 341 ? 17.350 15.102 -18.783 1.00 96.00 341 ASN A N 1
ATOM 2659 C CA . ASN A 1 341 ? 16.298 15.223 -19.802 1.00 96.00 341 ASN A CA 1
ATOM 2660 C C . ASN A 1 341 ? 15.960 13.888 -20.472 1.00 96.00 341 ASN A C 1
ATOM 2662 O O . ASN A 1 341 ? 14.804 13.641 -20.801 1.00 96.00 341 ASN A O 1
ATOM 2666 N N . GLN A 1 342 ? 16.963 13.040 -20.684 1.00 94.81 342 GLN A N 1
ATOM 2667 C CA . GLN A 1 342 ? 16.772 11.732 -21.293 1.00 94.81 342 GLN A CA 1
ATOM 2668 C C . GLN A 1 342 ? 16.049 10.792 -20.321 1.00 94.81 342 GLN A C 1
ATOM 2670 O O . GLN A 1 342 ? 15.084 10.147 -20.719 1.00 94.81 342 GLN A O 1
ATOM 2675 N N . LYS A 1 343 ? 16.430 10.821 -19.036 1.00 96.06 343 LYS A N 1
ATOM 2676 C CA . LYS A 1 343 ? 15.736 10.096 -17.959 1.00 96.06 343 LYS A CA 1
ATOM 2677 C C . LYS A 1 343 ? 14.265 10.496 -17.867 1.00 96.06 343 LYS A C 1
ATOM 2679 O O . LYS A 1 343 ? 13.401 9.635 -17.864 1.00 96.06 343 LYS A O 1
ATOM 2684 N N . MET A 1 344 ? 13.973 11.802 -17.891 1.00 97.31 344 MET A N 1
ATOM 2685 C CA . MET A 1 344 ? 12.594 12.311 -17.926 1.00 97.31 344 MET A CA 1
ATOM 2686 C C . MET A 1 344 ? 11.792 11.714 -19.090 1.00 97.31 344 MET A C 1
ATOM 2688 O O . MET A 1 344 ? 10.665 11.275 -18.893 1.00 97.31 344 MET A O 1
ATOM 2692 N N . VAL A 1 345 ? 12.361 11.693 -20.301 1.00 96.56 345 VAL A N 1
ATOM 2693 C CA . VAL A 1 345 ? 11.687 11.132 -21.484 1.00 96.56 345 VAL A CA 1
ATOM 2694 C C . VAL A 1 345 ? 11.454 9.631 -21.328 1.00 96.56 345 VAL A C 1
ATOM 2696 O O . VAL A 1 345 ? 10.362 9.159 -21.631 1.00 96.56 345 VAL A O 1
ATOM 2699 N N . GLU A 1 346 ? 12.448 8.891 -20.843 1.00 96.62 346 GLU A N 1
ATOM 2700 C CA . GLU A 1 346 ? 12.348 7.452 -20.581 1.00 96.62 346 GLU A CA 1
ATOM 2701 C C . GLU A 1 346 ? 11.252 7.155 -19.552 1.00 96.62 346 GLU A C 1
ATOM 2703 O O . GLU A 1 346 ? 10.346 6.370 -19.832 1.00 96.62 346 GLU A O 1
ATOM 2708 N N . THR A 1 347 ? 11.244 7.849 -18.412 1.00 97.69 347 THR A N 1
ATOM 2709 C CA . THR A 1 347 ? 10.224 7.645 -17.375 1.00 97.69 347 THR A CA 1
ATOM 2710 C C . THR A 1 347 ? 8.832 8.003 -17.894 1.00 97.69 347 THR A C 1
ATOM 2712 O O . THR A 1 347 ? 7.898 7.232 -17.699 1.00 97.69 347 THR A O 1
ATOM 2715 N N . GLN A 1 348 ? 8.684 9.114 -18.628 1.00 97.25 348 GLN A N 1
ATOM 2716 C CA . GLN A 1 348 ? 7.411 9.492 -19.255 1.00 97.25 348 GLN A CA 1
ATOM 2717 C C . GLN A 1 348 ? 6.929 8.460 -20.274 1.00 97.25 348 GLN A C 1
ATOM 2719 O O . GLN A 1 348 ? 5.727 8.228 -20.395 1.00 97.25 348 GLN A O 1
ATOM 2724 N N . GLN A 1 349 ? 7.833 7.849 -21.035 1.00 95.88 349 GLN A N 1
ATOM 2725 C CA . GLN A 1 349 ? 7.473 6.818 -22.002 1.00 95.88 349 GLN A CA 1
ATOM 2726 C C . GLN A 1 349 ? 7.012 5.533 -21.317 1.00 95.88 349 GLN A C 1
ATOM 2728 O O . GLN A 1 349 ? 5.988 4.986 -21.726 1.00 95.88 349 GLN A O 1
ATOM 2733 N N . ALA A 1 350 ? 7.697 5.091 -20.260 1.00 96.69 350 ALA A N 1
ATOM 2734 C CA . ALA A 1 350 ? 7.262 3.946 -19.461 1.00 96.69 350 ALA A CA 1
ATOM 2735 C C . ALA A 1 350 ? 5.873 4.196 -18.846 1.00 96.69 350 ALA A C 1
ATOM 2737 O O . ALA A 1 350 ? 4.941 3.416 -19.065 1.00 96.69 350 ALA A O 1
ATOM 2738 N N . THR A 1 351 ? 5.696 5.330 -18.158 1.00 97.56 351 THR A N 1
ATOM 2739 C CA . THR A 1 351 ? 4.443 5.643 -17.458 1.00 97.56 351 THR A CA 1
ATOM 2740 C C . THR A 1 351 ? 3.287 5.863 -18.422 1.00 97.56 351 THR A C 1
ATOM 2742 O O . THR A 1 351 ? 2.237 5.239 -18.276 1.00 97.56 351 THR A O 1
ATOM 2745 N N . SER A 1 352 ? 3.470 6.680 -19.463 1.00 95.62 352 SER A N 1
ATOM 2746 C CA . SER A 1 352 ? 2.409 6.939 -20.442 1.00 95.62 352 SER A CA 1
ATOM 2747 C C . SER A 1 352 ? 2.027 5.699 -21.248 1.00 95.62 352 SER A C 1
ATOM 2749 O O . SER A 1 352 ? 0.862 5.580 -21.629 1.00 95.62 352 SER A O 1
ATOM 2751 N N . THR A 1 353 ? 2.958 4.770 -21.489 1.00 95.44 353 THR A N 1
ATOM 2752 C CA . THR A 1 353 ? 2.643 3.503 -22.159 1.00 95.44 353 THR A CA 1
ATOM 2753 C C . THR A 1 353 ? 1.741 2.655 -21.277 1.00 95.44 353 THR A C 1
ATOM 2755 O O . THR A 1 353 ? 0.668 2.261 -21.727 1.00 95.44 353 THR A O 1
ATOM 2758 N N . LEU A 1 354 ? 2.109 2.424 -20.016 1.00 96.44 354 LEU A N 1
ATOM 2759 C CA . LEU A 1 354 ? 1.312 1.558 -19.149 1.00 96.44 354 LEU A CA 1
ATOM 2760 C C . LEU A 1 354 ? -0.044 2.186 -18.790 1.00 96.44 354 LEU A C 1
ATOM 2762 O O . LEU A 1 354 ? -1.079 1.538 -18.959 1.00 96.44 354 LEU A O 1
ATOM 2766 N N . PHE A 1 355 ? -0.068 3.458 -18.372 1.00 95.12 355 PHE A N 1
ATOM 2767 C CA . PHE A 1 355 ? -1.308 4.136 -17.973 1.00 95.12 355 PHE A CA 1
ATOM 2768 C C . PHE A 1 355 ? -2.339 4.209 -19.104 1.00 95.12 355 PHE A C 1
ATOM 2770 O O . PHE A 1 355 ? -3.526 4.020 -18.862 1.00 95.12 355 PHE A O 1
ATOM 2777 N N . ASN A 1 356 ? -1.909 4.457 -20.345 1.00 91.38 356 ASN A N 1
ATOM 2778 C CA . ASN A 1 356 ? -2.844 4.715 -21.447 1.00 91.38 356 ASN A CA 1
ATOM 2779 C C . ASN A 1 356 ? -3.199 3.476 -22.280 1.00 91.38 356 ASN A C 1
ATOM 2781 O O . ASN A 1 356 ? -3.960 3.594 -23.243 1.00 91.38 356 ASN A O 1
ATOM 2785 N N . ARG A 1 357 ? -2.626 2.305 -21.975 1.00 91.12 357 ARG A N 1
ATOM 2786 C CA . ARG A 1 357 ? -2.840 1.064 -22.750 1.00 91.12 357 ARG A CA 1
ATOM 2787 C C . ARG A 1 357 ? -3.463 -0.071 -21.952 1.00 91.12 357 ARG A C 1
ATOM 2789 O O . ARG A 1 357 ? -3.901 -1.059 -22.549 1.00 91.12 357 ARG A O 1
ATOM 2796 N N . THR A 1 358 ? -3.492 0.066 -20.633 1.00 92.12 358 THR A N 1
ATOM 2797 C CA . THR A 1 358 ? -4.127 -0.889 -19.728 1.00 92.12 358 THR A CA 1
ATOM 2798 C C . THR A 1 358 ? -5.648 -0.875 -19.919 1.00 92.12 358 THR A C 1
ATOM 2800 O O . THR A 1 358 ? -6.233 0.141 -20.302 1.00 92.12 358 THR A O 1
ATOM 2803 N N . ALA A 1 359 ? -6.294 -2.025 -19.724 1.00 89.69 359 ALA A N 1
ATOM 2804 C CA . ALA A 1 359 ? -7.740 -2.162 -19.826 1.00 89.69 359 ALA A CA 1
ATOM 2805 C C . ALA A 1 359 ? -8.462 -1.278 -18.800 1.00 89.69 359 ALA A C 1
ATOM 2807 O O . ALA A 1 359 ? -8.004 -1.092 -17.673 1.00 89.69 359 ALA A O 1
ATOM 2808 N N . ALA A 1 360 ? -9.639 -0.774 -19.173 1.00 86.69 360 ALA A N 1
ATOM 2809 C CA . ALA A 1 360 ? -10.504 -0.097 -18.218 1.00 86.69 360 ALA A CA 1
ATOM 2810 C C . ALA A 1 360 ? -10.887 -1.057 -17.078 1.00 86.69 360 ALA A C 1
ATOM 2812 O O . ALA A 1 360 ? -11.325 -2.180 -17.330 1.00 86.69 360 ALA A O 1
ATOM 2813 N N . GLY A 1 361 ? -10.752 -0.596 -15.833 1.00 87.19 361 GLY A N 1
ATOM 2814 C CA . GLY A 1 361 ? -11.010 -1.406 -14.639 1.00 87.19 361 GLY A CA 1
ATOM 2815 C C . GLY A 1 361 ? -9.807 -2.199 -14.120 1.00 87.19 361 GLY A C 1
ATOM 2816 O O . GLY A 1 361 ? -9.984 -2.972 -13.184 1.00 87.19 361 GLY A O 1
ATOM 2817 N N . THR A 1 362 ? -8.616 -2.010 -14.694 1.00 96.25 362 THR A N 1
ATOM 2818 C CA . THR A 1 362 ? -7.348 -2.471 -14.115 1.00 96.25 362 THR A CA 1
ATOM 2819 C C . THR A 1 362 ? -6.580 -1.267 -13.577 1.00 96.25 362 THR A C 1
ATOM 2821 O O . THR A 1 362 ? -6.221 -0.365 -14.338 1.00 96.25 362 THR A O 1
ATOM 2824 N N . ASP A 1 363 ? -6.323 -1.258 -12.272 1.00 98.44 363 ASP A N 1
ATOM 2825 C CA . ASP A 1 363 ? -5.595 -0.174 -11.613 1.00 98.44 363 ASP A CA 1
ATOM 2826 C C . ASP A 1 363 ? -4.087 -0.280 -11.903 1.00 98.44 363 ASP A C 1
ATOM 2828 O O . ASP A 1 363 ? -3.557 -1.377 -12.064 1.00 98.44 363 ASP A O 1
ATOM 2832 N N . VAL A 1 364 ? -3.362 0.839 -11.969 1.00 98.69 364 VAL A N 1
ATOM 2833 C CA . VAL A 1 364 ? -1.918 0.844 -12.280 1.00 98.69 364 VAL A CA 1
ATOM 2834 C C . VAL A 1 364 ? -1.154 1.643 -11.236 1.00 98.69 364 VAL A C 1
ATOM 2836 O O . VAL A 1 364 ? -1.436 2.824 -11.029 1.00 98.69 364 VAL A O 1
ATOM 2839 N N . PHE A 1 365 ? -0.128 1.041 -10.635 1.00 98.62 365 PHE A N 1
ATOM 2840 C CA . PHE A 1 365 ? 0.735 1.724 -9.673 1.00 98.62 365 PHE A CA 1
ATOM 2841 C C . PHE A 1 365 ? 2.213 1.511 -10.000 1.00 98.62 365 PHE A C 1
ATOM 2843 O O . PHE A 1 365 ? 2.654 0.396 -10.264 1.00 98.62 365 PHE A O 1
ATOM 2850 N N . PHE A 1 366 ? 2.985 2.595 -9.953 1.00 98.56 366 PHE A N 1
ATOM 2851 C CA . PHE A 1 366 ? 4.433 2.569 -10.133 1.00 98.56 366 PHE A CA 1
ATOM 2852 C C . PHE A 1 366 ? 5.147 2.648 -8.784 1.00 98.56 366 PHE A C 1
ATOM 2854 O O . PHE A 1 366 ? 4.849 3.517 -7.958 1.00 98.56 366 PHE A O 1
ATOM 2861 N N . GLN A 1 367 ? 6.116 1.759 -8.594 1.00 98.12 367 GLN A N 1
ATOM 2862 C CA . GLN A 1 367 ? 7.115 1.815 -7.537 1.00 98.12 367 GLN A CA 1
ATOM 2863 C C . GLN A 1 367 ? 8.400 2.430 -8.077 1.00 98.12 367 GLN A C 1
ATOM 2865 O O . GLN A 1 367 ? 8.684 2.374 -9.272 1.00 98.12 367 GLN A O 1
ATOM 2870 N N . MET A 1 368 ? 9.168 3.043 -7.182 1.00 97.50 368 MET A N 1
ATOM 2871 C CA . MET A 1 368 ? 10.493 3.562 -7.496 1.00 97.50 368 MET A CA 1
ATOM 2872 C C . MET A 1 368 ? 11.541 2.515 -7.118 1.00 97.50 368 MET A C 1
ATOM 2874 O O . MET A 1 368 ? 11.531 2.025 -5.986 1.00 97.50 368 MET A O 1
ATOM 2878 N N . GLY A 1 369 ? 12.438 2.207 -8.049 1.00 97.50 369 GLY A N 1
ATOM 2879 C CA . GLY A 1 369 ? 13.647 1.433 -7.782 1.00 97.50 369 GLY A CA 1
ATOM 2880 C C . GLY A 1 369 ? 14.902 2.294 -7.639 1.00 97.50 369 GLY A C 1
ATOM 2881 O O . GLY A 1 369 ? 14.845 3.529 -7.688 1.00 97.50 369 GLY A O 1
ATOM 2882 N N . ASN A 1 370 ? 16.047 1.646 -7.450 1.00 96.62 370 ASN A N 1
ATOM 2883 C CA . ASN A 1 370 ? 17.345 2.303 -7.302 1.00 96.62 370 ASN A CA 1
ATOM 2884 C C . ASN A 1 370 ? 17.799 3.050 -8.563 1.00 96.62 370 ASN A C 1
ATOM 2886 O O . ASN A 1 370 ? 18.514 4.050 -8.455 1.00 96.62 370 ASN A O 1
ATOM 2890 N N . HIS A 1 371 ? 17.393 2.607 -9.751 1.00 97.81 371 HIS A N 1
ATOM 2891 C CA . HIS A 1 371 ? 17.783 3.221 -11.020 1.00 97.81 371 HIS A CA 1
ATOM 2892 C C . HIS A 1 371 ? 16.907 4.411 -11.419 1.00 97.81 371 HIS A C 1
ATOM 2894 O O . HIS A 1 371 ? 17.378 5.296 -12.138 1.00 97.81 371 HIS A O 1
ATOM 2900 N N . ASP A 1 372 ? 15.663 4.479 -10.939 1.00 98.06 372 ASP A N 1
ATOM 2901 C CA . ASP A 1 372 ? 14.646 5.399 -11.471 1.00 98.06 372 ASP A CA 1
ATOM 2902 C C . ASP A 1 372 ? 14.998 6.881 -11.301 1.00 98.06 372 ASP A C 1
ATOM 2904 O O . ASP A 1 372 ? 14.643 7.711 -12.134 1.00 98.06 372 ASP A O 1
ATOM 2908 N N . THR A 1 373 ? 15.736 7.239 -10.249 1.00 97.44 373 THR A N 1
ATOM 2909 C CA . THR A 1 373 ? 16.202 8.624 -10.051 1.00 97.44 373 THR A CA 1
ATOM 2910 C C . THR A 1 373 ? 17.438 8.955 -10.893 1.00 97.44 373 THR A C 1
ATOM 2912 O O . THR A 1 373 ? 17.718 10.124 -11.187 1.00 97.44 373 THR A O 1
ATOM 2915 N N . GLY A 1 374 ? 18.213 7.932 -11.263 1.00 97.56 374 GLY A N 1
ATOM 2916 C CA . GLY A 1 374 ? 19.544 8.068 -11.842 1.00 97.56 374 GLY A CA 1
ATOM 2917 C C . GLY A 1 374 ? 20.632 8.528 -10.871 1.00 97.56 374 GLY A C 1
ATOM 2918 O O . GLY A 1 374 ? 21.750 8.787 -11.318 1.00 97.56 374 GLY A O 1
ATOM 2919 N N . ILE A 1 375 ? 20.321 8.673 -9.581 1.00 97.69 375 ILE A N 1
ATOM 2920 C CA . ILE A 1 375 ? 21.284 9.069 -8.551 1.00 97.69 375 ILE A CA 1
ATOM 2921 C C . ILE A 1 375 ? 22.312 7.941 -8.376 1.00 97.69 375 ILE A C 1
ATOM 2923 O O . ILE A 1 375 ? 21.962 6.772 -8.261 1.00 97.69 375 ILE A O 1
ATOM 2927 N N . ASN A 1 376 ? 23.595 8.302 -8.414 1.00 95.88 376 ASN A N 1
ATOM 2928 C CA . ASN A 1 376 ? 24.771 7.423 -8.423 1.00 95.88 376 ASN A CA 1
ATOM 2929 C C . ASN A 1 376 ? 24.937 6.516 -9.652 1.00 95.88 376 ASN A C 1
ATOM 2931 O O . ASN A 1 376 ? 25.939 5.797 -9.743 1.00 95.88 376 ASN A O 1
ATOM 2935 N N . GLN A 1 377 ? 24.046 6.606 -10.637 1.00 95.94 377 GLN A N 1
ATOM 2936 C CA . GLN A 1 377 ? 24.140 5.842 -11.874 1.00 95.94 377 GLN A CA 1
ATOM 2937 C C . GLN A 1 377 ? 25.004 6.569 -12.911 1.00 95.94 377 GLN A C 1
ATOM 2939 O O . GLN A 1 377 ? 24.871 7.772 -13.118 1.00 95.94 377 GLN A O 1
ATOM 2944 N N . ASN A 1 378 ? 25.929 5.847 -13.556 1.00 95.19 378 ASN A N 1
ATOM 2945 C CA . ASN A 1 378 ? 26.863 6.390 -14.561 1.00 95.19 378 ASN A CA 1
ATOM 2946 C C . ASN A 1 378 ? 27.614 7.677 -14.116 1.00 95.19 378 ASN A C 1
ATOM 2948 O O . ASN A 1 378 ? 27.945 8.549 -14.915 1.00 95.19 378 ASN A O 1
ATOM 2952 N N . GLY A 1 379 ? 27.883 7.814 -12.812 1.00 93.50 379 GLY A N 1
ATOM 2953 C CA . GLY A 1 379 ? 28.558 8.987 -12.240 1.00 93.50 379 GLY A CA 1
ATOM 2954 C C . GLY A 1 379 ? 27.680 10.235 -12.081 1.00 93.50 379 GLY A C 1
ATOM 2955 O O . GLY A 1 379 ? 28.177 11.261 -11.615 1.00 93.50 379 GLY A O 1
ATOM 2956 N N . HIS A 1 380 ? 26.391 10.162 -12.414 1.00 96.88 380 HIS A N 1
ATOM 2957 C CA . HIS A 1 380 ? 25.420 11.215 -12.130 1.00 96.88 380 HIS A CA 1
ATOM 2958 C C . HIS A 1 380 ? 25.100 11.219 -10.636 1.00 96.88 380 HIS A C 1
ATOM 2960 O O . HIS A 1 380 ? 24.690 10.205 -10.085 1.00 96.88 380 HIS A O 1
ATOM 2966 N N . ASN A 1 381 ? 25.332 12.339 -9.952 1.00 97.19 381 ASN A N 1
ATOM 2967 C CA . ASN A 1 381 ? 25.091 12.417 -8.510 1.00 97.19 381 ASN A CA 1
ATOM 2968 C C . ASN A 1 381 ? 24.735 13.829 -8.028 1.00 97.19 381 ASN A C 1
ATOM 2970 O O . ASN A 1 381 ? 25.023 14.188 -6.892 1.00 97.19 381 ASN A O 1
ATOM 2974 N N . THR A 1 382 ? 24.162 14.663 -8.896 1.00 97.88 382 THR A N 1
ATOM 2975 C CA . THR A 1 382 ? 23.772 16.046 -8.573 1.00 97.88 382 THR A CA 1
ATOM 2976 C C . THR A 1 382 ? 22.337 16.323 -9.028 1.00 97.88 382 THR A C 1
ATOM 2978 O O . THR A 1 382 ? 21.856 15.656 -9.950 1.00 97.88 382 THR A O 1
ATOM 2981 N N . PRO A 1 383 ? 21.649 17.337 -8.468 1.00 97.38 383 PRO A N 1
ATOM 2982 C CA . PRO A 1 383 ? 20.297 17.711 -8.902 1.00 97.38 383 PRO A CA 1
ATOM 2983 C C . PRO A 1 383 ? 20.162 18.070 -10.393 1.00 97.38 383 PRO A C 1
ATOM 2985 O O . PRO A 1 383 ? 19.083 17.916 -10.964 1.00 97.38 383 PRO A O 1
ATOM 2988 N N . ASP A 1 384 ? 21.248 18.523 -11.029 1.00 97.00 384 ASP A N 1
ATOM 2989 C CA . ASP A 1 384 ? 21.277 18.861 -12.461 1.00 97.00 384 ASP A CA 1
ATOM 2990 C C . ASP A 1 384 ? 21.316 17.618 -13.364 1.00 97.00 384 ASP A C 1
ATOM 2992 O O . ASP A 1 384 ? 20.922 17.679 -14.528 1.00 97.00 384 ASP A O 1
ATOM 2996 N N . THR A 1 385 ? 21.783 16.484 -12.834 1.00 97.12 385 THR A N 1
ATOM 2997 C CA . THR A 1 385 ? 21.992 15.239 -13.592 1.00 97.12 385 THR A CA 1
ATOM 2998 C C . THR A 1 385 ? 20.970 14.148 -13.262 1.00 97.12 385 THR A C 1
ATOM 3000 O O . THR A 1 385 ? 20.849 13.174 -14.007 1.00 97.12 385 THR A O 1
ATOM 3003 N N . CYS A 1 386 ? 20.214 14.302 -12.172 1.00 98.19 386 CYS A N 1
ATOM 3004 C CA . CYS A 1 386 ? 19.296 13.290 -11.645 1.00 98.19 386 CYS A CA 1
ATOM 3005 C C . CYS A 1 386 ? 17.863 13.822 -11.513 1.00 98.19 386 CYS A C 1
ATOM 3007 O O . CYS A 1 386 ? 17.632 15.034 -11.443 1.00 98.19 386 CYS A O 1
ATOM 3009 N N . LEU A 1 387 ? 16.900 12.903 -11.472 1.00 98.25 387 LEU A N 1
ATOM 3010 C CA . LEU A 1 387 ? 15.497 13.227 -11.235 1.00 98.25 387 LEU A CA 1
ATOM 3011 C C . LEU A 1 387 ? 15.259 13.498 -9.747 1.00 98.25 387 LEU A C 1
ATOM 3013 O O . LEU A 1 387 ? 15.800 12.809 -8.882 1.00 98.25 387 LEU A O 1
ATOM 3017 N N . SER A 1 388 ? 14.456 14.514 -9.441 1.00 97.25 388 SER A N 1
ATOM 3018 C CA . SER A 1 388 ? 13.996 14.777 -8.081 1.00 97.25 388 SER A CA 1
ATOM 3019 C C . SER A 1 388 ? 12.794 13.903 -7.728 1.00 97.25 388 SER A C 1
ATOM 3021 O O . SER A 1 388 ? 12.032 13.472 -8.594 1.00 97.25 388 SER A O 1
ATOM 3023 N N . GLU A 1 389 ? 12.548 13.735 -6.428 1.00 96.81 389 GLU A N 1
ATOM 3024 C CA . GLU A 1 389 ? 11.354 13.040 -5.934 1.00 96.81 389 GLU A CA 1
ATOM 3025 C C . GLU A 1 389 ? 10.058 13.623 -6.521 1.00 96.81 389 GLU A C 1
ATOM 3027 O O . GLU A 1 389 ? 9.165 12.884 -6.922 1.00 96.81 389 GLU A O 1
ATOM 3032 N N . SER A 1 390 ? 9.958 14.954 -6.619 1.00 98.00 390 SER A N 1
ATOM 3033 C CA . SER A 1 390 ? 8.778 15.628 -7.170 1.00 98.00 390 SER A CA 1
ATOM 3034 C C . SER A 1 390 ? 8.563 15.344 -8.659 1.00 98.00 390 SER A C 1
ATOM 3036 O O . SER A 1 390 ? 7.422 15.302 -9.107 1.00 98.00 390 SER A O 1
ATOM 3038 N N . GLU A 1 391 ? 9.640 15.176 -9.432 1.00 98.50 391 GLU A N 1
ATOM 3039 C CA . GLU A 1 391 ? 9.556 14.831 -10.856 1.00 98.50 391 GLU A CA 1
ATOM 3040 C C . GLU A 1 391 ? 9.052 13.393 -11.025 1.00 98.50 391 GLU A C 1
ATOM 3042 O O . GLU A 1 391 ? 8.123 13.168 -11.800 1.00 98.50 391 GLU A O 1
ATOM 3047 N N . ILE A 1 392 ? 9.584 12.446 -10.243 1.00 98.31 392 ILE A N 1
ATOM 3048 C CA . ILE A 1 392 ? 9.107 11.054 -10.229 1.00 98.31 392 ILE A CA 1
ATOM 3049 C C . ILE A 1 392 ? 7.636 10.992 -9.803 1.00 98.31 392 ILE A C 1
ATOM 3051 O O . ILE A 1 392 ? 6.814 10.428 -10.521 1.00 98.31 392 ILE A O 1
ATOM 3055 N N . LYS A 1 393 ? 7.270 11.634 -8.686 1.00 98.44 393 LYS A N 1
ATOM 3056 C CA . LYS A 1 393 ? 5.883 11.694 -8.189 1.00 98.44 393 LYS A CA 1
ATOM 3057 C C . LYS A 1 393 ? 4.905 12.233 -9.227 1.00 98.44 393 LYS A C 1
ATOM 3059 O O . LYS A 1 393 ? 3.826 11.670 -9.401 1.00 98.44 393 LYS A O 1
ATOM 3064 N N . ALA A 1 394 ? 5.291 13.293 -9.938 1.00 98.38 394 ALA A N 1
ATOM 3065 C CA . ALA A 1 394 ? 4.472 13.871 -10.996 1.00 98.38 394 ALA A CA 1
ATOM 3066 C C . ALA A 1 394 ? 4.266 12.892 -12.162 1.00 98.38 394 ALA A C 1
ATOM 3068 O O . ALA A 1 394 ? 3.148 12.758 -12.649 1.00 98.38 394 ALA A O 1
ATOM 3069 N N . MET A 1 395 ? 5.312 12.180 -12.591 1.00 98.06 395 MET A N 1
ATOM 3070 C CA . MET A 1 395 ? 5.207 11.190 -13.673 1.00 98.06 395 MET A CA 1
ATOM 3071 C C . MET A 1 395 ? 4.475 9.911 -13.251 1.00 98.06 395 MET A C 1
ATOM 3073 O O . MET A 1 395 ? 3.889 9.241 -14.099 1.00 98.06 395 MET A O 1
ATOM 3077 N N . TYR A 1 396 ? 4.503 9.574 -11.959 1.00 98.25 396 TYR A N 1
ATOM 3078 C CA . TYR A 1 396 ? 3.794 8.429 -11.373 1.00 98.25 396 TYR A CA 1
ATOM 3079 C C . TYR A 1 396 ? 2.375 8.794 -10.912 1.00 98.25 396 TYR A C 1
ATOM 3081 O O . TYR A 1 396 ? 1.688 7.946 -10.346 1.00 98.25 396 TYR A O 1
ATOM 3089 N N . HIS A 1 397 ? 1.936 10.037 -11.150 1.00 96.88 397 HIS A N 1
ATOM 3090 C CA . HIS A 1 397 ? 0.594 10.532 -10.838 1.00 96.88 397 HIS A CA 1
ATOM 3091 C C . HIS A 1 397 ? 0.178 10.340 -9.367 1.00 96.88 397 HIS A C 1
ATOM 3093 O O . HIS A 1 397 ? -0.993 10.130 -9.052 1.00 96.88 397 HIS A O 1
ATOM 3099 N N . THR A 1 398 ? 1.128 10.432 -8.429 1.00 98.12 398 THR A N 1
ATOM 3100 C CA . THR A 1 398 ? 0.864 10.091 -7.019 1.00 98.12 398 THR A CA 1
ATOM 3101 C C . THR A 1 398 ? -0.098 11.054 -6.326 1.00 98.12 398 THR A C 1
ATOM 3103 O O . THR A 1 398 ? -0.826 10.645 -5.427 1.00 98.12 398 THR A O 1
ATOM 3106 N N . ALA A 1 399 ? -0.129 12.323 -6.739 1.00 97.81 399 ALA A N 1
ATOM 3107 C CA . ALA A 1 399 ? -1.053 13.324 -6.205 1.00 97.81 399 ALA A CA 1
ATOM 3108 C C . ALA A 1 399 ? -2.471 13.215 -6.794 1.00 97.81 399 ALA A C 1
ATOM 3110 O O . ALA A 1 399 ? -3.421 13.709 -6.186 1.00 97.81 399 ALA A O 1
ATOM 3111 N N . ASP A 1 400 ? -2.611 12.584 -7.964 1.00 96.50 400 ASP A N 1
ATOM 3112 C CA . ASP A 1 400 ? -3.882 12.507 -8.687 1.00 96.50 400 ASP A CA 1
ATOM 3113 C C . ASP A 1 400 ? -4.801 11.421 -8.119 1.00 96.50 400 ASP A C 1
ATOM 3115 O O . ASP A 1 400 ? -6.017 11.505 -8.290 1.00 96.50 400 ASP A O 1
ATOM 3119 N N . LEU A 1 401 ? -4.226 10.424 -7.429 1.00 95.81 401 LEU A N 1
ATOM 3120 C CA . LEU A 1 401 ? -4.935 9.266 -6.875 1.00 95.81 401 LEU A CA 1
ATOM 3121 C C . LEU A 1 401 ? -5.862 8.633 -7.923 1.00 95.81 401 LEU A C 1
ATOM 3123 O O . LEU A 1 401 ? -7.059 8.451 -7.684 1.00 95.81 401 LEU A O 1
ATOM 3127 N N . MET A 1 402 ? -5.309 8.375 -9.118 1.00 94.06 402 MET A N 1
ATOM 3128 C CA . MET A 1 402 ? -6.060 8.044 -10.340 1.00 94.06 402 MET A CA 1
ATOM 3129 C C . MET A 1 402 ? -7.043 6.886 -10.159 1.00 94.06 402 MET A C 1
ATOM 3131 O O . MET A 1 402 ? -8.073 6.846 -10.832 1.00 94.06 402 MET A O 1
ATOM 3135 N N . TYR A 1 403 ? -6.736 5.972 -9.241 1.00 95.56 403 TYR A N 1
ATOM 3136 C CA . TYR A 1 403 ? -7.518 4.769 -8.993 1.00 95.56 403 TYR A CA 1
ATOM 3137 C C . TYR A 1 403 ? -8.194 4.793 -7.621 1.00 95.56 403 TYR A C 1
ATOM 3139 O O . TYR A 1 403 ? -8.730 3.790 -7.159 1.00 95.56 403 TYR A O 1
ATOM 3147 N N . GLY A 1 404 ? -8.207 5.939 -6.936 1.00 95.81 404 GLY A N 1
ATOM 3148 C CA . GLY A 1 404 ? -8.754 6.074 -5.588 1.00 95.81 404 GLY A CA 1
ATOM 3149 C C . GLY A 1 404 ? -7.966 5.265 -4.561 1.00 95.81 404 GLY A C 1
ATOM 3150 O O . GLY A 1 404 ? -8.563 4.658 -3.665 1.00 95.81 404 GLY A O 1
ATOM 3151 N N . GLU A 1 405 ? -6.650 5.178 -4.736 1.00 98.31 405 GLU A N 1
ATOM 3152 C CA . GLU A 1 405 ? -5.744 4.647 -3.732 1.00 98.31 405 GLU A CA 1
ATOM 3153 C C . GLU A 1 405 ? -5.547 5.608 -2.552 1.00 98.31 405 GLU A C 1
ATOM 3155 O O . GLU A 1 405 ? -5.881 6.793 -2.607 1.00 98.31 405 GLU A O 1
ATOM 3160 N N . VAL A 1 406 ? -4.967 5.092 -1.470 1.00 98.69 406 VAL A N 1
ATOM 3161 C CA . VAL A 1 406 ? -4.608 5.860 -0.280 1.00 98.69 406 VAL A CA 1
ATOM 3162 C C . VAL A 1 406 ? -3.092 5.935 -0.164 1.00 98.69 406 VAL A C 1
ATOM 3164 O O . VAL A 1 406 ? -2.402 4.917 -0.156 1.00 98.69 406 VAL A O 1
ATOM 3167 N N . ARG A 1 407 ? -2.576 7.153 -0.010 1.00 98.56 407 ARG A N 1
ATOM 3168 C CA . ARG A 1 407 ? -1.151 7.455 0.167 1.00 98.56 407 ARG A CA 1
ATOM 3169 C C . ARG A 1 407 ? -0.944 8.333 1.401 1.00 98.56 407 ARG A C 1
ATOM 3171 O O . ARG A 1 407 ? -1.891 8.941 1.909 1.00 98.56 407 ARG A O 1
ATOM 3178 N N . ASP A 1 408 ? 0.286 8.412 1.899 1.00 98.38 408 ASP A N 1
ATOM 3179 C CA . ASP A 1 408 ? 0.667 9.475 2.836 1.00 98.38 408 ASP A CA 1
ATOM 3180 C C . ASP A 1 408 ? 0.954 10.755 2.041 1.00 98.38 408 ASP A C 1
ATOM 3182 O O . ASP A 1 408 ? 2.042 10.911 1.482 1.00 98.38 408 ASP A O 1
ATOM 3186 N N . GLY A 1 409 ? -0.056 11.614 1.878 1.00 97.44 409 GLY A N 1
ATOM 3187 C CA . GLY A 1 409 ? 0.018 12.744 0.949 1.00 97.44 409 GLY A CA 1
ATOM 3188 C C . GLY A 1 409 ? 0.155 12.271 -0.502 1.00 97.44 409 GLY A C 1
ATOM 3189 O O . GLY A 1 409 ? -0.710 11.558 -0.996 1.00 97.44 409 GLY A O 1
ATOM 3190 N N . ASP A 1 410 ? 1.245 12.658 -1.166 1.00 97.44 410 ASP A N 1
ATOM 3191 C CA . ASP A 1 410 ? 1.596 12.282 -2.544 1.00 97.44 410 ASP A CA 1
ATOM 3192 C C . ASP A 1 410 ? 2.781 11.295 -2.608 1.00 97.44 410 ASP A C 1
ATOM 3194 O O . ASP A 1 410 ? 3.543 11.267 -3.578 1.00 97.44 410 ASP A O 1
ATOM 3198 N N . SER A 1 411 ? 2.997 10.522 -1.540 1.00 98.62 411 SER A N 1
ATOM 3199 C CA . SER A 1 411 ? 4.124 9.588 -1.408 1.00 98.62 411 SER A CA 1
ATOM 3200 C C . SER A 1 411 ? 4.224 8.565 -2.548 1.00 98.62 411 SER A C 1
ATOM 3202 O O . SER A 1 411 ? 3.250 8.223 -3.215 1.00 98.62 411 SER A O 1
ATOM 3204 N N . LEU A 1 412 ? 5.433 8.030 -2.751 1.00 98.50 412 LEU A N 1
ATOM 3205 C CA . LEU A 1 412 ? 5.728 6.958 -3.717 1.00 98.50 412 LEU A CA 1
ATOM 3206 C C . LEU A 1 412 ? 5.319 5.556 -3.221 1.00 98.50 412 LEU A C 1
ATOM 3208 O O . LEU A 1 412 ? 5.563 4.563 -3.896 1.00 98.50 412 LEU A O 1
ATOM 3212 N N . TYR A 1 413 ? 4.678 5.479 -2.057 1.00 98.81 413 TYR A N 1
ATOM 3213 C CA . TYR A 1 413 ? 4.098 4.277 -1.467 1.00 98.81 413 TYR A CA 1
ATOM 3214 C C . TYR A 1 413 ? 2.608 4.507 -1.206 1.00 98.81 413 TYR A C 1
ATOM 3216 O O . TYR A 1 413 ? 2.151 5.649 -1.130 1.00 98.81 413 TYR A O 1
ATOM 3224 N N . GLY A 1 414 ? 1.835 3.435 -1.095 1.00 98.75 414 GLY A N 1
ATOM 3225 C CA . GLY A 1 414 ? 0.385 3.531 -0.982 1.00 98.75 414 GLY A CA 1
ATOM 3226 C C . GLY A 1 414 ? -0.288 2.178 -0.819 1.00 98.75 414 GLY A C 1
ATOM 3227 O O . GLY A 1 414 ? 0.368 1.135 -0.795 1.00 98.75 414 GLY A O 1
ATOM 3228 N N . TYR A 1 415 ? -1.607 2.206 -0.654 1.00 98.88 415 TYR A N 1
ATOM 3229 C CA . TYR A 1 415 ? -2.429 1.006 -0.704 1.00 98.88 415 TYR A CA 1
ATOM 3230 C C . TYR A 1 415 ? -3.743 1.237 -1.442 1.00 98.88 415 TYR A C 1
ATOM 3232 O O . TYR A 1 415 ? -4.283 2.346 -1.461 1.00 98.88 415 TYR A O 1
ATOM 3240 N N . LYS A 1 416 ? -4.299 0.157 -1.987 1.00 98.69 416 LYS A N 1
ATOM 3241 C CA . LYS A 1 416 ? -5.646 0.106 -2.549 1.00 98.69 416 LYS A CA 1
ATOM 3242 C C . LYS A 1 416 ? -6.404 -1.091 -1.983 1.00 98.69 416 LYS A C 1
ATOM 3244 O O . LYS A 1 416 ? -5.867 -2.193 -1.886 1.00 98.69 416 LYS A O 1
ATOM 3249 N N . ASP A 1 417 ? -7.655 -0.848 -1.612 1.00 98.75 417 ASP A N 1
ATOM 3250 C CA . ASP A 1 417 ? -8.582 -1.877 -1.151 1.00 98.75 417 ASP A CA 1
ATOM 3251 C C . ASP A 1 417 ? -9.437 -2.406 -2.299 1.00 98.75 417 ASP A C 1
ATOM 3253 O O . ASP A 1 417 ? -10.005 -1.618 -3.059 1.00 98.75 417 ASP A O 1
ATOM 3257 N N . TYR A 1 418 ? -9.591 -3.730 -2.341 1.00 98.38 418 TYR A N 1
ATOM 3258 C CA . TYR A 1 418 ? -10.473 -4.467 -3.248 1.00 98.38 418 TYR A CA 1
ATOM 3259 C C . TYR A 1 418 ? -11.516 -5.234 -2.414 1.00 98.38 418 TYR A C 1
ATOM 3261 O O . TYR A 1 418 ? -11.279 -6.383 -2.025 1.00 98.38 418 TYR A O 1
ATOM 3269 N N . PRO A 1 419 ? -12.649 -4.596 -2.043 1.00 97.56 419 PRO A N 1
ATOM 3270 C CA . PRO A 1 419 ? -13.605 -5.152 -1.079 1.00 97.56 419 PRO A CA 1
ATOM 3271 C C . PRO A 1 419 ? -14.305 -6.435 -1.518 1.00 97.56 419 PRO A C 1
ATOM 3273 O O . PRO A 1 419 ? -14.630 -7.270 -0.676 1.00 97.56 419 PRO A O 1
ATOM 3276 N N . ASP A 1 420 ? -14.530 -6.602 -2.818 1.00 94.69 420 ASP A N 1
ATOM 3277 C CA . ASP A 1 420 ? -15.107 -7.808 -3.413 1.00 94.69 420 ASP A CA 1
ATOM 3278 C C . ASP A 1 420 ? -14.178 -9.019 -3.255 1.00 94.69 420 ASP A C 1
ATOM 3280 O O . ASP A 1 420 ? -14.645 -10.133 -3.017 1.00 94.69 420 ASP A O 1
ATOM 3284 N N . LYS A 1 421 ? -12.861 -8.787 -3.305 1.00 95.88 421 LYS A N 1
ATOM 3285 C CA . LYS A 1 421 ? -11.828 -9.808 -3.081 1.00 95.88 421 LYS A CA 1
ATOM 3286 C C . LYS A 1 421 ? -11.395 -9.932 -1.620 1.00 95.88 421 LYS A C 1
ATOM 3288 O O . LYS A 1 421 ? -10.780 -10.932 -1.253 1.00 95.88 421 LYS A O 1
ATOM 3293 N N . LYS A 1 422 ? -11.709 -8.926 -0.793 1.00 97.75 422 LYS A N 1
ATOM 3294 C CA . LYS A 1 422 ? -11.186 -8.737 0.572 1.00 97.75 422 LYS A CA 1
ATOM 3295 C C . LYS A 1 422 ? -9.656 -8.747 0.618 1.00 97.75 422 LYS A C 1
ATOM 3297 O O . LYS A 1 422 ? -9.048 -9.337 1.513 1.00 97.75 422 LYS A O 1
ATOM 3302 N N . VAL A 1 423 ? -9.032 -8.096 -0.360 1.00 98.81 423 VAL A N 1
ATOM 3303 C CA . VAL A 1 423 ? -7.576 -7.944 -0.427 1.00 98.81 423 VAL A CA 1
ATOM 3304 C C . VAL A 1 423 ? -7.212 -6.470 -0.354 1.00 98.81 423 VAL A C 1
ATOM 3306 O O . VAL A 1 423 ? -7.807 -5.637 -1.038 1.00 98.81 423 VAL A O 1
ATOM 3309 N N . ARG A 1 424 ? -6.214 -6.155 0.470 1.00 98.88 424 ARG A N 1
ATOM 3310 C CA . ARG A 1 424 ? -5.510 -4.876 0.436 1.00 98.88 424 ARG A CA 1
ATOM 3311 C C . ARG A 1 424 ? -4.175 -5.066 -0.270 1.00 98.88 424 ARG A C 1
ATOM 3313 O O . ARG A 1 424 ? -3.334 -5.840 0.187 1.00 98.88 424 ARG A O 1
ATOM 3320 N N . LEU A 1 425 ? -3.990 -4.338 -1.362 1.00 98.94 425 LEU A N 1
ATOM 3321 C CA . LEU A 1 425 ? -2.736 -4.253 -2.100 1.00 98.94 425 LEU A CA 1
ATOM 3322 C C . LEU A 1 425 ? -1.929 -3.077 -1.558 1.00 98.94 425 LEU A C 1
ATOM 3324 O O . LEU A 1 425 ? -2.421 -1.952 -1.583 1.00 98.94 425 LEU A O 1
ATOM 3328 N N . ILE A 1 426 ? -0.717 -3.322 -1.076 1.00 98.94 426 ILE A N 1
ATOM 3329 C CA . ILE A 1 426 ? 0.207 -2.303 -0.569 1.00 98.94 426 ILE A CA 1
ATOM 3330 C C . ILE A 1 426 ? 1.444 -2.302 -1.459 1.00 98.94 426 ILE A C 1
ATOM 3332 O O . ILE A 1 426 ? 1.976 -3.364 -1.766 1.00 98.94 426 ILE A O 1
ATOM 3336 N N . TRP A 1 427 ? 1.948 -1.127 -1.817 1.00 98.81 427 TRP A N 1
ATOM 3337 C CA . TRP A 1 427 ? 3.276 -0.976 -2.406 1.00 98.81 427 TRP A CA 1
ATOM 3338 C C . TRP A 1 427 ? 4.096 -0.001 -1.572 1.00 98.81 427 TRP A C 1
ATOM 3340 O O . TRP A 1 427 ? 3.615 1.055 -1.153 1.00 98.81 427 TRP A O 1
ATOM 3350 N N . LEU A 1 428 ? 5.343 -0.374 -1.323 1.00 98.81 428 LEU A N 1
ATOM 3351 C CA . LEU A 1 428 ? 6.294 0.397 -0.541 1.00 98.81 428 LEU A CA 1
ATOM 3352 C C . LEU A 1 428 ? 7.376 0.986 -1.445 1.00 98.81 428 LEU A C 1
ATOM 3354 O O . LEU A 1 428 ? 7.695 0.436 -2.502 1.00 98.81 428 LEU A O 1
ATOM 3358 N N . ASN A 1 429 ? 7.963 2.094 -1.004 1.00 98.56 429 ASN A N 1
ATOM 3359 C CA . ASN A 1 429 ? 9.175 2.647 -1.584 1.00 98.56 429 ASN A CA 1
ATOM 3360 C C . ASN A 1 429 ? 10.366 2.106 -0.787 1.00 98.56 429 ASN A C 1
ATOM 3362 O O . ASN A 1 429 ? 10.653 2.610 0.300 1.00 98.56 429 ASN A O 1
ATOM 3366 N N . SER A 1 430 ? 11.041 1.090 -1.322 1.00 97.25 430 SER A N 1
ATOM 3367 C CA . SER A 1 430 ? 12.249 0.516 -0.718 1.00 97.25 430 SER A CA 1
ATOM 3368 C C . SER A 1 430 ? 13.496 1.376 -0.929 1.00 97.25 430 SER A C 1
ATOM 3370 O O . SER A 1 430 ? 14.556 1.017 -0.442 1.00 97.25 430 SER A O 1
ATOM 3372 N N . PHE A 1 431 ? 13.396 2.507 -1.630 1.00 97.00 431 PHE A N 1
ATOM 3373 C CA . PHE A 1 431 ? 14.461 3.504 -1.792 1.00 97.00 431 PHE A CA 1
ATOM 3374 C C . PHE A 1 431 ? 14.018 4.846 -1.205 1.00 97.00 431 PHE A C 1
ATOM 3376 O O . PHE A 1 431 ? 14.193 5.924 -1.777 1.00 97.00 431 PHE A O 1
ATOM 3383 N N . ASP A 1 432 ? 13.394 4.774 -0.031 1.00 97.56 432 ASP A N 1
ATOM 3384 C CA . ASP A 1 432 ? 12.968 5.926 0.745 1.00 97.56 432 ASP A CA 1
ATOM 3385 C C . ASP A 1 432 ? 14.172 6.504 1.497 1.00 97.56 432 ASP A C 1
ATOM 3387 O O . ASP A 1 432 ? 14.444 6.180 2.655 1.00 97.56 432 ASP A O 1
ATOM 3391 N N . LEU A 1 433 ? 14.928 7.345 0.793 1.00 96.38 433 LEU A N 1
ATOM 3392 C CA . LEU A 1 433 ? 16.111 8.050 1.278 1.00 96.38 433 LEU A CA 1
ATOM 3393 C C . LEU A 1 433 ? 15.888 9.574 1.250 1.00 96.38 433 LEU A C 1
ATOM 3395 O O . LEU A 1 433 ? 15.134 10.086 0.417 1.00 96.38 433 LEU A O 1
ATOM 3399 N N . PRO A 1 434 ? 16.550 10.346 2.129 1.00 96.31 434 PRO A N 1
ATOM 3400 C CA . PRO A 1 434 ? 16.566 11.800 2.024 1.00 96.31 434 PRO A CA 1
ATOM 3401 C C . PRO A 1 434 ? 17.325 12.275 0.775 1.00 96.31 434 PRO A C 1
ATOM 3403 O O . PRO A 1 434 ? 18.438 11.833 0.506 1.00 96.31 434 PRO A O 1
ATOM 3406 N N . TYR A 1 435 ? 16.783 13.270 0.073 1.00 96.31 435 TYR A N 1
ATOM 3407 C CA . TYR A 1 435 ? 17.462 13.972 -1.028 1.00 96.31 435 TYR A CA 1
ATOM 3408 C C . TYR A 1 435 ? 18.412 15.066 -0.493 1.00 96.31 435 TYR A C 1
ATOM 3410 O O . TYR A 1 435 ? 18.397 16.212 -0.941 1.00 96.31 435 TYR A O 1
ATOM 3418 N N . GLU A 1 436 ? 19.201 14.732 0.529 1.00 96.94 436 GLU A N 1
ATOM 3419 C CA . GLU A 1 436 ? 20.181 15.635 1.143 1.00 96.94 436 GLU A CA 1
ATOM 3420 C C . GLU A 1 436 ? 21.443 15.739 0.282 1.00 96.94 436 GLU A C 1
ATOM 3422 O O . GLU A 1 436 ? 21.869 14.759 -0.333 1.00 96.94 436 GLU A O 1
ATOM 3427 N N . LEU A 1 437 ? 22.060 16.922 0.266 1.00 98.19 437 LEU A N 1
ATOM 3428 C CA . LEU A 1 437 ? 23.296 17.178 -0.469 1.00 98.19 437 LEU A CA 1
ATOM 3429 C C . LEU A 1 437 ? 24.482 17.328 0.486 1.00 98.19 437 LEU A C 1
ATOM 3431 O O . LEU A 1 437 ? 24.351 17.887 1.575 1.00 98.19 437 LEU A O 1
ATOM 3435 N N . ASN A 1 438 ? 25.647 16.874 0.038 1.00 98.12 438 ASN A N 1
ATOM 3436 C CA . ASN A 1 438 ? 26.938 17.236 0.604 1.00 98.12 438 ASN A CA 1
ATOM 3437 C C . ASN A 1 438 ? 27.284 18.698 0.266 1.00 98.12 438 ASN A C 1
ATOM 3439 O O . ASN A 1 438 ? 26.721 19.297 -0.653 1.00 98.12 438 ASN A O 1
ATOM 3443 N N . ASP A 1 439 ? 28.288 19.251 0.953 1.00 98.00 439 ASP A N 1
ATOM 3444 C CA . ASP A 1 439 ? 28.789 20.614 0.707 1.00 98.00 439 ASP A CA 1
ATOM 3445 C C . ASP A 1 439 ? 29.290 20.833 -0.737 1.00 98.00 439 ASP A C 1
ATOM 3447 O O . ASP A 1 439 ? 29.337 21.967 -1.214 1.00 98.00 439 ASP A O 1
ATOM 3451 N N . ASP A 1 440 ? 29.665 19.761 -1.444 1.00 97.12 440 ASP A N 1
ATOM 3452 C CA . ASP A 1 440 ? 30.110 19.797 -2.843 1.00 97.12 440 ASP A CA 1
ATOM 3453 C C . ASP A 1 440 ? 28.959 19.742 -3.870 1.00 97.12 440 ASP A C 1
ATOM 3455 O O . ASP A 1 440 ? 29.207 19.764 -5.076 1.00 97.12 440 ASP A O 1
ATOM 3459 N N . GLY A 1 441 ? 27.706 19.704 -3.403 1.00 97.69 441 GLY A N 1
ATOM 3460 C CA . GLY A 1 441 ? 26.503 19.668 -4.236 1.00 97.69 441 GLY A CA 1
ATOM 3461 C C . GLY A 1 441 ? 26.101 18.275 -4.729 1.00 97.69 441 GLY A C 1
ATOM 3462 O O . GLY A 1 441 ? 25.146 18.171 -5.504 1.00 97.69 441 GLY A O 1
ATOM 3463 N N . THR A 1 442 ? 26.794 17.215 -4.304 1.00 98.31 442 THR A N 1
ATOM 3464 C CA . THR A 1 442 ? 26.421 15.827 -4.617 1.00 98.31 442 THR A CA 1
ATOM 3465 C C . THR A 1 442 ? 25.411 15.259 -3.621 1.00 98.31 442 THR A C 1
ATOM 3467 O O . THR A 1 442 ? 25.372 15.707 -2.477 1.00 98.31 442 THR A O 1
ATOM 3470 N N . PHE A 1 443 ? 24.598 14.270 -4.008 1.00 98.12 443 PHE A N 1
ATOM 3471 C CA . PHE A 1 443 ? 23.708 13.599 -3.053 1.00 98.12 443 PHE A CA 1
ATOM 3472 C C . PHE A 1 443 ? 24.504 12.841 -1.987 1.00 98.12 443 PHE A C 1
ATOM 3474 O O . PHE A 1 443 ? 25.497 12.169 -2.286 1.00 98.12 443 PHE A O 1
ATOM 3481 N N . LYS A 1 444 ? 24.053 12.967 -0.733 1.00 97.19 444 LYS A N 1
ATOM 3482 C CA . LYS A 1 444 ? 24.671 12.335 0.439 1.00 97.19 444 LYS A CA 1
ATOM 3483 C C . LYS A 1 444 ? 24.536 10.809 0.407 1.00 97.19 444 LYS A C 1
ATOM 3485 O O . LYS A 1 444 ? 25.481 10.118 0.781 1.00 97.19 444 LYS A O 1
ATOM 3490 N N . TYR A 1 445 ? 23.373 10.300 0.005 1.00 95.81 445 TYR A N 1
ATOM 3491 C CA . TYR A 1 445 ? 23.048 8.871 0.047 1.00 95.81 445 TYR A CA 1
ATOM 3492 C C . TYR A 1 445 ? 23.156 8.226 -1.335 1.00 95.81 445 TYR A C 1
ATOM 3494 O O . TYR A 1 445 ? 22.840 8.864 -2.338 1.00 95.81 445 TYR A O 1
ATOM 3502 N N . ASP A 1 446 ? 23.576 6.959 -1.363 1.00 94.44 446 ASP A N 1
ATOM 3503 C CA . ASP A 1 446 ? 23.738 6.165 -2.583 1.00 94.44 446 ASP A CA 1
ATOM 3504 C C . ASP A 1 446 ? 22.431 5.440 -2.922 1.00 94.44 446 ASP A C 1
ATOM 3506 O O . ASP A 1 446 ? 22.229 4.288 -2.533 1.00 94.44 446 ASP A O 1
ATOM 3510 N N . PHE A 1 447 ? 21.538 6.115 -3.651 1.00 94.75 447 PHE A N 1
ATOM 3511 C CA . PHE A 1 447 ? 20.258 5.532 -4.082 1.00 94.75 447 PHE A CA 1
ATOM 3512 C C . PHE A 1 447 ? 20.450 4.268 -4.922 1.00 94.75 447 PHE A C 1
ATOM 3514 O O . PHE A 1 447 ? 19.576 3.409 -4.906 1.00 94.75 447 PHE A O 1
ATOM 3521 N N . LEU A 1 448 ? 21.594 4.117 -5.601 1.00 94.06 448 LEU A N 1
ATOM 3522 C CA . LEU A 1 448 ? 21.854 2.951 -6.435 1.00 94.06 448 LEU A CA 1
ATOM 3523 C C . LEU A 1 448 ? 22.053 1.671 -5.602 1.00 94.06 448 LEU A C 1
ATOM 3525 O O . LEU A 1 448 ? 21.848 0.571 -6.111 1.00 94.06 448 LEU A O 1
ATOM 3529 N N . ARG A 1 449 ? 22.501 1.801 -4.344 1.00 92.81 449 ARG A N 1
ATOM 3530 C CA . ARG A 1 449 ? 22.979 0.669 -3.523 1.00 92.81 449 ARG A CA 1
ATOM 3531 C C . ARG A 1 449 ? 22.410 0.587 -2.112 1.00 92.81 449 ARG A C 1
ATOM 3533 O O . ARG A 1 449 ? 22.715 -0.382 -1.418 1.00 92.81 449 ARG A O 1
ATOM 3540 N N . GLN A 1 450 ? 21.670 1.596 -1.660 1.00 94.06 450 GLN A N 1
ATOM 3541 C CA . GLN A 1 450 ? 21.203 1.698 -0.277 1.00 94.06 450 GLN A CA 1
ATOM 3542 C C . GLN A 1 450 ? 19.675 1.724 -0.209 1.00 94.06 450 GLN A C 1
ATOM 3544 O O . GLN A 1 450 ? 19.088 2.806 -0.132 1.00 94.06 450 GLN A O 1
ATOM 3549 N N . PRO A 1 451 ? 18.997 0.566 -0.201 1.00 95.31 451 PRO A N 1
ATOM 3550 C CA . PRO A 1 451 ? 17.574 0.555 0.081 1.00 95.31 451 PRO A CA 1
ATOM 3551 C C . PRO A 1 451 ? 17.318 1.014 1.524 1.00 95.31 451 PRO A C 1
ATOM 3553 O O . PRO A 1 451 ? 18.174 0.926 2.413 1.00 95.31 451 PRO A O 1
ATOM 3556 N N . SER A 1 452 ? 16.148 1.590 1.756 1.00 96.44 452 SER A N 1
ATOM 3557 C CA . SER A 1 452 ? 15.807 2.261 3.002 1.00 96.44 452 SER A CA 1
ATOM 3558 C C . SER A 1 452 ? 14.305 2.412 3.159 1.00 96.44 452 SER A C 1
ATOM 3560 O O . SER A 1 452 ? 13.596 2.706 2.195 1.00 96.44 452 SER A O 1
ATOM 3562 N N . TYR A 1 453 ? 13.858 2.330 4.412 1.00 98.31 453 TYR A N 1
ATOM 3563 C CA . TYR A 1 453 ? 12.535 2.755 4.854 1.00 98.31 453 TYR A CA 1
ATOM 3564 C C . TYR A 1 453 ? 12.671 3.807 5.967 1.00 98.31 453 TYR A C 1
ATOM 3566 O O . TYR A 1 453 ? 13.168 3.518 7.065 1.00 98.31 453 TYR A O 1
ATOM 3574 N N . ARG A 1 454 ? 12.230 5.051 5.725 1.00 98.12 454 ARG A N 1
ATOM 3575 C CA . ARG A 1 454 ? 12.250 6.096 6.767 1.00 98.12 454 ARG A CA 1
ATOM 3576 C C . ARG A 1 454 ? 11.094 5.911 7.739 1.00 98.12 454 ARG A C 1
ATOM 3578 O O . ARG A 1 454 ? 10.057 5.333 7.414 1.00 98.12 454 ARG A O 1
ATOM 3585 N N . ASN A 1 455 ? 11.253 6.495 8.928 1.00 98.62 455 ASN A N 1
ATOM 3586 C CA . ASN A 1 455 ? 10.252 6.432 9.989 1.00 98.62 455 ASN A CA 1
ATOM 3587 C C . ASN A 1 455 ? 8.841 6.792 9.510 1.00 98.62 455 ASN A C 1
ATOM 3589 O O . ASN A 1 455 ? 7.903 6.092 9.847 1.00 98.62 455 ASN A O 1
ATOM 3593 N N . GLN A 1 456 ? 8.689 7.843 8.697 1.00 98.62 456 GLN A N 1
ATOM 3594 C CA . GLN A 1 456 ? 7.376 8.281 8.217 1.00 98.62 456 GLN A CA 1
ATOM 3595 C C . GLN A 1 456 ? 6.627 7.173 7.459 1.00 98.62 456 GLN A C 1
ATOM 3597 O O . GLN A 1 456 ? 5.473 6.895 7.779 1.00 98.62 456 GLN A O 1
ATOM 3602 N N . GLN A 1 457 ? 7.294 6.502 6.513 1.00 98.81 457 GLN A N 1
ATOM 3603 C CA . GLN A 1 457 ? 6.698 5.404 5.753 1.00 98.81 457 GLN A CA 1
ATOM 3604 C C . GLN A 1 457 ? 6.361 4.211 6.655 1.00 98.81 457 GLN A C 1
ATOM 3606 O O . GLN A 1 457 ? 5.274 3.650 6.548 1.00 98.81 457 GLN A O 1
ATOM 3611 N N . LEU A 1 458 ? 7.260 3.842 7.573 1.00 98.88 458 LEU A N 1
ATOM 3612 C CA . LEU A 1 458 ? 7.045 2.723 8.498 1.00 98.88 458 LEU A CA 1
ATOM 3613 C C . LEU A 1 458 ? 5.915 3.002 9.501 1.00 98.88 458 LEU A C 1
ATOM 3615 O O . LEU A 1 458 ? 5.096 2.121 9.761 1.00 98.88 458 LEU A O 1
ATOM 3619 N N . THR A 1 459 ? 5.822 4.227 10.022 1.00 98.81 459 THR A N 1
ATOM 3620 C CA . THR A 1 459 ? 4.708 4.670 10.869 1.00 98.81 459 THR A CA 1
ATOM 3621 C C . THR A 1 459 ? 3.400 4.635 10.086 1.00 98.81 459 THR A C 1
ATOM 3623 O O . THR A 1 459 ? 2.419 4.083 10.573 1.00 98.81 459 THR A O 1
ATOM 3626 N N . TRP A 1 460 ? 3.371 5.158 8.856 1.00 98.88 460 TRP A N 1
ATOM 3627 C CA . TRP A 1 460 ? 2.173 5.118 8.014 1.00 98.88 460 TRP A CA 1
ATOM 3628 C C . TRP A 1 460 ? 1.745 3.682 7.680 1.00 98.88 460 TRP A C 1
ATOM 3630 O O . TRP A 1 460 ? 0.556 3.359 7.752 1.00 98.88 460 TRP A O 1
ATOM 3640 N N . LEU A 1 461 ? 2.701 2.799 7.377 1.00 98.94 461 LEU A N 1
ATOM 3641 C CA . LEU A 1 461 ? 2.439 1.382 7.146 1.00 98.94 461 LEU A CA 1
ATOM 3642 C C . LEU A 1 461 ? 1.773 0.755 8.375 1.00 98.94 461 LEU A C 1
ATOM 3644 O O . LEU A 1 461 ? 0.706 0.153 8.259 1.00 98.94 461 LEU A O 1
ATOM 3648 N N . ALA A 1 462 ? 2.378 0.941 9.549 1.00 98.69 462 ALA A N 1
ATOM 3649 C CA . ALA A 1 462 ? 1.911 0.364 10.801 1.00 98.69 462 ALA A CA 1
ATOM 3650 C C . ALA A 1 462 ? 0.552 0.926 11.244 1.00 98.69 462 ALA A C 1
ATOM 3652 O O . ALA A 1 462 ? -0.343 0.162 11.587 1.00 98.69 462 ALA A O 1
ATOM 3653 N N . GLU A 1 463 ? 0.382 2.247 11.233 1.00 98.31 463 GLU A N 1
ATOM 3654 C CA . GLU A 1 463 ? -0.771 2.925 11.837 1.00 98.31 463 GLU A CA 1
ATOM 3655 C C . GLU A 1 463 ? -1.930 3.158 10.864 1.00 98.31 463 GLU A C 1
ATOM 3657 O O . GLU A 1 463 ? -3.033 3.493 11.302 1.00 98.31 463 GLU A O 1
ATOM 3662 N N . LYS A 1 464 ? -1.709 3.011 9.550 1.00 98.31 464 LYS A N 1
ATOM 3663 C CA . LYS A 1 464 ? -2.751 3.227 8.534 1.00 98.31 464 LYS A CA 1
ATOM 3664 C C . LYS A 1 464 ? -2.888 2.079 7.553 1.00 98.31 464 LYS A C 1
ATOM 3666 O O . LYS A 1 464 ? -3.980 1.529 7.435 1.00 98.31 464 LYS A O 1
ATOM 3671 N N . ALA A 1 465 ? -1.827 1.715 6.840 1.00 98.69 465 ALA A N 1
ATOM 3672 C CA . ALA A 1 465 ? -1.958 0.751 5.746 1.00 98.69 465 ALA A CA 1
ATOM 3673 C C . ALA A 1 465 ? -2.256 -0.674 6.239 1.00 98.69 465 ALA A C 1
ATOM 3675 O O . ALA A 1 465 ? -3.011 -1.393 5.592 1.00 98.69 465 ALA A O 1
ATOM 3676 N N . LEU A 1 466 ? -1.759 -1.066 7.414 1.00 98.81 466 LEU A N 1
ATOM 3677 C CA . LEU A 1 466 ? -2.053 -2.365 8.037 1.00 98.81 466 LEU A CA 1
ATOM 3678 C C . LEU A 1 466 ? -3.283 -2.354 8.961 1.00 98.81 466 LEU A C 1
ATOM 3680 O O . LEU A 1 466 ? -3.638 -3.398 9.511 1.00 98.81 466 LEU A O 1
ATOM 3684 N N . MET A 1 467 ? -3.960 -1.207 9.103 1.00 97.75 467 MET A N 1
ATOM 3685 C CA . MET A 1 467 ? -5.271 -1.116 9.757 1.00 97.75 467 MET A CA 1
ATOM 3686 C C . MET A 1 467 ? -6.357 -1.534 8.762 1.00 97.75 467 MET A C 1
ATOM 3688 O O . MET A 1 467 ? -6.910 -0.702 8.032 1.00 97.75 467 MET A O 1
ATOM 3692 N N . ILE A 1 468 ? -6.596 -2.840 8.664 1.00 97.81 468 ILE A N 1
ATOM 3693 C CA . ILE A 1 468 ? -7.552 -3.438 7.721 1.00 97.81 468 ILE A CA 1
ATOM 3694 C C . ILE A 1 468 ? -8.984 -3.391 8.281 1.00 97.81 468 ILE A C 1
ATOM 3696 O O . ILE A 1 468 ? -9.157 -3.315 9.498 1.00 97.81 468 ILE A O 1
ATOM 3700 N N . PRO A 1 469 ? -10.028 -3.438 7.428 1.00 95.94 469 PRO A N 1
ATOM 3701 C CA . PRO A 1 469 ? -11.411 -3.300 7.892 1.00 95.94 469 PRO A CA 1
ATOM 3702 C C . PRO A 1 469 ? -11.832 -4.357 8.922 1.00 95.94 469 PRO A C 1
ATOM 3704 O O . PRO A 1 469 ? -12.491 -4.031 9.908 1.00 95.94 469 PRO A O 1
ATOM 3707 N N . ASP A 1 470 ? -11.446 -5.614 8.695 1.00 95.00 470 ASP A N 1
ATOM 3708 C CA . ASP A 1 470 ? -11.606 -6.726 9.629 1.00 95.00 470 ASP A CA 1
ATOM 3709 C C . ASP A 1 470 ? -10.640 -7.874 9.271 1.00 95.00 470 ASP A C 1
ATOM 3711 O O . ASP A 1 470 ? -9.980 -7.858 8.232 1.00 95.00 470 ASP A O 1
ATOM 3715 N N . ASN A 1 471 ? -10.569 -8.900 10.122 1.00 93.12 471 ASN A N 1
ATOM 3716 C CA . ASN A 1 471 ? -9.657 -10.039 9.968 1.00 93.12 471 ASN A CA 1
ATOM 3717 C C . ASN A 1 471 ? -10.040 -11.040 8.858 1.00 93.12 471 ASN A C 1
ATOM 3719 O O . ASN A 1 471 ? -9.373 -12.064 8.700 1.00 93.12 471 ASN A O 1
ATOM 3723 N N . THR A 1 472 ? -11.106 -10.779 8.096 1.00 95.62 472 THR A N 1
ATOM 3724 C CA . THR A 1 472 ? -11.416 -11.533 6.873 1.00 95.62 472 THR A CA 1
ATOM 3725 C C . THR A 1 472 ? -10.655 -11.005 5.659 1.00 95.62 472 THR A C 1
ATOM 3727 O O . THR A 1 472 ? -10.654 -11.666 4.620 1.00 95.62 472 THR A O 1
ATOM 3730 N N . TRP A 1 473 ? -9.997 -9.849 5.792 1.00 98.25 473 TRP A N 1
ATOM 3731 C CA . TRP A 1 473 ? -9.118 -9.281 4.778 1.00 98.25 473 TRP A CA 1
ATOM 3732 C C . TRP A 1 473 ? -7.717 -9.889 4.808 1.00 98.25 473 TRP A C 1
ATOM 3734 O O . TRP A 1 473 ? -7.228 -10.350 5.841 1.00 98.25 473 TRP A O 1
ATOM 3744 N N . GLN A 1 474 ? -7.061 -9.858 3.652 1.00 98.44 474 GLN A N 1
ATOM 3745 C CA . GLN A 1 474 ? -5.695 -10.341 3.452 1.00 98.44 474 GLN A CA 1
ATOM 3746 C C . GLN A 1 474 ? -4.859 -9.233 2.806 1.00 98.44 474 GLN A C 1
ATOM 3748 O O . GLN A 1 474 ? -5.387 -8.414 2.054 1.00 98.44 474 GLN A O 1
ATOM 3753 N N . VAL A 1 475 ? -3.565 -9.182 3.109 1.00 98.88 475 VAL A N 1
ATOM 3754 C CA . VAL A 1 475 ? -2.671 -8.108 2.655 1.00 98.88 475 VAL A CA 1
ATOM 3755 C C . VAL A 1 475 ? -1.616 -8.663 1.709 1.00 98.88 475 VAL A C 1
ATOM 3757 O O . VAL A 1 475 ? -0.941 -9.628 2.050 1.00 98.88 475 VAL A O 1
ATOM 3760 N N . MET A 1 476 ? -1.443 -8.039 0.549 1.00 98.81 476 MET A N 1
ATOM 3761 C CA . MET A 1 476 ? -0.367 -8.326 -0.403 1.00 98.81 476 MET A CA 1
ATOM 3762 C C . MET A 1 476 ? 0.558 -7.111 -0.469 1.00 98.81 476 MET A C 1
ATOM 3764 O O . MET A 1 476 ? 0.071 -6.005 -0.701 1.00 98.81 476 MET A O 1
ATOM 3768 N N . VAL A 1 477 ? 1.860 -7.290 -0.231 1.00 98.94 477 VAL A N 1
ATOM 3769 C CA . VAL A 1 477 ? 2.827 -6.181 -0.175 1.00 98.94 477 VAL A CA 1
ATOM 3770 C C . VAL A 1 477 ? 3.821 -6.295 -1.320 1.00 98.94 477 VAL A C 1
ATOM 3772 O O . VAL A 1 477 ? 4.399 -7.353 -1.526 1.00 98.94 477 VAL A O 1
ATOM 3775 N N . PHE A 1 478 ? 4.061 -5.194 -2.017 1.00 98.94 478 PHE A N 1
ATOM 3776 C CA . PHE A 1 478 ? 5.090 -5.070 -3.039 1.00 98.94 478 PHE A CA 1
ATOM 3777 C C . PHE A 1 478 ? 6.177 -4.091 -2.590 1.00 98.94 478 PHE A C 1
ATOM 3779 O O . PHE A 1 478 ? 5.890 -3.070 -1.960 1.00 98.94 478 PHE A O 1
ATOM 3786 N N . ALA A 1 479 ? 7.426 -4.365 -2.941 1.00 98.31 479 ALA A N 1
ATOM 3787 C CA . ALA A 1 479 ? 8.589 -3.490 -2.764 1.00 98.31 479 ALA A CA 1
ATOM 3788 C C . ALA A 1 479 ? 9.529 -3.688 -3.961 1.00 98.31 479 ALA A C 1
ATOM 3790 O O . ALA A 1 479 ? 9.448 -4.723 -4.609 1.00 98.31 479 ALA A O 1
ATOM 3791 N N . HIS A 1 480 ? 10.404 -2.728 -4.271 1.00 97.94 480 HIS A N 1
ATOM 3792 C CA . HIS A 1 480 ? 11.381 -2.970 -5.333 1.00 97.94 480 HIS A CA 1
ATOM 3793 C C . HIS A 1 480 ? 12.476 -3.924 -4.843 1.00 97.94 480 HIS A C 1
ATOM 3795 O O . HIS A 1 480 ? 12.627 -5.006 -5.390 1.00 97.94 480 HIS A O 1
ATOM 3801 N N . ALA A 1 481 ? 13.180 -3.557 -3.768 1.00 96.19 481 ALA A N 1
ATOM 3802 C CA . ALA A 1 481 ? 14.247 -4.375 -3.199 1.00 96.19 481 ALA A CA 1
ATOM 3803 C C . ALA A 1 481 ? 13.703 -5.490 -2.281 1.00 96.19 481 ALA A C 1
ATOM 3805 O O . ALA A 1 481 ? 12.790 -5.227 -1.486 1.00 96.19 481 ALA A O 1
ATOM 3806 N N . PRO A 1 482 ? 14.280 -6.706 -2.335 1.00 95.88 482 PRO A N 1
ATOM 3807 C CA . PRO A 1 482 ? 13.976 -7.785 -1.405 1.00 95.88 482 PRO A CA 1
ATOM 3808 C C . PRO A 1 482 ? 14.551 -7.517 -0.015 1.00 95.88 482 PRO A C 1
ATOM 3810 O O . PRO A 1 482 ? 15.461 -6.713 0.157 1.00 95.88 482 PRO A O 1
ATOM 3813 N N . LEU A 1 483 ? 14.048 -8.251 0.982 1.00 94.62 483 LEU A N 1
ATOM 3814 C CA . LEU A 1 483 ? 14.593 -8.213 2.340 1.00 94.62 483 LEU A CA 1
ATOM 3815 C C . LEU A 1 483 ? 16.048 -8.706 2.378 1.00 94.62 483 LEU A C 1
ATOM 3817 O O . LEU A 1 483 ? 16.414 -9.605 1.604 1.00 94.62 483 LEU A O 1
ATOM 3821 N N . PRO A 1 484 ? 16.855 -8.225 3.340 1.00 90.12 484 PRO A N 1
ATOM 3822 C CA . PRO A 1 484 ? 18.228 -8.682 3.476 1.00 90.12 484 PRO A CA 1
ATOM 3823 C C . PRO A 1 484 ? 18.258 -10.191 3.771 1.00 90.12 484 PRO A C 1
ATOM 3825 O O . PRO A 1 484 ? 17.380 -10.725 4.449 1.00 90.12 484 PRO A O 1
ATOM 3828 N N . ASP A 1 485 ? 19.280 -10.879 3.253 1.00 87.75 485 ASP A N 1
ATOM 3829 C CA . ASP A 1 485 ? 19.503 -12.331 3.382 1.00 87.75 485 ASP A CA 1
ATOM 3830 C C . ASP A 1 485 ? 18.501 -13.253 2.651 1.00 87.75 485 ASP A C 1
ATOM 3832 O O . ASP A 1 485 ? 18.454 -14.451 2.943 1.00 87.75 485 ASP A O 1
ATOM 3836 N N . THR A 1 486 ? 17.717 -12.736 1.697 1.00 92.19 486 THR A N 1
ATOM 3837 C CA . THR A 1 486 ? 16.782 -13.553 0.898 1.00 92.19 486 THR A CA 1
ATOM 3838 C C . THR A 1 486 ? 17.366 -14.000 -0.450 1.00 92.19 486 THR A C 1
ATOM 3840 O O . THR A 1 486 ? 17.939 -15.086 -0.537 1.00 92.19 486 THR A O 1
ATOM 3843 N N . PHE A 1 487 ? 17.235 -13.190 -1.504 1.00 89.25 487 PHE A N 1
ATOM 3844 C CA . PHE A 1 487 ? 17.559 -13.574 -2.888 1.00 89.25 487 PHE A CA 1
ATOM 3845 C C . PHE A 1 487 ? 18.871 -12.980 -3.411 1.00 89.25 487 PHE A C 1
ATOM 3847 O O . PHE A 1 487 ? 19.462 -13.522 -4.339 1.00 89.25 487 PHE A O 1
ATOM 3854 N N . GLY A 1 488 ? 19.379 -11.919 -2.783 1.00 76.56 488 GLY A N 1
ATOM 3855 C CA . GLY A 1 488 ? 20.616 -11.252 -3.180 1.00 76.56 488 GLY A CA 1
ATOM 3856 C C . GLY A 1 488 ? 21.383 -10.672 -1.993 1.00 76.56 488 GLY A C 1
ATOM 3857 O O . GLY A 1 488 ? 20.876 -10.589 -0.874 1.00 76.56 488 GLY A O 1
ATOM 3858 N N . VAL A 1 489 ? 22.633 -10.266 -2.236 1.00 65.31 489 VAL A N 1
ATOM 3859 C CA . VAL A 1 489 ? 23.440 -9.550 -1.238 1.00 65.31 489 VAL A CA 1
ATOM 3860 C C . VAL A 1 489 ? 23.228 -8.054 -1.424 1.00 65.31 489 VAL A C 1
ATOM 3862 O O . VAL A 1 489 ? 23.895 -7.426 -2.243 1.00 65.31 489 VAL A O 1
ATOM 3865 N N . ILE A 1 490 ? 22.328 -7.485 -0.629 1.00 70.81 490 ILE A N 1
ATOM 3866 C CA . ILE A 1 490 ? 22.175 -6.037 -0.494 1.00 70.81 490 ILE A CA 1
ATOM 3867 C C . ILE A 1 490 ? 23.094 -5.586 0.651 1.00 70.81 490 ILE A C 1
ATOM 3869 O O . ILE A 1 490 ? 22.860 -5.941 1.807 1.00 70.81 490 ILE A O 1
ATOM 3873 N N . PRO A 1 491 ? 24.189 -4.858 0.372 1.00 61.22 491 PRO A N 1
ATOM 3874 C CA . PRO A 1 491 ? 25.256 -4.655 1.351 1.00 61.22 491 PRO A CA 1
ATOM 3875 C C . PRO A 1 491 ? 24.882 -3.699 2.489 1.00 61.22 491 PRO A C 1
ATOM 3877 O O . PRO A 1 491 ? 25.505 -3.741 3.551 1.00 61.22 491 PRO A O 1
ATOM 3880 N N . THR A 1 492 ? 23.925 -2.792 2.289 1.00 82.81 492 THR A N 1
ATOM 3881 C CA . THR A 1 492 ? 23.477 -1.861 3.331 1.00 82.81 492 THR A CA 1
ATOM 3882 C C . THR A 1 492 ? 22.032 -1.474 3.081 1.00 82.81 492 THR A C 1
ATOM 3884 O O . THR A 1 492 ? 21.750 -0.718 2.160 1.00 82.81 492 THR A O 1
ATOM 3887 N N . GLU A 1 493 ? 21.142 -1.974 3.927 1.00 91.06 493 GLU A N 1
ATOM 3888 C CA . GLU A 1 493 ? 19.719 -1.674 3.877 1.00 91.06 493 GLU A CA 1
ATOM 3889 C C . GLU A 1 493 ? 19.266 -1.086 5.214 1.00 91.06 493 GLU A C 1
ATOM 3891 O O . GLU A 1 493 ? 19.518 -1.654 6.283 1.00 91.06 493 GLU A O 1
ATOM 3896 N N . PHE A 1 494 ? 18.640 0.088 5.173 1.00 96.56 494 PHE A N 1
ATOM 3897 C CA . PHE A 1 494 ? 18.258 0.811 6.380 1.00 96.56 494 PHE A CA 1
ATOM 3898 C C . PHE A 1 494 ? 16.832 0.461 6.818 1.00 96.56 494 PHE A C 1
ATOM 3900 O O . PHE A 1 494 ? 15.868 0.656 6.082 1.00 96.56 494 PHE A O 1
ATOM 3907 N N . ASN A 1 495 ? 16.700 0.037 8.079 1.00 97.81 495 ASN A N 1
ATOM 3908 C CA . ASN A 1 495 ? 15.436 -0.202 8.789 1.00 97.81 495 ASN A CA 1
ATOM 3909 C C . ASN A 1 495 ? 14.545 -1.349 8.281 1.00 97.81 495 ASN A C 1
ATOM 3911 O O . ASN A 1 495 ? 13.394 -1.454 8.711 1.00 97.81 495 ASN A O 1
ATOM 3915 N N . SER A 1 496 ? 15.047 -2.262 7.453 1.00 95.94 496 SER A N 1
ATOM 3916 C CA . SER A 1 496 ? 14.258 -3.437 7.037 1.00 95.94 496 SER A CA 1
ATOM 3917 C C . SER A 1 496 ? 13.998 -4.426 8.168 1.00 95.94 496 SER A C 1
ATOM 3919 O O . SER A 1 496 ? 12.978 -5.112 8.168 1.00 95.94 496 SER A O 1
ATOM 3921 N N . ASP A 1 497 ? 14.828 -4.417 9.215 1.00 96.88 497 ASP A N 1
ATOM 3922 C CA . ASP A 1 497 ? 14.535 -5.095 10.481 1.00 96.88 497 ASP A CA 1
ATOM 3923 C C . ASP A 1 497 ? 13.246 -4.565 11.141 1.00 96.88 497 ASP A C 1
ATOM 3925 O O . ASP A 1 497 ? 12.485 -5.329 11.741 1.00 96.88 497 ASP A O 1
ATOM 3929 N N . VAL A 1 498 ? 12.967 -3.267 10.989 1.00 98.62 498 VAL A N 1
ATOM 3930 C CA . VAL A 1 498 ? 11.752 -2.620 11.500 1.00 98.62 498 VAL A CA 1
ATOM 3931 C C . VAL A 1 498 ? 10.543 -2.992 10.648 1.00 98.62 498 VAL A C 1
ATOM 3933 O O . VAL A 1 498 ? 9.496 -3.320 11.206 1.00 98.62 498 VAL A O 1
ATOM 3936 N N . LEU A 1 499 ? 10.688 -3.021 9.317 1.00 98.69 499 LEU A N 1
ATOM 3937 C CA . LEU A 1 499 ? 9.648 -3.520 8.409 1.00 98.69 499 LEU A CA 1
ATOM 3938 C C . LEU A 1 499 ? 9.259 -4.966 8.751 1.00 98.69 499 LEU A C 1
ATOM 3940 O O . LEU A 1 499 ? 8.077 -5.251 8.948 1.00 98.69 499 LEU A O 1
ATOM 3944 N N . ILE A 1 500 ? 10.245 -5.858 8.902 1.00 98.50 500 ILE A N 1
ATOM 3945 C CA . ILE A 1 500 ? 10.031 -7.256 9.313 1.00 98.50 500 ILE A CA 1
ATOM 3946 C C . ILE A 1 500 ? 9.290 -7.316 10.654 1.00 98.50 500 ILE A C 1
ATOM 3948 O O . ILE A 1 500 ? 8.339 -8.085 10.806 1.00 98.50 500 ILE A O 1
ATOM 3952 N N . GLY A 1 501 ? 9.697 -6.496 11.628 1.00 98.62 501 GLY A N 1
ATOM 3953 C CA . GLY A 1 501 ? 9.049 -6.411 12.936 1.00 98.62 501 GLY A CA 1
ATOM 3954 C C . GLY A 1 501 ? 7.578 -5.992 12.861 1.00 98.62 501 GLY A C 1
ATOM 3955 O O . GLY A 1 501 ? 6.731 -6.631 13.489 1.00 98.62 501 GLY A O 1
ATOM 3956 N N . ILE A 1 502 ? 7.263 -4.971 12.058 1.00 98.88 502 ILE A N 1
ATOM 3957 C CA . ILE A 1 502 ? 5.892 -4.485 11.838 1.00 98.88 502 ILE A CA 1
ATOM 3958 C C . ILE A 1 502 ? 5.035 -5.563 11.165 1.00 98.88 502 ILE A C 1
ATOM 3960 O O . ILE A 1 502 ? 3.948 -5.871 11.660 1.00 98.88 502 ILE A O 1
ATOM 3964 N N . LEU A 1 503 ? 5.519 -6.163 10.072 1.00 98.81 503 LEU A N 1
ATOM 3965 C CA . LEU A 1 503 ? 4.777 -7.189 9.331 1.00 98.81 503 LEU A CA 1
ATOM 3966 C C . LEU A 1 503 ? 4.506 -8.422 10.199 1.00 98.81 503 LEU A C 1
ATOM 3968 O O . LEU A 1 503 ? 3.384 -8.923 10.226 1.00 98.81 503 LEU A O 1
ATOM 3972 N N . ASN A 1 504 ? 5.489 -8.875 10.977 1.00 98.69 504 ASN A N 1
ATOM 3973 C CA . ASN A 1 504 ? 5.296 -9.996 11.897 1.00 98.69 504 ASN A CA 1
ATOM 3974 C C . ASN A 1 504 ? 4.328 -9.675 13.035 1.00 98.69 504 ASN A C 1
ATOM 3976 O O . ASN A 1 504 ? 3.517 -10.523 13.396 1.00 98.69 504 ASN A O 1
ATOM 3980 N N . ALA A 1 505 ? 4.355 -8.458 13.577 1.00 98.75 505 ALA A N 1
ATOM 3981 C CA . ALA A 1 505 ? 3.397 -8.052 14.600 1.00 98.75 505 ALA A CA 1
ATOM 3982 C C . ALA A 1 505 ? 1.959 -7.978 14.068 1.00 98.75 505 ALA A C 1
ATOM 3984 O O . ALA A 1 505 ? 1.032 -8.365 14.781 1.00 98.75 505 ALA A O 1
ATOM 3985 N N . PHE A 1 506 ? 1.776 -7.548 12.817 1.00 98.75 506 PHE A N 1
ATOM 3986 C CA . PHE A 1 506 ? 0.490 -7.595 12.120 1.00 98.75 506 PHE A CA 1
ATOM 3987 C C . PHE A 1 506 ? -0.003 -9.036 11.928 1.00 98.75 506 PHE A C 1
ATOM 3989 O O . PHE A 1 506 ? -1.143 -9.345 12.281 1.00 98.75 506 PHE A O 1
ATOM 3996 N N . GLN A 1 507 ? 0.861 -9.933 11.439 1.00 98.25 507 GLN A N 1
ATOM 3997 C CA . GLN A 1 507 ? 0.521 -11.350 11.269 1.00 98.25 507 GLN A CA 1
ATOM 3998 C C . GLN A 1 507 ? 0.118 -11.999 12.601 1.00 98.25 507 GLN A C 1
ATOM 4000 O O . GLN A 1 507 ? -0.897 -12.689 12.689 1.00 98.25 507 GLN A O 1
ATOM 4005 N N . ASP A 1 508 ? 0.871 -11.712 13.662 1.00 98.25 508 ASP A N 1
ATOM 4006 C CA . ASP A 1 508 ? 0.640 -12.260 14.997 1.00 98.25 508 ASP A CA 1
ATOM 4007 C C . ASP A 1 508 ? -0.514 -11.585 15.759 1.00 98.25 508 ASP A C 1
ATOM 4009 O O . ASP A 1 508 ? -0.953 -12.115 16.785 1.00 98.25 508 ASP A O 1
ATOM 4013 N N . GLY A 1 509 ? -0.981 -10.413 15.315 1.00 98.19 509 GLY A N 1
ATOM 4014 C CA . GLY A 1 509 ? -1.958 -9.601 16.042 1.00 98.19 509 GLY A CA 1
ATOM 4015 C C . GLY A 1 509 ? -1.429 -9.104 17.387 1.00 98.19 509 GLY A C 1
ATOM 4016 O O . GLY A 1 509 ? -2.117 -9.227 18.398 1.00 98.19 509 GLY A O 1
ATOM 4017 N N . LYS A 1 510 ? -0.187 -8.615 17.428 1.00 98.38 510 LYS A N 1
ATOM 4018 C CA . LYS A 1 510 ? 0.503 -8.174 18.654 1.00 98.38 510 LYS A CA 1
ATOM 4019 C C . LYS A 1 510 ? 0.967 -6.727 18.552 1.00 98.38 510 LYS A C 1
ATOM 4021 O O . LYS A 1 510 ? 1.021 -6.143 17.475 1.00 98.38 510 LYS A O 1
ATOM 4026 N N . ALA A 1 511 ? 1.356 -6.161 19.689 1.00 98.38 511 ALA A N 1
ATOM 4027 C CA . ALA A 1 511 ? 2.048 -4.884 19.721 1.00 98.38 511 ALA A CA 1
ATOM 4028 C C . ALA A 1 511 ? 3.495 -4.986 19.226 1.00 98.38 511 ALA A C 1
ATOM 4030 O O . ALA A 1 511 ? 4.193 -5.967 19.496 1.00 98.38 511 ALA A O 1
ATOM 4031 N N . TYR A 1 512 ? 3.950 -3.927 18.560 1.00 98.62 512 TYR A N 1
ATOM 4032 C CA . TYR A 1 512 ? 5.337 -3.712 18.173 1.00 98.62 512 TYR A CA 1
ATOM 4033 C C . TYR A 1 512 ? 5.746 -2.285 18.508 1.00 98.62 512 TYR A C 1
ATOM 4035 O O . TYR A 1 512 ? 5.092 -1.322 18.106 1.00 98.62 512 TYR A O 1
ATOM 4043 N N . ALA A 1 513 ? 6.845 -2.156 19.244 1.00 98.25 513 ALA A N 1
ATOM 4044 C CA . ALA A 1 513 ? 7.409 -0.868 19.591 1.00 98.25 513 ALA A CA 1
ATOM 4045 C C . ALA A 1 513 ? 8.930 -0.912 19.480 1.00 98.25 513 ALA A C 1
ATOM 4047 O O . ALA A 1 513 ? 9.582 -1.792 20.049 1.00 98.25 513 ALA A O 1
ATOM 4048 N N . LEU A 1 514 ? 9.489 0.063 18.774 1.00 98.44 514 LEU A N 1
ATOM 4049 C CA . LEU A 1 514 ? 10.921 0.262 18.658 1.00 98.44 514 LEU A CA 1
ATOM 4050 C C . LEU A 1 514 ? 11.200 1.756 18.509 1.00 98.44 514 LEU A C 1
ATOM 4052 O O . LEU A 1 514 ? 10.690 2.406 17.602 1.00 98.44 514 LEU A O 1
ATOM 4056 N N . LYS A 1 515 ? 12.043 2.286 19.393 1.00 98.25 515 LYS A N 1
ATOM 4057 C CA . LYS A 1 515 ? 12.531 3.661 19.335 1.00 98.25 515 LYS A CA 1
ATOM 4058 C C . LYS A 1 515 ? 14.046 3.646 19.389 1.00 98.25 515 LYS A C 1
ATOM 4060 O O . LYS A 1 515 ? 14.622 3.207 20.383 1.00 98.25 515 LYS A O 1
ATOM 4065 N N . ASP A 1 516 ? 14.676 4.142 18.336 1.00 98.00 516 ASP A N 1
ATOM 4066 C CA . ASP A 1 516 ? 16.125 4.172 18.203 1.00 98.00 516 ASP A CA 1
ATOM 4067 C C . ASP A 1 516 ? 16.547 5.403 17.401 1.00 98.00 516 ASP A C 1
ATOM 4069 O O . ASP A 1 516 ? 16.489 5.449 16.171 1.00 98.00 516 ASP A O 1
ATOM 4073 N N . THR A 1 517 ? 16.974 6.429 18.133 1.00 96.94 517 THR A N 1
ATOM 4074 C CA . THR A 1 517 ? 17.433 7.696 17.561 1.00 96.94 517 THR A CA 1
ATOM 4075 C C . THR A 1 517 ? 18.916 7.677 17.188 1.00 96.94 517 THR A C 1
ATOM 4077 O O . THR A 1 517 ? 19.457 8.727 16.857 1.00 96.94 517 THR A O 1
ATOM 4080 N N . THR A 1 518 ? 19.597 6.532 17.318 1.00 97.44 518 THR A N 1
ATOM 4081 C CA . THR A 1 518 ? 21.042 6.402 17.050 1.00 97.44 518 THR A CA 1
ATOM 4082 C C . THR A 1 518 ? 21.364 5.851 15.661 1.00 97.44 518 THR A C 1
ATOM 4084 O O . THR A 1 518 ? 22.523 5.881 15.251 1.00 97.44 518 THR A O 1
ATOM 4087 N N . ARG A 1 519 ? 20.347 5.377 14.931 1.00 95.94 519 ARG A N 1
ATOM 4088 C CA . ARG A 1 519 ? 20.445 4.896 13.544 1.00 95.94 519 ARG A CA 1
ATOM 4089 C C . ARG A 1 519 ? 20.731 6.042 12.573 1.00 95.94 519 ARG A C 1
ATOM 4091 O O . ARG A 1 519 ? 20.309 7.167 12.822 1.00 95.94 519 ARG A O 1
ATOM 4098 N N . GLU A 1 520 ? 21.348 5.725 11.429 1.00 95.19 520 GLU A N 1
ATOM 4099 C CA . GLU A 1 520 ? 21.494 6.677 10.308 1.00 95.19 520 GLU A CA 1
ATOM 4100 C C . GLU A 1 520 ? 20.124 7.198 9.846 1.00 95.19 520 GLU A C 1
ATOM 4102 O O . GLU A 1 520 ? 19.972 8.377 9.546 1.00 95.19 520 GLU A O 1
ATOM 4107 N N . MET A 1 521 ? 19.113 6.324 9.880 1.00 95.50 521 MET A N 1
ATOM 4108 C CA . MET A 1 521 ? 17.707 6.655 9.663 1.00 95.50 521 MET A CA 1
ATOM 4109 C C . MET A 1 521 ? 16.934 6.413 10.971 1.00 95.50 521 MET A C 1
ATOM 4111 O O . MET A 1 521 ? 16.468 5.292 11.188 1.00 95.50 521 MET A O 1
ATOM 4115 N N . PRO A 1 522 ? 16.830 7.413 11.872 1.00 97.81 522 PRO A N 1
ATOM 4116 C CA . PRO A 1 522 ? 16.153 7.275 13.161 1.00 97.81 522 PRO A CA 1
ATOM 4117 C C . PRO A 1 522 ? 14.725 6.743 13.047 1.00 97.81 522 PRO A C 1
ATOM 4119 O O . PRO A 1 522 ? 14.008 7.093 12.110 1.00 97.81 522 PRO A O 1
ATOM 4122 N N . ILE A 1 523 ? 14.300 5.960 14.041 1.00 98.31 523 ILE A N 1
ATOM 4123 C CA . ILE A 1 523 ? 12.958 5.362 14.110 1.00 98.31 523 ILE A CA 1
ATOM 4124 C C . ILE A 1 523 ? 12.295 5.584 15.476 1.00 98.31 523 ILE A C 1
ATOM 4126 O O . ILE A 1 523 ? 12.963 5.669 16.513 1.00 98.31 523 ILE A O 1
ATOM 4130 N N . ASP A 1 524 ? 10.970 5.675 15.466 1.00 98.31 524 ASP A N 1
ATOM 4131 C CA . ASP A 1 524 ? 10.065 5.732 16.616 1.00 98.31 524 ASP A CA 1
ATOM 4132 C C . ASP A 1 524 ? 8.712 5.140 16.186 1.00 98.31 524 ASP A C 1
ATOM 4134 O O . ASP A 1 524 ? 7.824 5.839 15.694 1.00 98.31 524 ASP A O 1
ATOM 4138 N N . ILE A 1 525 ? 8.597 3.819 16.306 1.00 98.50 525 ILE A N 1
ATOM 4139 C CA . ILE A 1 525 ? 7.403 3.042 15.972 1.00 98.50 525 ILE A CA 1
ATOM 4140 C C . ILE A 1 525 ? 6.764 2.555 17.267 1.00 98.50 525 ILE A C 1
ATOM 4142 O O . ILE A 1 525 ? 7.447 2.002 18.131 1.00 98.50 525 ILE A O 1
ATOM 4146 N N . ASN A 1 526 ? 5.449 2.720 17.389 1.00 97.94 526 ASN A N 1
ATOM 4147 C CA . ASN A 1 526 ? 4.664 2.179 18.491 1.00 97.94 526 ASN A CA 1
ATOM 4148 C C . ASN A 1 526 ? 3.238 1.875 18.016 1.00 97.94 526 ASN A C 1
ATOM 4150 O O . ASN A 1 526 ? 2.401 2.770 17.943 1.00 97.94 526 ASN A O 1
ATOM 4154 N N . VAL A 1 527 ? 2.967 0.610 17.708 1.00 98.31 527 VAL A N 1
ATOM 4155 C CA . VAL A 1 527 ? 1.680 0.144 17.180 1.00 98.31 527 VAL A CA 1
ATOM 4156 C C . VAL A 1 527 ? 1.180 -1.061 17.972 1.00 98.31 527 VAL A C 1
ATOM 4158 O O . VAL A 1 527 ? 1.975 -1.859 18.472 1.00 98.31 527 VAL A O 1
ATOM 4161 N N . ASP A 1 528 ? -0.141 -1.212 18.080 1.00 98.19 528 ASP A N 1
ATOM 4162 C CA . ASP A 1 528 ? -0.771 -2.363 18.726 1.00 98.19 528 ASP A CA 1
ATOM 4163 C C . ASP A 1 528 ? -1.874 -2.981 17.861 1.00 98.19 528 ASP A C 1
ATOM 4165 O O . ASP A 1 528 ? -2.983 -2.454 17.767 1.00 98.19 528 ASP A O 1
ATOM 4169 N N . PHE A 1 529 ? -1.579 -4.139 17.262 1.00 98.50 529 PHE A N 1
ATOM 4170 C CA . PHE A 1 529 ? -2.543 -4.904 16.471 1.00 98.50 529 PHE A CA 1
ATOM 4171 C C . PHE A 1 529 ? -3.445 -5.815 17.321 1.00 98.50 529 PHE A C 1
ATOM 4173 O O . PHE A 1 529 ? -4.316 -6.480 16.766 1.00 98.50 529 PHE A O 1
ATOM 4180 N N . SER A 1 530 ? -3.313 -5.846 18.654 1.00 97.56 530 SER A N 1
ATOM 4181 C CA . SER A 1 530 ? -4.054 -6.788 19.519 1.00 97.56 530 SER A CA 1
ATOM 4182 C C . SER A 1 530 ? -5.575 -6.649 19.418 1.00 97.56 530 SER A C 1
ATOM 4184 O O . SER A 1 530 ? -6.296 -7.630 19.586 1.00 97.56 530 SER A O 1
ATOM 4186 N N . THR A 1 531 ? -6.076 -5.444 19.127 1.00 96.12 531 THR A N 1
ATOM 4187 C CA . THR A 1 531 ? -7.518 -5.212 18.929 1.00 96.12 531 THR A CA 1
ATOM 4188 C C . THR A 1 531 ? -8.004 -5.729 17.571 1.00 96.12 531 THR A C 1
ATOM 4190 O O . THR A 1 531 ? -9.106 -6.265 17.489 1.00 96.12 531 THR A O 1
ATOM 4193 N N . GLN A 1 532 ? -7.187 -5.593 16.521 1.00 96.19 532 GLN A N 1
ATOM 4194 C CA . GLN A 1 532 ? -7.467 -6.142 15.188 1.00 96.19 532 GLN A CA 1
ATOM 4195 C C . GLN A 1 532 ? -7.349 -7.676 15.178 1.00 96.19 532 GLN A C 1
ATOM 4197 O O . GLN A 1 532 ? -8.118 -8.362 14.505 1.00 96.19 532 GLN A O 1
ATOM 4202 N N . GLY A 1 533 ? -6.422 -8.209 15.975 1.00 97.62 533 GLY A N 1
ATOM 4203 C CA . GLY A 1 533 ? -6.090 -9.625 16.032 1.00 97.62 533 GLY A CA 1
ATOM 4204 C C . GLY A 1 533 ? -5.166 -10.067 14.895 1.00 97.62 533 GLY A C 1
ATOM 4205 O O . GLY A 1 533 ? -4.760 -9.279 14.038 1.00 97.62 533 GLY A O 1
ATOM 4206 N N . ALA A 1 534 ? -4.813 -11.353 14.919 1.00 97.50 534 ALA A N 1
ATOM 4207 C CA . ALA A 1 534 ? -3.955 -11.966 13.910 1.00 97.50 534 ALA A CA 1
ATOM 4208 C C . ALA A 1 534 ? -4.567 -11.818 12.511 1.00 97.50 534 ALA A C 1
ATOM 4210 O O . ALA A 1 534 ? -5.761 -12.066 12.319 1.00 97.50 534 ALA A O 1
ATOM 4211 N N . SER A 1 535 ? -3.741 -11.407 11.553 1.00 97.62 535 SER A N 1
ATOM 4212 C CA . SER A 1 535 ? -4.151 -11.049 10.193 1.00 97.62 535 SER A CA 1
ATOM 4213 C C . SER A 1 535 ? -3.303 -11.792 9.156 1.00 97.62 535 SER A C 1
ATOM 4215 O O . SER A 1 535 ? -2.243 -12.325 9.475 1.00 97.62 535 SER A O 1
ATOM 4217 N N . VAL A 1 536 ? -3.774 -11.879 7.911 1.00 98.25 536 VAL A N 1
ATOM 4218 C CA . VAL A 1 536 ? -3.109 -12.679 6.867 1.00 98.25 536 VAL A CA 1
ATOM 4219 C C . VAL A 1 536 ? -2.267 -11.788 5.959 1.00 98.25 536 VAL A C 1
ATOM 4221 O O . VAL A 1 536 ? -2.798 -10.885 5.312 1.00 98.25 536 VAL A O 1
ATOM 4224 N N . LEU A 1 537 ? -0.969 -12.083 5.876 1.00 98.50 537 LEU A N 1
ATOM 4225 C CA . LEU A 1 537 ? -0.058 -11.546 4.867 1.00 98.50 537 LEU A CA 1
ATOM 4226 C C . LEU A 1 537 ? 0.121 -12.594 3.759 1.00 98.50 537 LEU A C 1
ATOM 4228 O O . LEU A 1 537 ? 0.617 -13.687 4.008 1.00 98.50 537 LEU A O 1
ATOM 4232 N N . ILE A 1 538 ? -0.295 -12.254 2.542 1.00 98.62 538 ILE A N 1
ATOM 4233 C CA . ILE A 1 538 ? -0.181 -13.084 1.334 1.00 98.62 538 ILE A CA 1
ATOM 4234 C C . ILE A 1 538 ? 1.297 -13.283 0.968 1.00 98.62 538 ILE A C 1
ATOM 4236 O O . ILE A 1 538 ? 1.746 -14.386 0.650 1.00 98.62 538 ILE A O 1
ATOM 4240 N N . GLY A 1 539 ? 2.065 -12.198 1.034 1.00 98.38 539 GLY A N 1
ATOM 4241 C CA . GLY A 1 539 ? 3.498 -12.207 0.795 1.00 98.38 539 GLY A CA 1
ATOM 4242 C C . GLY A 1 539 ? 4.069 -10.812 0.583 1.00 98.38 539 GLY A C 1
ATOM 4243 O O . GLY A 1 539 ? 3.328 -9.824 0.519 1.00 98.38 539 GLY A O 1
ATOM 4244 N N . LEU A 1 540 ? 5.394 -10.775 0.484 1.00 98.69 540 LEU A N 1
ATOM 4245 C CA . LEU A 1 540 ? 6.195 -9.643 0.046 1.00 98.69 540 LEU A CA 1
ATOM 4246 C C . LEU A 1 540 ? 6.782 -9.972 -1.332 1.00 98.69 540 LEU A C 1
ATOM 4248 O O . LEU A 1 540 ? 7.556 -10.920 -1.457 1.00 98.69 540 LEU A O 1
ATOM 4252 N N . PHE A 1 541 ? 6.376 -9.208 -2.340 1.00 98.69 541 PHE A N 1
ATOM 4253 C CA . PHE A 1 541 ? 6.699 -9.414 -3.749 1.00 98.69 541 PHE A CA 1
ATOM 4254 C C . PHE A 1 541 ? 7.699 -8.359 -4.215 1.00 98.69 541 PHE A C 1
ATOM 4256 O O . PHE A 1 541 ? 7.458 -7.164 -4.013 1.00 98.69 541 PHE A O 1
ATOM 4263 N N . THR A 1 542 ? 8.813 -8.798 -4.798 1.00 98.06 542 THR A N 1
ATOM 4264 C CA . THR A 1 542 ? 9.972 -7.949 -5.097 1.00 98.06 542 THR A CA 1
ATOM 4265 C C . THR A 1 542 ? 10.600 -8.223 -6.461 1.00 98.06 542 THR A C 1
ATOM 4267 O O . THR A 1 542 ? 10.322 -9.244 -7.100 1.00 98.06 542 THR A O 1
ATOM 4270 N N . GLY A 1 543 ? 11.384 -7.250 -6.925 1.00 96.25 543 GLY A N 1
ATOM 4271 C CA . GLY A 1 543 ? 12.305 -7.347 -8.059 1.00 96.25 543 GLY A CA 1
ATOM 4272 C C . GLY A 1 543 ? 13.717 -7.016 -7.579 1.00 96.25 543 GLY A C 1
ATOM 4273 O O . GLY A 1 543 ? 14.041 -7.328 -6.442 1.00 96.25 543 GLY A O 1
ATOM 4274 N N . HIS A 1 544 ? 14.515 -6.303 -8.379 1.00 96.00 544 HIS A N 1
ATOM 4275 C CA . HIS A 1 544 ? 15.893 -5.866 -8.084 1.00 96.00 544 HIS A CA 1
ATOM 4276 C C . HIS A 1 544 ? 16.994 -6.915 -8.325 1.00 96.00 544 HIS A C 1
ATOM 4278 O O . HIS A 1 544 ? 18.065 -6.559 -8.819 1.00 96.00 544 HIS A O 1
ATOM 4284 N N . VAL A 1 545 ? 16.790 -8.206 -8.021 1.00 93.50 545 VAL A N 1
ATOM 4285 C CA . VAL A 1 545 ? 17.862 -9.229 -8.146 1.00 93.50 545 VAL A CA 1
ATOM 4286 C C . VAL A 1 545 ? 17.953 -9.832 -9.549 1.00 93.50 545 VAL A C 1
ATOM 4288 O O . VAL A 1 545 ? 18.961 -10.447 -9.891 1.00 93.50 545 VAL A O 1
ATOM 4291 N N . HIS A 1 546 ? 16.942 -9.601 -10.391 1.00 94.25 546 HIS A N 1
ATOM 4292 C CA . HIS A 1 546 ? 16.879 -10.051 -11.792 1.00 94.25 546 HIS A CA 1
ATOM 4293 C C . HIS A 1 546 ? 16.787 -11.577 -11.946 1.00 94.25 546 HIS A C 1
ATOM 4295 O O . HIS A 1 546 ? 17.044 -12.117 -13.021 1.00 94.25 546 HIS A O 1
ATOM 4301 N N . GLU A 1 547 ? 16.363 -12.278 -10.897 1.00 92.75 547 GLU A N 1
ATOM 4302 C CA . GLU A 1 547 ? 16.211 -13.732 -10.873 1.00 92.75 547 GLU A CA 1
ATOM 4303 C C . GLU A 1 547 ? 14.900 -14.125 -10.190 1.00 92.75 547 GLU A C 1
ATOM 4305 O O . GLU A 1 547 ? 14.382 -13.393 -9.359 1.00 92.75 547 GLU A O 1
ATOM 4310 N N . ASP A 1 548 ? 14.352 -15.296 -10.511 1.00 95.12 548 ASP A N 1
ATOM 4311 C CA . ASP A 1 548 ? 13.186 -15.800 -9.791 1.00 95.12 548 ASP A CA 1
ATOM 4312 C C . ASP A 1 548 ? 13.587 -16.404 -8.450 1.00 95.12 548 ASP A C 1
ATOM 4314 O O . ASP A 1 548 ? 14.473 -17.257 -8.366 1.00 95.12 548 ASP A O 1
ATOM 4318 N N . GLY A 1 549 ? 12.856 -16.037 -7.405 1.00 94.69 549 GLY A N 1
ATOM 4319 C CA . GLY A 1 549 ? 13.089 -16.536 -6.058 1.00 94.69 549 GLY A CA 1
ATOM 4320 C C . GLY A 1 549 ? 11.795 -16.734 -5.287 1.00 94.69 549 GLY A C 1
ATOM 4321 O O . GLY A 1 549 ? 10.805 -16.036 -5.493 1.00 94.69 549 GLY A O 1
ATOM 4322 N N . GLN A 1 550 ? 11.791 -17.714 -4.390 1.00 95.25 550 GLN A N 1
ATOM 4323 C CA . GLN A 1 550 ? 10.718 -17.885 -3.421 1.00 95.25 550 GLN A CA 1
ATOM 4324 C C . GLN A 1 550 ? 11.264 -18.509 -2.141 1.00 95.25 550 GLN A C 1
ATOM 4326 O O . GLN A 1 550 ? 11.937 -19.541 -2.184 1.00 95.25 550 GLN A O 1
ATOM 4331 N N . MET A 1 551 ? 10.932 -17.922 -0.993 1.00 95.56 551 MET A N 1
ATOM 4332 C CA . MET A 1 551 ? 11.226 -18.518 0.307 1.00 95.56 551 MET A CA 1
ATOM 4333 C C . MET A 1 551 ? 10.357 -17.938 1.419 1.00 95.56 551 MET A C 1
ATOM 4335 O O . MET A 1 551 ? 9.834 -16.836 1.311 1.00 95.56 551 MET A O 1
ATOM 4339 N N . VAL A 1 552 ? 10.271 -18.654 2.539 1.00 96.75 552 VAL A N 1
ATOM 4340 C CA . VAL A 1 552 ? 9.768 -18.075 3.788 1.00 96.75 552 VAL A CA 1
ATOM 4341 C C . VAL A 1 552 ? 10.959 -17.577 4.598 1.00 96.75 552 VAL A C 1
ATOM 4343 O O . VAL A 1 552 ? 11.793 -18.377 5.027 1.00 96.75 552 VAL A O 1
ATOM 4346 N N . TYR A 1 553 ? 11.026 -16.270 4.831 1.00 96.25 553 TYR A N 1
ATOM 4347 C CA . TYR A 1 553 ? 12.070 -15.627 5.627 1.00 96.25 553 TYR A CA 1
ATOM 4348 C C . TYR A 1 553 ? 11.438 -14.855 6.778 1.00 96.25 553 TYR A C 1
ATOM 4350 O O . TYR A 1 553 ? 10.532 -14.057 6.569 1.00 96.25 553 TYR A O 1
ATOM 4358 N N . SER A 1 554 ? 11.884 -15.108 8.011 1.00 95.50 554 SER A N 1
ATOM 4359 C CA . SER A 1 554 ? 11.325 -14.471 9.215 1.00 95.50 554 SER A CA 1
ATOM 4360 C C . SER A 1 554 ? 9.788 -14.514 9.273 1.00 95.50 554 SER A C 1
ATOM 4362 O O . SER A 1 554 ? 9.164 -13.524 9.632 1.00 95.50 554 SER A O 1
ATOM 4364 N N . SER A 1 555 ? 9.190 -15.656 8.905 1.00 95.94 555 SER A N 1
ATOM 4365 C CA . SER A 1 555 ? 7.732 -15.870 8.811 1.00 95.94 555 SER A CA 1
ATOM 4366 C C . SER A 1 555 ? 7.002 -15.037 7.746 1.00 95.94 555 SER A C 1
ATOM 4368 O O . SER A 1 555 ? 5.779 -14.936 7.786 1.00 95.94 555 SER A O 1
ATOM 4370 N N . ILE A 1 556 ? 7.719 -14.463 6.782 1.00 97.94 556 ILE A N 1
ATOM 4371 C CA . ILE A 1 556 ? 7.160 -13.725 5.647 1.00 97.94 556 ILE A CA 1
ATOM 4372 C C . ILE A 1 556 ? 7.392 -14.549 4.381 1.00 97.94 556 ILE A C 1
ATOM 4374 O O . ILE A 1 556 ? 8.521 -14.954 4.095 1.00 97.94 556 ILE A O 1
ATOM 4378 N N . ASN A 1 557 ? 6.327 -14.799 3.621 1.00 97.12 557 ASN A N 1
ATOM 4379 C CA . ASN A 1 557 ? 6.426 -15.394 2.292 1.00 97.12 557 ASN A CA 1
ATOM 4380 C C . ASN A 1 557 ? 7.017 -14.357 1.323 1.00 97.12 557 ASN A C 1
ATOM 4382 O O . ASN A 1 557 ? 6.332 -13.409 0.947 1.00 97.12 557 ASN A O 1
ATOM 4386 N N . CYS A 1 558 ? 8.292 -14.504 0.977 1.00 97.81 558 CYS A N 1
ATOM 4387 C CA . CYS A 1 558 ? 9.018 -13.611 0.079 1.00 97.81 558 CYS A CA 1
ATOM 4388 C C . CYS A 1 558 ? 9.038 -14.218 -1.326 1.00 97.81 558 CYS A C 1
ATOM 4390 O O . CYS A 1 558 ? 9.359 -15.402 -1.484 1.00 97.81 558 CYS A O 1
ATOM 4392 N N . VAL A 1 559 ? 8.705 -13.414 -2.332 1.00 97.75 559 VAL A N 1
ATOM 4393 C CA . VAL A 1 559 ? 8.636 -13.820 -3.738 1.00 97.75 559 VAL A CA 1
ATOM 4394 C C . VAL A 1 559 ? 9.373 -12.788 -4.579 1.00 97.75 559 VAL A C 1
ATOM 4396 O O . VAL A 1 559 ? 9.011 -11.620 -4.580 1.00 97.75 559 VAL A O 1
ATOM 4399 N N . GLU A 1 560 ? 10.370 -13.240 -5.322 1.00 96.88 560 GLU A N 1
ATOM 4400 C CA . GLU A 1 560 ? 11.153 -12.431 -6.250 1.00 96.88 560 GLU A CA 1
ATOM 4401 C C . GLU A 1 560 ? 10.763 -12.780 -7.687 1.00 96.88 560 GLU A C 1
ATOM 4403 O O . GLU A 1 560 ? 10.555 -13.959 -8.016 1.00 96.88 560 GLU A O 1
ATOM 4408 N N . THR A 1 561 ? 10.651 -11.767 -8.539 1.00 97.31 561 THR A N 1
ATOM 4409 C CA . THR A 1 561 ? 10.370 -11.920 -9.972 1.00 97.31 561 THR A CA 1
ATOM 4410 C C . THR A 1 561 ? 11.582 -11.498 -10.785 1.00 97.31 561 THR A C 1
ATOM 4412 O O . THR A 1 561 ? 12.104 -10.401 -10.590 1.00 97.31 561 THR A O 1
ATOM 4415 N N . ALA A 1 562 ? 12.006 -12.350 -11.721 1.00 95.62 562 ALA A N 1
ATOM 4416 C CA . ALA A 1 562 ? 13.075 -12.007 -12.650 1.00 95.62 562 ALA A CA 1
ATOM 4417 C C . ALA A 1 562 ? 12.733 -10.755 -13.484 1.00 95.62 562 ALA A C 1
ATOM 4419 O O . ALA A 1 562 ? 11.569 -10.472 -13.772 1.00 95.62 562 ALA A O 1
ATOM 4420 N N . CYS A 1 563 ? 13.764 -10.008 -13.883 1.00 95.38 563 CYS A N 1
ATOM 4421 C CA . CYS A 1 563 ? 13.604 -8.701 -14.516 1.00 95.38 563 CYS A CA 1
ATOM 4422 C C . CYS A 1 563 ? 13.013 -8.784 -15.924 1.00 95.38 563 CYS A C 1
ATOM 4424 O O . CYS A 1 563 ? 13.329 -9.704 -16.673 1.00 95.38 563 CYS A O 1
ATOM 4426 N N . SER A 1 564 ? 12.259 -7.769 -16.339 1.00 96.62 564 SER A N 1
ATOM 4427 C CA . SER A 1 564 ? 11.792 -7.630 -17.728 1.00 96.62 564 SER A CA 1
ATOM 4428 C C . SER A 1 564 ? 12.931 -7.259 -18.696 1.00 96.62 564 SER A C 1
ATOM 4430 O O . SER A 1 564 ? 12.910 -7.624 -19.871 1.00 96.62 564 SER A O 1
ATOM 4432 N N . LEU A 1 565 ? 13.992 -6.609 -18.202 1.00 94.31 565 LEU A N 1
ATOM 4433 C CA . LEU A 1 565 ? 15.181 -6.256 -18.978 1.00 94.31 565 LEU A CA 1
ATOM 4434 C C . LEU A 1 565 ? 15.831 -7.477 -19.642 1.00 94.31 565 LEU A C 1
ATOM 4436 O O . LEU A 1 565 ? 16.494 -8.251 -18.970 1.00 94.31 565 LEU A O 1
ATOM 4440 N N . CYS A 1 566 ? 15.833 -7.546 -20.972 1.00 91.56 566 CYS A N 1
ATOM 4441 C CA . CYS A 1 566 ? 16.804 -8.344 -21.729 1.00 91.56 566 CYS A CA 1
ATOM 4442 C C . CYS A 1 566 ? 17.829 -7.421 -22.392 1.00 91.56 566 CYS A C 1
ATOM 4444 O O . CYS A 1 566 ? 17.629 -6.900 -23.497 1.00 91.56 566 CYS A O 1
ATOM 4446 N N . TYR A 1 567 ? 18.951 -7.212 -21.703 1.00 86.06 567 TYR A N 1
ATOM 4447 C CA . TYR A 1 567 ? 19.991 -6.315 -22.187 1.00 86.06 567 TYR A CA 1
ATOM 4448 C C . TYR A 1 567 ? 20.821 -6.934 -23.322 1.00 86.06 567 TYR A C 1
ATOM 4450 O O . TYR A 1 567 ? 20.894 -8.150 -23.491 1.00 86.06 567 TYR A O 1
ATOM 4458 N N . SER A 1 568 ? 21.504 -6.098 -24.110 1.00 70.94 568 SER A N 1
ATOM 4459 C CA . SER A 1 568 ? 22.264 -6.536 -25.301 1.00 70.94 568 SER A CA 1
ATOM 4460 C C . SER A 1 568 ? 23.334 -7.623 -25.094 1.00 70.94 568 SER A C 1
ATOM 4462 O O . SER A 1 568 ? 23.788 -8.194 -26.088 1.00 70.94 568 SER A O 1
ATOM 4464 N N . GLY A 1 569 ? 23.740 -7.888 -23.850 1.00 70.12 569 GLY A N 1
ATOM 4465 C CA . GLY A 1 569 ? 24.739 -8.890 -23.477 1.00 70.12 569 GLY A CA 1
ATOM 4466 C C . GLY A 1 569 ? 24.207 -10.016 -22.590 1.00 70.12 569 GLY A C 1
ATOM 4467 O O . GLY A 1 569 ? 25.027 -10.742 -22.033 1.00 70.12 569 GLY A O 1
ATOM 4468 N N . ASP A 1 570 ? 22.886 -10.150 -22.436 1.00 78.94 570 ASP A N 1
ATOM 4469 C CA . ASP A 1 570 ? 22.293 -11.244 -21.666 1.00 78.94 570 ASP A CA 1
ATOM 4470 C C . ASP A 1 570 ? 22.670 -12.599 -22.293 1.00 78.94 570 ASP A C 1
ATOM 4472 O O . ASP A 1 570 ? 22.591 -12.791 -23.508 1.00 78.94 570 ASP A O 1
ATOM 4476 N N . SER A 1 571 ? 23.158 -13.524 -21.466 1.00 78.94 571 SER A N 1
ATOM 4477 C CA . SER A 1 571 ? 23.616 -14.846 -21.905 1.00 78.94 571 SER A CA 1
ATOM 4478 C C . SER A 1 571 ? 22.555 -15.940 -21.775 1.00 78.94 571 SER A C 1
ATOM 4480 O O . SER A 1 571 ? 22.737 -17.022 -22.331 1.00 78.94 571 SER A O 1
ATOM 4482 N N . ASN A 1 572 ? 21.479 -15.668 -21.035 1.00 82.50 572 ASN A N 1
ATOM 4483 C CA . ASN A 1 572 ? 20.400 -16.613 -20.749 1.00 82.50 572 ASN A CA 1
ATOM 4484 C C . ASN A 1 572 ? 19.133 -16.302 -21.554 1.00 82.50 572 ASN A C 1
ATOM 4486 O O . ASN A 1 572 ? 18.304 -17.192 -21.738 1.00 82.50 572 ASN A O 1
ATOM 4490 N N . ARG A 1 573 ? 18.992 -15.065 -22.044 1.00 90.06 573 ARG A N 1
ATOM 4491 C CA . ARG A 1 573 ? 17.839 -14.600 -22.821 1.00 90.06 573 ARG A CA 1
ATOM 4492 C C . ARG A 1 573 ? 18.245 -14.082 -24.188 1.00 90.06 573 ARG A C 1
ATOM 4494 O O . ARG A 1 573 ? 19.308 -13.489 -24.361 1.00 90.06 573 ARG A O 1
ATOM 4501 N N . GLU A 1 574 ? 17.377 -14.301 -25.170 1.00 89.12 574 GLU A N 1
ATOM 4502 C CA . GLU A 1 574 ? 17.611 -13.887 -26.552 1.00 89.12 574 GLU A CA 1
ATOM 4503 C C . GLU A 1 574 ? 16.603 -12.816 -26.983 1.00 89.12 574 GLU A C 1
ATOM 4505 O O . GLU A 1 574 ? 15.387 -13.006 -26.906 1.00 89.12 574 GLU A O 1
ATOM 4510 N N . ARG A 1 575 ? 17.120 -11.693 -27.496 1.00 88.69 575 ARG A N 1
ATOM 4511 C CA . ARG A 1 575 ? 16.298 -10.610 -28.050 1.00 88.69 575 ARG A CA 1
ATOM 4512 C C . ARG A 1 575 ? 15.462 -11.091 -29.235 1.00 88.69 575 ARG A C 1
ATOM 4514 O O . ARG A 1 575 ? 15.940 -11.858 -30.066 1.00 88.69 575 ARG A O 1
ATOM 4521 N N . TYR A 1 576 ? 14.252 -10.557 -29.356 1.00 87.44 576 TYR A N 1
ATOM 4522 C CA . TYR A 1 576 ? 13.259 -10.886 -30.380 1.00 87.44 576 TYR A CA 1
ATOM 4523 C C . TYR A 1 576 ? 12.800 -12.353 -30.353 1.00 87.44 576 TYR A C 1
ATOM 4525 O O . TYR A 1 576 ? 12.422 -12.917 -31.383 1.00 87.44 576 TYR A O 1
ATOM 4533 N N . THR A 1 577 ? 12.820 -12.967 -29.169 1.00 91.06 577 THR A N 1
ATOM 4534 C CA . THR A 1 577 ? 12.296 -14.316 -28.920 1.00 91.06 577 THR A CA 1
ATOM 4535 C C . THR A 1 577 ? 11.290 -14.302 -27.773 1.00 91.06 577 THR A C 1
ATOM 4537 O O . THR A 1 577 ? 11.104 -13.280 -27.115 1.00 91.06 577 THR A O 1
ATOM 4540 N N . GLU A 1 578 ? 10.657 -15.447 -27.509 1.00 91.19 578 GLU A N 1
ATOM 4541 C CA . GLU A 1 578 ? 9.742 -15.614 -26.372 1.00 91.19 578 GLU A CA 1
ATOM 4542 C C . GLU A 1 578 ? 10.415 -15.453 -25.005 1.00 91.19 578 GLU A C 1
ATOM 4544 O O . GLU A 1 578 ? 9.723 -15.257 -24.021 1.00 91.19 578 GLU A O 1
ATOM 4549 N N . THR A 1 579 ? 11.744 -15.514 -24.932 1.00 92.38 579 THR A N 1
ATOM 4550 C CA . THR A 1 579 ? 12.499 -15.391 -23.674 1.00 92.38 579 THR A CA 1
ATOM 4551 C C . THR A 1 579 ? 12.994 -13.972 -23.399 1.00 92.38 579 THR A C 1
ATOM 4553 O O . THR A 1 579 ? 13.722 -13.763 -22.438 1.00 92.38 579 THR A O 1
ATOM 4556 N N . GLU A 1 580 ? 12.669 -12.994 -24.248 1.00 93.00 580 GLU A N 1
ATOM 4557 C CA . GLU A 1 580 ? 13.200 -11.636 -24.089 1.00 93.00 580 GLU A CA 1
ATOM 4558 C C . GLU A 1 580 ? 12.603 -10.912 -22.874 1.00 93.00 580 GLU A C 1
ATOM 4560 O O . GLU A 1 580 ? 13.320 -10.247 -22.141 1.00 93.00 580 GLU A O 1
ATOM 4565 N N . ASP A 1 581 ? 11.297 -11.012 -22.678 1.00 94.94 581 ASP A N 1
ATOM 4566 C CA . ASP A 1 581 ? 10.566 -10.324 -21.617 1.00 94.94 581 ASP A CA 1
ATOM 4567 C C . ASP A 1 581 ? 10.339 -11.285 -20.445 1.00 94.94 581 ASP A C 1
ATOM 4569 O O . ASP A 1 581 ? 10.416 -12.508 -20.603 1.00 94.94 581 ASP A O 1
ATOM 4573 N N . CYS A 1 582 ? 10.066 -10.736 -19.269 1.00 96.12 582 CYS A N 1
ATOM 4574 C CA . CYS A 1 582 ? 9.718 -11.491 -18.079 1.00 96.12 582 CYS A CA 1
ATOM 4575 C C . CYS A 1 582 ? 8.865 -10.641 -17.140 1.00 96.12 582 CYS A C 1
ATOM 4577 O O . CYS A 1 582 ? 9.268 -9.558 -16.715 1.00 96.12 582 CYS A O 1
ATOM 4579 N N . TRP A 1 583 ? 7.690 -11.156 -16.803 1.00 98.12 583 TRP A N 1
ATOM 4580 C CA . TRP A 1 583 ? 6.829 -10.639 -15.744 1.00 98.12 583 TRP A CA 1
ATOM 4581 C C . TRP A 1 583 ? 5.792 -11.696 -15.369 1.00 98.12 583 TRP A C 1
ATOM 4583 O O . TRP A 1 583 ? 5.579 -12.667 -16.101 1.00 98.12 583 TRP A O 1
ATOM 4593 N N . ASP A 1 584 ? 5.136 -11.509 -14.228 1.00 98.56 584 ASP A N 1
ATOM 4594 C CA . ASP A 1 584 ? 4.168 -12.463 -13.688 1.00 98.56 584 ASP A CA 1
ATOM 4595 C C . ASP A 1 584 ? 2.779 -11.829 -13.536 1.00 98.56 584 ASP A C 1
ATOM 4597 O O . ASP A 1 584 ? 2.645 -10.641 -13.243 1.00 98.56 584 ASP A O 1
ATOM 4601 N N . ILE A 1 585 ? 1.722 -12.629 -13.691 1.00 98.69 585 ILE A N 1
ATOM 4602 C CA . ILE A 1 585 ? 0.405 -12.327 -13.112 1.00 98.69 585 ILE A CA 1
ATOM 4603 C C . ILE A 1 585 ? 0.227 -13.211 -11.885 1.00 98.69 585 ILE A C 1
ATOM 4605 O O . ILE A 1 585 ? 0.044 -14.424 -12.006 1.00 98.69 585 ILE A O 1
ATOM 4609 N N . PHE A 1 586 ? 0.233 -12.602 -10.704 1.00 98.75 586 PHE A N 1
ATOM 4610 C CA . PHE A 1 586 ? -0.069 -13.280 -9.452 1.00 98.75 586 PHE A CA 1
ATOM 4611 C C . PHE A 1 586 ? -1.580 -13.403 -9.280 1.00 98.75 586 PHE A C 1
ATOM 4613 O O . PHE A 1 586 ? -2.268 -12.423 -8.996 1.00 98.75 586 PHE A O 1
ATOM 4620 N N . SER A 1 587 ? -2.094 -14.618 -9.449 1.00 98.62 587 SER A N 1
ATOM 4621 C CA . SER A 1 587 ? -3.499 -14.953 -9.242 1.00 98.62 587 SER A CA 1
ATOM 4622 C C . SER A 1 587 ? -3.694 -15.560 -7.859 1.00 98.62 587 SER A C 1
ATOM 4624 O O . SER A 1 587 ? -3.266 -16.688 -7.600 1.00 98.62 587 SER A O 1
ATOM 4626 N N . VAL A 1 588 ? -4.328 -14.806 -6.965 1.00 98.56 588 VAL A N 1
ATOM 4627 C CA . VAL A 1 588 ? -4.527 -15.159 -5.558 1.00 98.56 588 VAL A CA 1
ATOM 4628 C C . VAL A 1 588 ? -5.922 -15.745 -5.352 1.00 98.56 588 VAL A C 1
ATOM 4630 O O . VAL A 1 588 ? -6.938 -15.052 -5.452 1.00 98.56 588 VAL A O 1
ATOM 4633 N N . ASP A 1 589 ? -5.963 -17.028 -5.009 1.00 98.00 589 ASP A N 1
ATOM 4634 C CA . ASP A 1 589 ? -7.147 -17.715 -4.501 1.00 98.00 589 ASP A CA 1
ATOM 4635 C C . ASP A 1 589 ? -7.216 -17.510 -2.982 1.00 98.00 589 ASP A C 1
ATOM 4637 O O . ASP A 1 589 ? -6.611 -18.244 -2.190 1.00 98.00 589 ASP A O 1
ATOM 4641 N N . THR A 1 590 ? -7.961 -16.482 -2.574 1.00 96.94 590 THR A N 1
ATOM 4642 C CA . THR A 1 590 ? -8.089 -16.066 -1.171 1.00 96.94 590 THR A CA 1
ATOM 4643 C C . THR A 1 590 ? -8.820 -17.092 -0.306 1.00 96.94 590 THR A C 1
ATOM 4645 O O . THR A 1 590 ? -8.615 -17.115 0.912 1.00 96.94 590 THR A O 1
ATOM 4648 N N . ALA A 1 591 ? -9.644 -17.956 -0.908 1.00 95.50 591 ALA A N 1
ATOM 4649 C CA . ALA A 1 591 ? -10.403 -18.981 -0.202 1.00 95.50 591 ALA A CA 1
ATOM 4650 C C . ALA A 1 591 ? -9.523 -20.183 0.159 1.00 95.50 591 ALA A C 1
ATOM 4652 O O . ALA A 1 591 ? -9.608 -20.699 1.276 1.00 95.50 591 ALA A O 1
ATOM 4653 N N . ASN A 1 592 ? -8.662 -20.610 -0.768 1.00 96.88 592 ASN A N 1
ATOM 4654 C CA . ASN A 1 592 ? -7.770 -21.754 -0.574 1.00 96.88 592 ASN A CA 1
ATOM 4655 C C . ASN A 1 592 ? -6.351 -21.367 -0.133 1.00 96.88 592 ASN A C 1
ATOM 4657 O O . ASN A 1 592 ? -5.550 -22.266 0.130 1.00 96.88 592 ASN A O 1
ATOM 4661 N N . ARG A 1 593 ? -6.052 -20.064 -0.042 1.00 96.75 593 ARG A N 1
ATOM 4662 C CA . ARG A 1 593 ? -4.732 -19.495 0.282 1.00 96.75 593 ARG A CA 1
ATOM 4663 C C . ARG A 1 593 ? -3.629 -20.015 -0.629 1.00 96.75 593 ARG A C 1
ATOM 4665 O O . ARG A 1 593 ? -2.605 -20.549 -0.196 1.00 96.75 593 ARG A O 1
ATOM 4672 N N . LYS A 1 594 ? -3.891 -19.897 -1.925 1.00 97.69 594 LYS A N 1
ATOM 4673 C CA . LYS A 1 594 ? -2.966 -20.298 -2.979 1.00 97.69 594 LYS A CA 1
ATOM 4674 C C . LYS A 1 594 ? -2.720 -19.149 -3.923 1.00 97.69 594 LYS A C 1
ATOM 4676 O O . LYS A 1 594 ? -3.598 -18.321 -4.147 1.00 97.69 594 LYS A O 1
ATOM 4681 N N . ILE A 1 595 ? -1.529 -19.140 -4.487 1.00 98.06 595 ILE A N 1
ATOM 4682 C CA . ILE A 1 595 ? -1.128 -18.180 -5.496 1.00 98.06 595 ILE A CA 1
ATOM 4683 C C . ILE A 1 595 ? -0.567 -18.979 -6.655 1.00 98.06 595 ILE A C 1
ATOM 4685 O O . ILE A 1 595 ? 0.253 -19.877 -6.454 1.00 98.06 595 ILE A O 1
ATOM 4689 N N . HIS A 1 596 ? -1.033 -18.643 -7.847 1.00 98.25 596 HIS A N 1
ATOM 4690 C CA . HIS A 1 596 ? -0.444 -19.099 -9.090 1.00 98.25 596 HIS A CA 1
ATOM 4691 C C . HIS A 1 596 ? 0.132 -17.881 -9.808 1.00 98.25 596 HIS A C 1
ATOM 4693 O O . HIS A 1 596 ? -0.607 -16.950 -10.134 1.00 98.25 596 HIS A O 1
ATOM 4699 N N . ALA A 1 597 ? 1.445 -17.865 -10.009 1.00 98.25 597 ALA A N 1
ATOM 4700 C CA . ALA A 1 597 ? 2.134 -16.875 -10.820 1.00 98.25 597 ALA A CA 1
ATOM 4701 C C . ALA A 1 597 ? 2.155 -17.366 -12.270 1.00 98.25 597 ALA A C 1
ATOM 4703 O O . ALA A 1 597 ? 2.905 -18.284 -12.600 1.00 98.25 597 ALA A O 1
ATOM 4704 N N . TYR A 1 598 ? 1.308 -16.775 -13.111 1.00 98.00 598 TYR A N 1
ATOM 4705 C CA . TYR A 1 598 ? 1.312 -17.027 -14.550 1.00 98.00 598 TYR A CA 1
ATOM 4706 C C . TYR A 1 598 ? 2.454 -16.234 -15.183 1.00 98.00 598 TYR A C 1
ATOM 4708 O O . TYR A 1 598 ? 2.381 -15.003 -15.254 1.00 98.00 598 TYR A O 1
ATOM 4716 N N . ARG A 1 599 ? 3.478 -16.934 -15.665 1.00 97.44 599 ARG A N 1
ATOM 4717 C CA . ARG A 1 599 ? 4.662 -16.334 -16.274 1.00 97.44 599 ARG A CA 1
ATOM 4718 C C . ARG A 1 599 ? 4.354 -15.833 -17.670 1.00 97.44 599 ARG A C 1
ATOM 4720 O O . ARG A 1 599 ? 3.778 -16.555 -18.482 1.00 97.44 599 ARG A O 1
ATOM 4727 N N . PHE A 1 600 ? 4.824 -14.642 -18.001 1.00 97.38 600 PHE A N 1
ATOM 4728 C CA . PHE A 1 600 ? 5.048 -14.212 -19.371 1.00 97.38 600 PHE A CA 1
ATOM 4729 C C . PHE A 1 600 ? 6.534 -14.223 -19.711 1.00 97.38 600 PHE A C 1
ATOM 4731 O O . PHE A 1 600 ? 7.336 -13.630 -19.002 1.00 97.38 600 PHE A O 1
ATOM 4738 N N . GLY A 1 601 ? 6.880 -14.855 -20.827 1.00 94.75 601 GLY A N 1
ATOM 4739 C CA . GLY A 1 601 ? 8.234 -14.855 -21.358 1.00 94.75 601 GLY A CA 1
ATOM 4740 C C . GLY A 1 601 ? 9.193 -15.813 -20.644 1.00 94.75 601 GLY A C 1
ATOM 4741 O O . GLY A 1 601 ? 8.857 -16.983 -20.468 1.00 94.75 601 GLY A O 1
ATOM 4742 N N . TYR A 1 602 ? 10.397 -15.352 -20.295 1.00 95.00 602 TYR A N 1
ATOM 4743 C CA . TYR A 1 602 ? 11.468 -16.178 -19.719 1.00 95.00 602 TYR A CA 1
ATOM 4744 C C . TYR A 1 602 ? 11.073 -16.826 -18.391 1.00 95.00 602 TYR A C 1
ATOM 4746 O O . TYR A 1 602 ? 10.607 -16.140 -17.494 1.00 95.00 602 TYR A O 1
ATOM 4754 N N . GLY A 1 603 ? 11.350 -18.121 -18.225 1.00 93.94 603 GLY A N 1
ATOM 4755 C CA . GLY A 1 603 ? 11.046 -18.881 -17.008 1.00 93.94 603 GLY A CA 1
ATOM 4756 C C . GLY A 1 603 ? 9.726 -19.648 -17.100 1.00 93.94 603 GLY A C 1
ATOM 4757 O O . GLY A 1 603 ? 9.217 -19.894 -18.189 1.00 93.94 603 GLY A O 1
ATOM 4758 N N . GLU A 1 604 ? 9.192 -20.066 -15.955 1.00 94.88 604 GLU A N 1
ATOM 4759 C CA . GLU A 1 604 ? 8.033 -20.964 -15.871 1.00 94.88 604 GLU A CA 1
ATOM 4760 C C . GLU A 1 604 ? 7.016 -20.454 -14.844 1.00 94.88 604 GLU A C 1
ATOM 4762 O O . GLU A 1 604 ? 7.368 -19.697 -13.937 1.00 94.88 604 GLU A O 1
ATOM 4767 N N . ASP A 1 605 ? 5.764 -20.904 -14.968 1.00 97.06 605 ASP A N 1
ATOM 4768 C CA . ASP A 1 605 ? 4.716 -20.630 -13.979 1.00 97.06 605 ASP A CA 1
ATOM 4769 C C . ASP A 1 605 ? 5.120 -21.178 -12.592 1.00 97.06 605 ASP A C 1
ATOM 4771 O O . ASP A 1 605 ? 5.800 -22.208 -12.478 1.00 97.06 605 ASP A O 1
ATOM 4775 N N . ARG A 1 606 ? 4.692 -20.507 -11.514 1.00 97.12 606 ARG A N 1
ATOM 4776 C CA . ARG A 1 606 ? 5.042 -20.880 -10.127 1.00 97.12 606 ARG A CA 1
ATOM 4777 C C . ARG A 1 606 ? 3.802 -20.980 -9.244 1.00 97.12 606 ARG A C 1
ATOM 4779 O O . ARG A 1 606 ? 2.949 -20.101 -9.259 1.00 97.12 606 ARG A O 1
ATOM 4786 N N . ASP A 1 607 ? 3.738 -22.020 -8.416 1.00 96.44 607 ASP A N 1
ATOM 4787 C CA . ASP A 1 607 ? 2.647 -22.256 -7.465 1.00 96.44 607 ASP A CA 1
ATOM 4788 C C . ASP A 1 607 ? 3.133 -22.148 -6.023 1.00 96.44 607 ASP A C 1
ATOM 4790 O O . ASP A 1 607 ? 4.135 -22.759 -5.642 1.00 96.44 607 ASP A O 1
ATOM 4794 N N . PHE A 1 608 ? 2.382 -21.433 -5.188 1.00 92.94 608 PHE A N 1
ATOM 4795 C CA . PHE A 1 608 ? 2.720 -21.280 -3.778 1.00 92.94 608 PHE A CA 1
ATOM 4796 C C . PHE A 1 608 ? 1.500 -21.148 -2.865 1.00 92.94 608 PHE A C 1
ATOM 4798 O O . PHE A 1 608 ? 0.371 -20.919 -3.296 1.00 92.94 608 PHE A O 1
ATOM 4805 N N . SER A 1 609 ? 1.717 -21.402 -1.576 1.00 94.12 609 SER A N 1
ATOM 4806 C CA . SER A 1 609 ? 0.706 -21.313 -0.515 1.00 94.12 609 SER A CA 1
ATOM 4807 C C . SER A 1 609 ? 1.196 -20.371 0.574 1.00 94.12 609 SER A C 1
ATOM 4809 O O . SER A 1 609 ? 2.409 -20.248 0.760 1.00 94.12 609 SER A O 1
ATOM 4811 N N . TYR A 1 610 ? 0.262 -19.741 1.283 1.00 94.00 610 TYR A N 1
ATOM 4812 C CA . TYR A 1 610 ? 0.556 -18.737 2.305 1.00 94.00 610 TYR A CA 1
ATOM 4813 C C . TYR A 1 610 ? -0.356 -18.841 3.535 1.00 94.00 610 TYR A C 1
ATOM 4815 O O . TYR A 1 610 ? -1.485 -19.384 3.436 1.00 94.00 610 TYR A O 1
#

Secondary structure (DSSP, 8-state):
--------EEEESS--S-SEEE-TTT--EETT--SEEEEEEEESTTHHHHHHHTT-EEEEEEEEE---TTS---TTTEEEEEEE--GGGEEETTEEEEEE-GGG--SSEEEEEEEEEE-TTS-EEE-SEEEEEEE---S-----------HHHHHHHHHHHHHHHHHHHHHHHHHHHHHHHHHHHHHHHHHHHHHHHHHHHHHHHHHHHHHHHHHTTPPPHHHHHHHHHHHHHHHHHHHHHHHHHHHHHHSS-SSTTT--TTTSSTTSSPPHHHHHHHHHGGGS-TTSEEEEEE----BBTTTTBTTHHHHHHHHHHHHTTS--SEEEE-S--B---S-HHHHHHHHHHHHHHHHHHSPTT-EEEEPP-SSTT-TTGGG--STTTS--HHHHHHHTTTTTTTT--EESTT-S-EEEEETTTTEEEEE--TB-----B-TTSSBSS-TTT--B--HHHHHHIIIIIT--SSTT-EEEEE-SSPPTTSSS--S--BSHHHHHHHHHHHHHT-EEEEEETTSSS-EEEEEE-TTT-S-EEEEEEE-SSSS-EEEEETTEEEEE---S---TT-SS--TTSTTS-EEEEEEEETTTTEEEEEEEESS--EEEE-

Foldseek 3Di:
DDDDDQQAAEFELVAPDDQEAECAVRDEAAQQDAQAKHKYAYDDVCLQVCCVVVQKWKKWWFFFAAADPVRHDDPVGGDIDMDTGGSVQDPGPRMGIDRDGSSNRNDFHKTWTWMWIADPVGDITITRIYMHGHDYDDDDDDPPPPDPPDVVNVVVVVVVVVVVVVVVVVVVVVVVVVVVVVVVVVVVVVVVVVVVVVVVVVVVVVVVVVVCCVVVVPQDPVSVVVVVVVVVVVVVVVVVVVCVVVCVVVPDDDVLVVPPLQPPADVHRDDPLLVVLLLVLLPFDLLFAKEWEAEQLQQDVDQFFPCSLRLLLSSLSSQVRHVHQEYEHFASQHQLAFFPVRLLVSLLSSLCNNVVRHDPNYYYAYEHALRSQSDVHNNDFAPRGTHDPVSNLVSRVQQVCVVVWADPRSDSWTWDADVSNLEIETEDHQLPDDQDADPVRGGPDRSNQEGEDAQVRLQCCQVPSLPGPAQLHEYEYEHADFQDPFQDHRPHYYCVVVVLQSVVCQQQQAWDFDFDCPGPRGYGHTHGSVVRGHHHYLAYEYEDNQDWGWDQDSNGTYTYWHHQGDTPPDPQADPPDQQNGWIWIWGAPSPQQKTWTSIGGRDHIDIDGD

pLDDT: mean 85.96, std 14.53, range [33.0, 98.94]

Radius of gyration: 61.18 Å; chains: 1; bounding box: 105×46×164 Å

InterPro domains:
  IPR004843 Calcineurin-like, phosphoesterase domain [PF00149] (290-488)
  IPR029052 Metallo-dependent phosphatase-like [G3DSA:3.60.21.10] (287-598)
  IPR029052 Metallo-dependent phosphatase-like [SSF56300] (287-606)

Sequence (610 aa):
MDKLKPTVITLDVDKPGVQVHDLSNSFNARVGDNQVPLVIKYIERGIVERMTAEQLTPFMAGYVGQPDEDEKVTAETGIAVSYHGSSSNIIGGGKVKMDLPGAMFPQEGMFYGFFGLENDKGKRVTTNTVRFIVENDNPDMYVDTEPFRSELQKLLDLAQALIDKTKGDLKDEIQSIRDKATNLFQQLNGDYTTIQTTVTSLTTQLAELAKKIDDKGLLTKADLESYLATFKEGLEEIEANIQKELGDFQDADPLVAYFDDDVNEVGGVIPSYYRNKLNQMSSIPKDNFNVGFITDAHLQLDNYAPNSIAHYAYIAAASRRARLDAIIAGGDNTNGWWEKNQKMVETQQATSTLFNRTAAGTDVFFQMGNHDTGINQNGHNTPDTCLSESEIKAMYHTADLMYGEVRDGDSLYGYKDYPDKKVRLIWLNSFDLPYELNDDGTFKYDFLRQPSYRNQQLTWLAEKALMIPDNTWQVMVFAHAPLPDTFGVIPTEFNSDVLIGILNAFQDGKAYALKDTTREMPIDINVDFSTQGASVLIGLFTGHVHEDGQMVYSSINCVETACSLCYSGDSNRERYTETEDCWDIFSVDTANRKIHAYRFGYGEDRDFSY

Organism: NCBI:txid862514